Protein AF-0000000065928114 (afdb_homodimer)

Secondary structure (DSSP, 8-state):
-PEEEEE-TTSHHHHHHHHHHHHHT--EEEEE--GGGTGGGSHHHHTT-TTS-S-EEEETTEEEE-HHHHHHHHHHHTTTSSS--S-SSHHHHHHHHHHHHHIIIIIIHHHHHHHIIIIIHHHTTPPP-HHHHHHHHHHHHHHHHHHHHHHHS-SBTTBSS--HHHHTTHHHHHHHTTSHHHHHHHHTSHHHHHHHHHHHTSHHHHHHHHHTT-/-PEEEEE-TTSHHHHHHHHHHHHHT--EEEEE--GGGTGGGSHHHHTT-TTS-S-EEEETTEEEE-HHHHHHHHHHHTTTSSS--S-SSHHHHHHHHHHHHHIIIIIIHHHHHHHIIIIIHHHTTPPP-HHHHHHHHHHHHHHHHHHHHHHHS-SBTTBSS--HHHHTTHHHHHHHTTSHHHHHHHHTSHHHHHHHHHHHTSHHHHHHHHHTT-

Sequence (428 aa):
MVVKLYGQVTAACPQRVLLCFLEKGIEFEIIHIDLDTFEQKKPEHLLRQPFGQVPAIEDGDFKLFESRAIARYYATKFADQGTNLLGKSLEHRAIVDQWADVETYYFNVLAQPLVINLIIKPRLGEKCDVVLVEDLKVKLGVVLDIYNNRLSSNRFLAGEEFTMADLTHMPAMGYLMSITDINQMVKARGSFNRWWEEISDRPSWKKLMVLAGHMVVKLYGQVTAACPQRVLLCFLEKGIEFEIIHIDLDTFEQKKPEHLLRQPFGQVPAIEDGDFKLFESRAIARYYATKFADQGTNLLGKSLEHRAIVDQWADVETYYFNVLAQPLVINLIIKPRLGEKCDVVLVEDLKVKLGVVLDIYNNRLSSNRFLAGEEFTMADLTHMPAMGYLMSITDINQMVKARGSFNRWWEEISDRPSWKKLMVLAGH

Structure (mmCIF, N/CA/C/O backbone):
data_AF-0000000065928114-model_v1
#
loop_
_entity.id
_entity.type
_entity.pdbx_description
1 polymer 'Glutathione S-transferase F12'
#
loop_
_atom_site.group_PDB
_atom_site.id
_atom_site.type_symbol
_atom_site.label_atom_id
_atom_site.label_alt_id
_atom_site.label_comp_id
_atom_site.label_asym_id
_atom_site.label_entity_id
_atom_site.label_seq_id
_atom_site.pdbx_PDB_ins_code
_atom_site.Cartn_x
_atom_site.Cartn_y
_atom_site.Cartn_z
_atom_site.occupancy
_atom_site.B_iso_or_equiv
_atom_site.auth_seq_id
_atom_site.auth_comp_id
_atom_site.auth_asym_id
_atom_site.auth_atom_id
_atom_site.pdbx_PDB_model_num
ATOM 1 N N . MET A 1 1 ? -20.375 -3.791 -21.266 1 76 1 MET A N 1
ATOM 2 C CA . MET A 1 1 ? -19.109 -3.715 -21.984 1 76 1 MET A CA 1
ATOM 3 C C . MET A 1 1 ? -18 -4.426 -21.219 1 76 1 MET A C 1
ATOM 5 O O . MET A 1 1 ? -18.047 -4.508 -19.984 1 76 1 MET A O 1
ATOM 9 N N . VAL A 1 2 ? -17.078 -5.062 -21.938 1 94.06 2 VAL A N 1
ATOM 10 C CA . VAL A 1 2 ? -16.016 -5.863 -21.359 1 94.06 2 VAL A CA 1
ATOM 11 C C . VAL A 1 2 ? -14.891 -4.949 -20.875 1 94.06 2 VAL A C 1
ATOM 13 O O . VAL A 1 2 ? -14.547 -3.969 -21.531 1 94.06 2 VAL A O 1
ATOM 16 N N . VAL A 1 3 ? -14.438 -5.094 -19.641 1 98.31 3 VAL A N 1
ATOM 17 C CA . VAL A 1 3 ? -13.391 -4.242 -19.094 1 98.31 3 VAL A CA 1
ATOM 18 C C . VAL A 1 3 ? -12.094 -4.457 -19.859 1 98.31 3 VAL A C 1
ATOM 20 O O . VAL A 1 3 ? -11.727 -5.594 -20.172 1 98.31 3 VAL A O 1
ATOM 23 N N . LYS A 1 4 ? -11.414 -3.354 -20.266 1 98.75 4 LYS A N 1
ATOM 24 C CA . LYS A 1 4 ? -10.102 -3.379 -20.891 1 98.75 4 LYS A CA 1
ATOM 25 C C . LYS A 1 4 ? -8.992 -3.18 -19.859 1 98.75 4 LYS A C 1
ATOM 27 O O . LYS A 1 4 ? -9.055 -2.256 -19.047 1 98.75 4 LYS A O 1
ATOM 32 N N . LEU A 1 5 ? -8.086 -4.09 -19.859 1 98.88 5 LEU A N 1
ATOM 33 C CA . LEU A 1 5 ? -6.902 -3.998 -19.016 1 98.88 5 LEU A CA 1
ATOM 34 C C . LEU A 1 5 ? -5.66 -3.682 -19.844 1 98.88 5 LEU A C 1
ATOM 36 O O . LEU A 1 5 ? -5.238 -4.492 -20.672 1 98.88 5 LEU A O 1
ATOM 40 N N . TYR A 1 6 ? -5.094 -2.48 -19.641 1 98.88 6 TYR A N 1
ATOM 41 C CA . TYR A 1 6 ? -3.871 -2.061 -20.328 1 98.88 6 TYR A CA 1
ATOM 42 C C . TYR A 1 6 ? -2.637 -2.479 -19.531 1 98.88 6 TYR A C 1
ATOM 44 O O . TYR A 1 6 ? -2.48 -2.104 -18.375 1 98.88 6 TYR A O 1
ATOM 52 N N . GLY A 1 7 ? -1.84 -3.285 -20.078 1 98.5 7 GLY A N 1
ATOM 53 C CA . GLY A 1 7 ? -0.629 -3.752 -19.422 1 98.5 7 GLY A CA 1
ATOM 54 C C . GLY A 1 7 ? 0.009 -4.938 -20.109 1 98.5 7 GLY A C 1
ATOM 55 O O . GLY A 1 7 ? -0.432 -5.348 -21.188 1 98.5 7 GLY A O 1
ATOM 56 N N . GLN A 1 8 ? 1.096 -5.391 -19.578 1 97.81 8 GLN A N 1
ATOM 57 C CA . GLN A 1 8 ? 1.786 -6.598 -20.031 1 97.81 8 GLN A CA 1
ATOM 58 C C . GLN A 1 8 ? 1.447 -7.785 -19.125 1 97.81 8 GLN A C 1
ATOM 60 O O . GLN A 1 8 ? 1.65 -7.734 -17.922 1 97.81 8 GLN A O 1
ATOM 65 N N . VAL A 1 9 ? 0.954 -8.852 -19.703 1 97.62 9 VAL A N 1
ATOM 66 C CA . VAL A 1 9 ? 0.415 -9.984 -18.953 1 97.62 9 VAL A CA 1
ATOM 67 C C . VAL A 1 9 ? 1.506 -10.586 -18.078 1 97.62 9 VAL A C 1
ATOM 69 O O . VAL A 1 9 ? 1.219 -11.141 -17.016 1 97.62 9 VAL A O 1
ATOM 72 N N . THR A 1 10 ? 2.742 -10.422 -18.5 1 96.25 10 THR A N 1
ATOM 73 C CA . THR A 1 10 ? 3.84 -11.031 -17.75 1 96.25 10 THR A CA 1
ATOM 74 C C . THR A 1 10 ? 4.27 -10.141 -16.594 1 96.25 10 THR A C 1
ATOM 76 O O . THR A 1 10 ? 5.082 -10.547 -15.758 1 96.25 10 THR A O 1
ATOM 79 N N . ALA A 1 11 ? 3.809 -8.914 -16.578 1 96.75 11 ALA A N 1
ATOM 80 C CA . ALA A 1 11 ? 4.18 -8.008 -15.5 1 96.75 11 ALA A CA 1
ATOM 81 C C . ALA A 1 11 ? 3.359 -8.297 -14.242 1 96.75 11 ALA A C 1
ATOM 83 O O . ALA A 1 11 ? 2.176 -8.633 -14.328 1 96.75 11 ALA A O 1
ATOM 84 N N . ALA A 1 12 ? 3.928 -8.117 -13.133 1 97.44 12 ALA A N 1
ATOM 85 C CA . ALA A 1 12 ? 3.348 -8.508 -11.852 1 97.44 12 ALA A CA 1
ATOM 86 C C . ALA A 1 12 ? 2.061 -7.734 -11.57 1 97.44 12 ALA A C 1
ATOM 88 O O . ALA A 1 12 ? 1.065 -8.312 -11.125 1 97.44 12 ALA A O 1
ATOM 89 N N . CYS A 1 13 ? 2.062 -6.422 -11.852 1 98.44 13 CYS A N 1
ATOM 90 C CA . CYS A 1 13 ? 0.936 -5.586 -11.453 1 98.44 13 CYS A CA 1
ATOM 91 C C . CYS A 1 13 ? -0.301 -5.902 -12.281 1 98.44 13 CYS A C 1
ATOM 93 O O . CYS A 1 13 ? -1.389 -6.098 -11.734 1 98.44 13 CYS A O 1
ATOM 95 N N . PRO A 1 14 ? -0.184 -6.031 -13.578 1 98.81 14 PRO A N 1
ATOM 96 C CA . PRO A 1 14 ? -1.333 -6.5 -14.352 1 98.81 14 PRO A CA 1
ATOM 97 C C . PRO A 1 14 ? -1.795 -7.898 -13.938 1 98.81 14 PRO A C 1
ATOM 99 O O . PRO A 1 14 ? -2.996 -8.18 -13.93 1 98.81 14 PRO A O 1
ATOM 102 N N . GLN A 1 15 ? -0.871 -8.742 -13.602 1 98.81 15 GLN A N 1
ATOM 103 C CA . GLN A 1 15 ? -1.228 -10.102 -13.188 1 98.81 15 GLN A CA 1
ATOM 104 C C . GLN A 1 15 ? -2.102 -10.078 -11.938 1 98.81 15 GLN A C 1
ATOM 106 O O . GLN A 1 15 ? -3.004 -10.906 -11.789 1 98.81 15 GLN A O 1
ATOM 111 N N . ARG A 1 16 ? -1.835 -9.18 -11.062 1 98.81 16 ARG A N 1
ATOM 112 C CA . ARG A 1 16 ? -2.641 -9.055 -9.852 1 98.81 16 ARG A CA 1
ATOM 113 C C . ARG A 1 16 ? -4.105 -8.805 -10.195 1 98.81 16 ARG A C 1
ATOM 115 O O . ARG A 1 16 ? -5 -9.414 -9.609 1 98.81 16 ARG A O 1
ATOM 122 N N . VAL A 1 17 ? -4.344 -7.93 -11.109 1 98.94 17 VAL A N 1
ATOM 123 C CA . VAL A 1 17 ? -5.695 -7.582 -11.539 1 98.94 17 VAL A CA 1
ATOM 124 C C . VAL A 1 17 ? -6.328 -8.766 -12.266 1 98.94 17 VAL A C 1
ATOM 126 O O . VAL A 1 17 ? -7.488 -9.109 -12.023 1 98.94 17 VAL A O 1
ATOM 129 N N . LEU A 1 18 ? -5.539 -9.398 -13.102 1 98.94 18 LEU A N 1
ATOM 130 C CA . LEU A 1 18 ? -6.031 -10.539 -13.875 1 98.94 18 LEU A CA 1
ATOM 131 C C . LEU A 1 18 ? -6.445 -11.68 -12.945 1 98.94 18 LEU A C 1
ATOM 133 O O . LEU A 1 18 ? -7.457 -12.344 -13.188 1 98.94 18 LEU A O 1
ATOM 137 N N . LEU A 1 19 ? -5.656 -11.883 -11.922 1 98.94 19 LEU A N 1
ATOM 138 C CA . LEU A 1 19 ? -6.016 -12.914 -10.953 1 98.94 19 LEU A CA 1
ATOM 139 C C . LEU A 1 19 ? -7.367 -12.617 -10.32 1 98.94 19 LEU A C 1
ATOM 141 O O . LEU A 1 19 ? -8.188 -13.523 -10.133 1 98.94 19 LEU A O 1
ATOM 145 N N . CYS A 1 20 ? -7.59 -11.352 -9.945 1 98.94 20 CYS A N 1
ATOM 146 C CA . CYS A 1 20 ? -8.883 -10.945 -9.398 1 98.94 20 CYS A CA 1
ATOM 147 C C . CYS A 1 20 ? -10.008 -11.211 -10.398 1 98.94 20 CYS A C 1
ATOM 149 O O . CYS A 1 20 ? -11.039 -11.773 -10.031 1 98.94 20 CYS A O 1
ATOM 151 N N . PHE A 1 21 ? -9.773 -10.852 -11.695 1 98.88 21 PHE A N 1
ATOM 152 C CA . PHE A 1 21 ? -10.773 -11.062 -12.734 1 98.88 21 PHE A CA 1
ATOM 153 C C . PHE A 1 21 ? -11.109 -12.539 -12.867 1 98.88 21 PHE A C 1
ATOM 155 O O . PHE A 1 21 ? -12.281 -12.914 -12.953 1 98.88 21 PHE A O 1
ATOM 162 N N . LEU A 1 22 ? -10.102 -13.328 -12.859 1 98.88 22 LEU A N 1
ATOM 163 C CA . LEU A 1 22 ? -10.273 -14.766 -13.039 1 98.88 22 LEU A CA 1
ATOM 164 C C . LEU A 1 22 ? -10.984 -15.375 -11.836 1 98.88 22 LEU A C 1
ATOM 166 O O . LEU A 1 22 ? -11.883 -16.203 -12.008 1 98.88 22 LEU A O 1
ATOM 170 N N . GLU A 1 23 ? -10.594 -14.984 -10.641 1 98.94 23 GLU A N 1
ATOM 171 C CA . GLU A 1 23 ? -11.234 -15.484 -9.43 1 98.94 23 GLU A CA 1
ATOM 172 C C . GLU A 1 23 ? -12.719 -15.102 -9.391 1 98.94 23 GLU A C 1
ATOM 174 O O . GLU A 1 23 ? -13.539 -15.844 -8.844 1 98.94 23 GLU A O 1
ATOM 179 N N . LYS A 1 24 ? -13.047 -13.969 -9.992 1 98.75 24 LYS A N 1
ATOM 180 C CA . LYS A 1 24 ? -14.406 -13.438 -9.906 1 98.75 24 LYS A CA 1
ATOM 181 C C . LYS A 1 24 ? -15.227 -13.812 -11.133 1 98.75 24 LYS A C 1
ATOM 183 O O . LYS A 1 24 ? -16.438 -13.594 -11.164 1 98.75 24 LYS A O 1
ATOM 188 N N . GLY A 1 25 ? -14.547 -14.352 -12.117 1 98.44 25 GLY A N 1
ATOM 189 C CA . GLY A 1 25 ? -15.242 -14.703 -13.352 1 98.44 25 GLY A CA 1
ATOM 190 C C . GLY A 1 25 ? -15.625 -13.5 -14.18 1 98.44 25 GLY A C 1
ATOM 191 O O . GLY A 1 25 ? -16.719 -13.453 -14.758 1 98.44 25 GLY A O 1
ATOM 192 N N . ILE A 1 26 ? -14.812 -12.531 -14.211 1 98.44 26 ILE A N 1
ATOM 193 C CA . ILE A 1 26 ? -15.07 -11.289 -14.93 1 98.44 26 ILE A CA 1
ATOM 194 C C . ILE A 1 26 ? -14.477 -11.383 -16.344 1 98.44 26 ILE A C 1
ATOM 196 O O . ILE A 1 26 ? -13.336 -11.812 -16.516 1 98.44 26 ILE A O 1
ATOM 200 N N . GLU A 1 27 ? -15.25 -11.047 -17.297 1 98.12 27 GLU A N 1
ATOM 201 C CA . GLU A 1 27 ? -14.742 -10.961 -18.672 1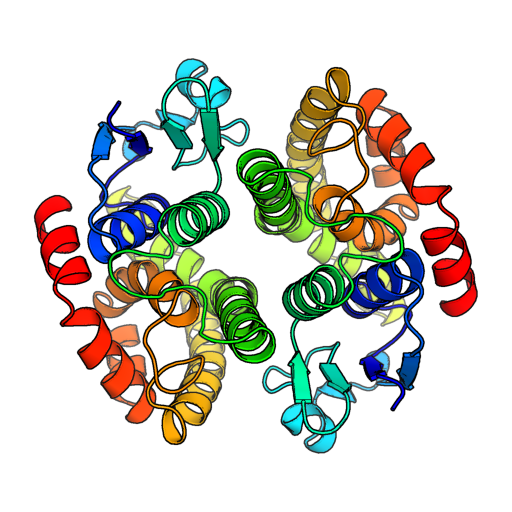 98.12 27 GLU A CA 1
ATOM 202 C C . GLU A 1 27 ? -13.852 -9.742 -18.844 1 98.12 27 GLU A C 1
ATOM 204 O O . GLU A 1 27 ? -14.141 -8.664 -18.328 1 98.12 27 GLU A O 1
ATOM 209 N N . PHE A 1 28 ? -12.773 -9.984 -19.625 1 98.56 28 PHE A N 1
ATOM 210 C CA . PHE A 1 28 ? -11.828 -8.891 -19.828 1 98.56 28 PHE A CA 1
ATOM 211 C C . PHE A 1 28 ? -11.164 -8.984 -21.188 1 98.56 28 PHE A C 1
ATOM 213 O O . PHE A 1 28 ? -11.188 -10.039 -21.828 1 98.56 28 PHE A O 1
ATOM 220 N N . GLU A 1 29 ? -10.711 -7.867 -21.594 1 98.5 29 GLU A N 1
ATOM 221 C CA . GLU A 1 29 ? -9.82 -7.73 -22.734 1 98.5 29 GLU A CA 1
ATOM 222 C C . GLU A 1 29 ? -8.477 -7.148 -22.328 1 98.5 29 GLU A C 1
ATOM 224 O O . GLU A 1 29 ? -8.414 -6.16 -21.594 1 98.5 29 GLU A O 1
ATOM 229 N N . ILE A 1 30 ? -7.422 -7.785 -22.781 1 98.25 30 ILE A N 1
ATOM 230 C CA . ILE A 1 30 ? -6.086 -7.289 -22.484 1 98.25 30 ILE A CA 1
ATOM 231 C C . ILE A 1 30 ? -5.566 -6.445 -23.641 1 98.25 30 ILE A C 1
ATOM 233 O O . ILE A 1 30 ? -5.543 -6.902 -24.781 1 98.25 30 ILE A O 1
ATOM 237 N N . ILE A 1 31 ? -5.254 -5.203 -23.391 1 98.62 31 ILE A N 1
ATOM 238 C CA . ILE A 1 31 ? -4.562 -4.332 -24.328 1 98.62 31 ILE A CA 1
ATOM 239 C C . ILE A 1 31 ? -3.082 -4.254 -23.969 1 98.62 31 ILE A C 1
ATOM 241 O O . ILE A 1 31 ? -2.717 -3.654 -22.953 1 98.62 31 ILE A O 1
ATOM 245 N N . HIS A 1 32 ? -2.312 -4.801 -24.844 1 98.44 32 HIS A N 1
ATOM 246 C CA . HIS A 1 32 ? -0.898 -4.996 -24.547 1 98.44 32 HIS A CA 1
ATOM 247 C C . HIS A 1 32 ? -0.149 -3.668 -24.531 1 98.44 32 HIS A C 1
ATOM 249 O O . HIS A 1 32 ? -0.28 -2.869 -25.469 1 98.44 32 HIS A O 1
ATOM 255 N N . ILE A 1 33 ? 0.527 -3.352 -23.453 1 98.44 33 ILE A N 1
ATOM 256 C CA . ILE A 1 33 ? 1.523 -2.293 -23.328 1 98.44 33 ILE A CA 1
ATOM 257 C C . ILE A 1 33 ? 2.914 -2.908 -23.188 1 98.44 33 ILE A C 1
ATOM 259 O O . ILE A 1 33 ? 3.188 -3.623 -22.219 1 98.44 33 ILE A O 1
ATOM 263 N N . ASP A 1 34 ? 3.818 -2.635 -24.078 1 96.88 34 ASP A N 1
ATOM 264 C CA . ASP A 1 34 ? 5.141 -3.248 -24.109 1 96.88 34 ASP A CA 1
ATOM 265 C C . ASP A 1 34 ? 6.117 -2.506 -23.203 1 96.88 34 ASP A C 1
ATOM 267 O O . ASP A 1 34 ? 6.672 -1.474 -23.594 1 96.88 34 ASP A O 1
ATOM 271 N N . LEU A 1 35 ? 6.453 -3.117 -22.141 1 95.12 35 LEU A N 1
ATOM 272 C CA . LEU A 1 35 ? 7.336 -2.475 -21.172 1 95.12 35 LEU A CA 1
ATOM 273 C C . LEU A 1 35 ? 8.781 -2.49 -21.656 1 95.12 35 LEU A C 1
ATOM 275 O O . LEU A 1 35 ? 9.578 -1.621 -21.297 1 95.12 35 LEU A O 1
ATOM 279 N N . ASP A 1 36 ? 9.109 -3.432 -22.453 1 91.25 36 ASP A N 1
ATOM 280 C CA . ASP A 1 36 ? 10.477 -3.547 -22.953 1 91.25 36 ASP A CA 1
ATOM 281 C C . ASP A 1 36 ? 10.82 -2.381 -23.875 1 91.25 36 ASP A C 1
ATOM 283 O O . ASP A 1 36 ? 11.984 -1.981 -23.969 1 91.25 36 ASP A O 1
ATOM 287 N N . THR A 1 37 ? 9.805 -1.836 -24.531 1 93.81 37 THR A N 1
ATOM 288 C CA . THR A 1 37 ? 10.039 -0.704 -25.422 1 93.81 37 THR A CA 1
ATOM 289 C C . THR A 1 37 ? 9.578 0.598 -24.766 1 93.81 37 THR A C 1
ATOM 291 O O . THR A 1 37 ? 9.484 1.631 -25.438 1 93.81 37 THR A O 1
ATOM 294 N N . PHE A 1 38 ? 9.18 0.581 -23.516 1 95.5 38 PHE A N 1
ATOM 295 C CA . PHE A 1 38 ? 8.797 1.729 -22.703 1 95.5 38 PHE A CA 1
ATOM 296 C C . PHE A 1 38 ? 7.523 2.371 -23.25 1 95.5 38 PHE A C 1
ATOM 298 O O . PHE A 1 38 ? 7.371 3.594 -23.203 1 95.5 38 PHE A O 1
ATOM 305 N N . GLU A 1 39 ? 6.707 1.562 -23.75 1 98.06 39 GLU A N 1
ATOM 306 C CA . GLU A 1 39 ? 5.434 2.051 -24.25 1 98.06 39 GLU A CA 1
ATOM 307 C C . GLU A 1 39 ? 4.621 2.727 -23.156 1 98.06 39 GLU A C 1
ATOM 309 O O . GLU A 1 39 ? 3.82 3.625 -23.422 1 98.06 39 GLU A O 1
ATOM 314 N N . GLN A 1 40 ? 4.844 2.357 -21.859 1 98.12 40 GLN A N 1
ATOM 315 C CA . GLN A 1 40 ? 4.109 2.91 -20.734 1 98.12 40 GLN A CA 1
ATOM 316 C C . GLN A 1 40 ? 4.5 4.363 -20.484 1 98.12 40 GLN A C 1
ATOM 318 O O . GLN A 1 40 ? 3.828 5.066 -19.719 1 98.12 40 GLN A O 1
ATOM 323 N N . LYS A 1 41 ? 5.559 4.793 -21.172 1 98 41 LYS A N 1
ATOM 324 C CA . LYS A 1 41 ? 6.039 6.16 -20.984 1 98 41 LYS A CA 1
ATOM 325 C C . LYS A 1 41 ? 5.523 7.082 -22.078 1 98 41 LYS A C 1
ATOM 327 O O . LYS A 1 41 ? 5.727 8.297 -22.016 1 98 41 LYS A O 1
ATOM 332 N N . LYS A 1 42 ? 4.867 6.551 -23.047 1 98 42 LYS A N 1
ATOM 333 C CA . LYS A 1 42 ? 4.363 7.34 -24.172 1 98 42 LYS A CA 1
ATOM 334 C C . LYS A 1 42 ? 3.113 8.125 -23.781 1 98 42 LYS A C 1
ATOM 336 O O . LYS A 1 42 ? 2.369 7.703 -22.891 1 98 42 LYS A O 1
ATOM 341 N N . PRO A 1 43 ? 2.85 9.227 -24.438 1 97.5 43 PRO A N 1
ATOM 342 C CA . PRO A 1 43 ? 1.749 10.125 -24.062 1 97.5 43 PRO A CA 1
ATOM 343 C C . PRO A 1 43 ? 0.399 9.414 -24.031 1 97.5 43 PRO A C 1
ATOM 345 O O . PRO A 1 43 ? -0.422 9.688 -23.141 1 97.5 43 PRO A O 1
ATOM 348 N N . GLU A 1 44 ? 0.205 8.539 -24.938 1 97.12 44 GLU A N 1
ATOM 349 C CA . GLU A 1 44 ? -1.078 7.848 -25.016 1 97.12 44 GLU A CA 1
ATOM 350 C C . GLU A 1 44 ? -1.375 7.082 -23.734 1 97.12 44 GLU A C 1
ATOM 352 O O . GLU A 1 44 ? -2.502 7.105 -23.234 1 97.12 44 GLU A O 1
ATOM 357 N N . HIS A 1 45 ? -0.327 6.398 -23.219 1 98.38 45 HIS A N 1
ATOM 358 C CA . HIS A 1 45 ? -0.546 5.629 -22 1 98.38 45 HIS A CA 1
ATOM 359 C C . HIS A 1 45 ? -0.506 6.527 -20.766 1 98.38 45 HIS A C 1
ATOM 361 O O . HIS A 1 45 ? -1.184 6.254 -19.766 1 98.38 45 HIS A O 1
ATOM 367 N N . LEU A 1 46 ? 0.283 7.617 -20.828 1 98 46 LEU A N 1
ATOM 368 C CA . LEU A 1 46 ? 0.392 8.539 -19.703 1 98 46 LEU A CA 1
ATOM 369 C C . LEU A 1 46 ? -0.952 9.195 -19.406 1 98 46 LEU A C 1
ATOM 371 O O . LEU A 1 46 ? -1.216 9.594 -18.266 1 98 46 LEU A O 1
ATOM 375 N N . LEU A 1 47 ? -1.854 9.227 -20.359 1 96.69 47 LEU A N 1
ATOM 376 C CA . LEU A 1 47 ? -3.201 9.75 -20.172 1 96.69 47 LEU A CA 1
ATOM 377 C C . LEU A 1 47 ? -4.035 8.805 -19.312 1 96.69 47 LEU A C 1
ATOM 379 O O . LEU A 1 47 ? -4.953 9.234 -18.609 1 96.69 47 LEU A O 1
ATOM 383 N N . ARG A 1 48 ? -3.701 7.484 -19.344 1 97.38 48 ARG A N 1
ATOM 384 C CA . ARG A 1 48 ? -4.418 6.461 -18.578 1 97.38 48 ARG A CA 1
ATOM 385 C C . ARG A 1 48 ? -3.783 6.246 -17.219 1 97.38 48 ARG A C 1
ATOM 387 O O . ARG A 1 48 ? -4.484 6 -16.234 1 97.38 48 ARG A O 1
ATOM 394 N N . GLN A 1 49 ? -2.502 6.391 -17.203 1 98.44 49 GLN A N 1
ATOM 395 C CA . GLN A 1 49 ? -1.681 6.148 -16.016 1 98.44 49 GLN A CA 1
ATOM 396 C C . GLN A 1 49 ? -0.557 7.176 -15.906 1 98.44 49 GLN A C 1
ATOM 398 O O . GLN A 1 49 ? 0.541 6.961 -16.422 1 98.44 49 GLN A O 1
ATOM 403 N N . PRO A 1 50 ? -0.731 8.227 -15.18 1 98.38 50 PRO A N 1
ATOM 404 C CA . PRO A 1 50 ? 0.097 9.438 -15.266 1 98.38 50 PRO A CA 1
ATOM 405 C C . PRO A 1 50 ? 1.506 9.227 -14.719 1 98.38 50 PRO A C 1
ATOM 407 O O . PRO A 1 50 ? 2.391 10.055 -14.938 1 98.38 50 PRO A O 1
ATOM 410 N N . PHE A 1 51 ? 1.764 8.164 -14.016 1 98.56 51 PHE A N 1
ATOM 411 C CA . PHE A 1 51 ? 3.094 7.906 -13.484 1 98.56 51 PHE A CA 1
ATOM 412 C C . PHE A 1 51 ? 3.893 7.012 -14.422 1 98.56 51 PHE A C 1
ATOM 414 O O . PHE A 1 51 ? 5.027 6.637 -14.117 1 98.56 51 PHE A O 1
ATOM 421 N N . GLY A 1 52 ? 3.252 6.598 -15.562 1 98.38 52 GLY A N 1
ATOM 422 C CA . GLY A 1 52 ? 3.943 5.832 -16.594 1 98.38 52 GLY A CA 1
ATOM 423 C C . GLY A 1 52 ? 4.164 4.383 -16.203 1 98.38 52 GLY A C 1
ATOM 424 O O . GLY A 1 52 ? 5.207 3.805 -16.531 1 98.38 52 GLY A O 1
ATOM 425 N N . GLN A 1 53 ? 3.215 3.844 -15.5 1 98.12 53 GLN A N 1
ATOM 426 C CA . GLN A 1 53 ? 3.264 2.443 -15.094 1 98.12 53 GLN A CA 1
ATOM 427 C C . GLN A 1 53 ? 2.066 1.671 -15.648 1 98.12 53 GLN A C 1
ATOM 429 O O . GLN A 1 53 ? 1.273 2.211 -16.422 1 98.12 53 GLN A O 1
ATOM 434 N N . VAL A 1 54 ? 2.014 0.435 -15.461 1 98.56 54 VAL A N 1
ATOM 435 C CA . VAL A 1 54 ? 0.875 -0.434 -15.734 1 98.56 54 VAL A CA 1
ATOM 436 C C . VAL A 1 54 ? 0.434 -1.135 -14.453 1 98.56 54 VAL A C 1
ATOM 438 O O . VAL A 1 54 ? 1.218 -1.271 -13.516 1 98.56 54 VAL A O 1
ATOM 441 N N . PRO A 1 55 ? -0.84 -1.55 -14.352 1 98.75 55 PRO A N 1
ATOM 442 C CA . PRO A 1 55 ? -1.908 -1.518 -15.352 1 98.75 55 PRO A CA 1
ATOM 443 C C . PRO A 1 55 ? -2.771 -0.261 -15.258 1 98.75 55 PRO A C 1
ATOM 445 O O . PRO A 1 55 ? -2.607 0.533 -14.328 1 98.75 55 PRO A O 1
ATOM 448 N N . ALA A 1 56 ? -3.598 -0.026 -16.172 1 98.88 56 ALA A N 1
ATOM 449 C CA . ALA A 1 56 ? -4.785 0.824 -16.141 1 98.88 56 ALA A CA 1
ATOM 450 C C . ALA A 1 56 ? -5.988 0.107 -16.75 1 98.88 56 ALA A C 1
ATOM 452 O O . ALA A 1 56 ? -5.832 -0.797 -17.578 1 98.88 56 ALA A O 1
ATOM 453 N N . ILE A 1 57 ? -7.191 0.481 -16.312 1 98.88 57 ILE A N 1
ATOM 454 C CA . ILE A 1 57 ? -8.367 -0.133 -16.906 1 98.88 57 ILE A CA 1
ATOM 455 C C . ILE A 1 57 ? -9.281 0.95 -17.484 1 98.88 57 ILE A C 1
ATOM 457 O O . ILE A 1 57 ? -9.234 2.104 -17.047 1 98.88 57 ILE A O 1
ATOM 461 N N . GLU A 1 58 ? -9.992 0.594 -18.438 1 98.62 58 GLU A N 1
ATOM 462 C CA . GLU A 1 58 ? -11.164 1.302 -18.953 1 98.62 58 GLU A CA 1
ATOM 463 C C . GLU A 1 58 ? -12.398 0.407 -18.938 1 98.62 58 GLU A C 1
ATOM 465 O O . GLU A 1 58 ? -12.414 -0.648 -19.578 1 98.62 58 GLU A O 1
ATOM 470 N N . ASP A 1 59 ? -13.375 0.708 -18.188 1 98.19 59 ASP A N 1
ATOM 471 C CA . ASP A 1 59 ? -14.664 0.043 -18.078 1 98.19 59 ASP A CA 1
ATOM 472 C C . ASP A 1 59 ? -15.805 0.999 -18.406 1 98.19 59 ASP A C 1
ATOM 474 O O . ASP A 1 59 ? -16.375 1.63 -17.516 1 98.19 59 ASP A O 1
ATOM 478 N N . GLY A 1 60 ? -16.219 1.032 -19.719 1 96.5 60 GLY A N 1
ATOM 479 C CA . GLY A 1 60 ? -17.031 2.146 -20.188 1 96.5 60 GLY A CA 1
ATOM 480 C C . GLY A 1 60 ? -16.344 3.49 -20.031 1 96.5 60 GLY A C 1
ATOM 481 O O . GLY A 1 60 ? -15.219 3.68 -20.484 1 96.5 60 GLY A O 1
ATOM 482 N N . ASP A 1 61 ? -16.938 4.324 -19.297 1 96.31 61 ASP A N 1
ATOM 483 C CA . ASP A 1 61 ? -16.391 5.656 -19.094 1 96.31 61 ASP A CA 1
ATOM 484 C C . ASP A 1 61 ? -15.5 5.699 -17.844 1 96.31 61 ASP A C 1
ATOM 486 O O . ASP A 1 61 ? -14.789 6.68 -17.609 1 96.31 61 ASP A O 1
ATOM 490 N N . PHE A 1 62 ? -15.5 4.633 -17.141 1 97.94 62 PHE A N 1
ATOM 491 C CA . PHE A 1 62 ? -14.758 4.617 -15.898 1 97.94 62 PHE A CA 1
ATOM 492 C C . PHE A 1 62 ? -13.312 4.18 -16.125 1 97.94 62 PHE A C 1
ATOM 494 O O . PHE A 1 62 ? -13.07 3.16 -16.781 1 97.94 62 PHE A O 1
ATOM 501 N N . LYS A 1 63 ? -12.391 4.965 -15.672 1 98.44 63 LYS A N 1
ATOM 502 C CA . LYS A 1 63 ? -10.953 4.695 -15.789 1 98.44 63 LYS A CA 1
ATOM 503 C C . LYS A 1 63 ? -10.297 4.609 -14.414 1 98.44 63 LYS A C 1
ATOM 505 O O . LYS A 1 63 ? -10.648 5.367 -13.5 1 98.44 63 LYS A O 1
ATOM 510 N N . LEU A 1 64 ? -9.43 3.697 -14.289 1 98.81 64 LEU A N 1
ATOM 511 C CA . LEU A 1 64 ? -8.727 3.475 -13.031 1 98.81 64 LEU A CA 1
ATOM 512 C C . LEU A 1 64 ? -7.32 2.949 -13.281 1 98.81 64 LEU A C 1
ATOM 514 O O . LEU A 1 64 ? -7.094 2.197 -14.227 1 98.81 64 LEU A O 1
ATOM 518 N N . PHE A 1 65 ? -6.375 3.373 -12.422 1 98.75 65 PHE A N 1
ATOM 519 C CA . PHE A 1 65 ? -5.047 2.768 -12.414 1 98.75 65 PHE A CA 1
ATOM 520 C C . PHE A 1 65 ? -4.652 2.357 -11 1 98.75 65 PHE A C 1
ATOM 522 O O . PHE A 1 65 ? -5.43 2.525 -10.055 1 98.75 65 PHE A O 1
ATOM 529 N N . GLU A 1 66 ? -3.498 1.755 -10.867 1 98.62 66 GLU A N 1
ATOM 530 C CA . GLU A 1 66 ? -3.023 1.084 -9.656 1 98.62 66 GLU A CA 1
ATOM 531 C C . GLU A 1 66 ? -3.648 -0.3 -9.516 1 98.62 66 GLU A C 1
ATOM 533 O O . GLU A 1 66 ? -4.859 -0.422 -9.312 1 98.62 66 GLU A O 1
ATOM 538 N N . SER A 1 67 ? -2.838 -1.305 -9.523 1 98.81 67 SER A N 1
ATOM 539 C CA . SER A 1 67 ? -3.307 -2.684 -9.617 1 98.81 67 SER A CA 1
ATOM 540 C C . SER A 1 67 ? -4.117 -3.082 -8.391 1 98.81 67 SER A C 1
ATOM 542 O O . SER A 1 67 ? -5.137 -3.762 -8.508 1 98.81 67 SER A O 1
ATOM 544 N N . ARG A 1 68 ? -3.691 -2.639 -7.184 1 98.62 68 ARG A N 1
ATOM 545 C CA . ARG A 1 68 ? -4.383 -3.039 -5.965 1 98.62 68 ARG A CA 1
ATOM 546 C C . ARG A 1 68 ? -5.742 -2.354 -5.855 1 98.62 68 ARG A C 1
ATOM 548 O O . ARG A 1 68 ? -6.723 -2.971 -5.434 1 98.62 68 ARG A O 1
ATOM 555 N N . ALA A 1 69 ? -5.801 -1.052 -6.242 1 98.69 69 ALA A N 1
ATOM 556 C CA . ALA A 1 69 ? -7.07 -0.331 -6.258 1 98.69 69 ALA A CA 1
ATOM 557 C C . ALA A 1 69 ? -8.039 -0.939 -7.27 1 98.69 69 ALA A C 1
ATOM 559 O O . ALA A 1 69 ? -9.227 -1.104 -6.984 1 98.69 69 ALA A O 1
ATOM 560 N N . ILE A 1 70 ? -7.535 -1.301 -8.453 1 98.94 70 ILE A N 1
ATOM 561 C CA . ILE A 1 70 ? -8.352 -1.928 -9.484 1 98.94 70 ILE A CA 1
ATOM 562 C C . ILE A 1 70 ? -8.922 -3.246 -8.961 1 98.94 70 ILE A C 1
ATOM 564 O O . ILE A 1 70 ? -10.125 -3.5 -9.078 1 98.94 70 ILE A O 1
ATOM 568 N N . ALA A 1 71 ? -8.055 -4.051 -8.383 1 98.88 71 ALA A N 1
ATOM 569 C CA . ALA A 1 71 ? -8.484 -5.348 -7.879 1 98.88 71 ALA A CA 1
ATOM 570 C C . ALA A 1 71 ? -9.531 -5.188 -6.777 1 98.88 71 ALA A C 1
ATOM 572 O O . ALA A 1 71 ? -10.539 -5.902 -6.758 1 98.88 71 ALA A O 1
ATOM 573 N N . ARG A 1 72 ? -9.281 -4.254 -5.859 1 98.44 72 ARG A N 1
ATOM 574 C CA . ARG A 1 72 ? -10.234 -4.016 -4.781 1 98.44 72 ARG A CA 1
ATOM 575 C C . ARG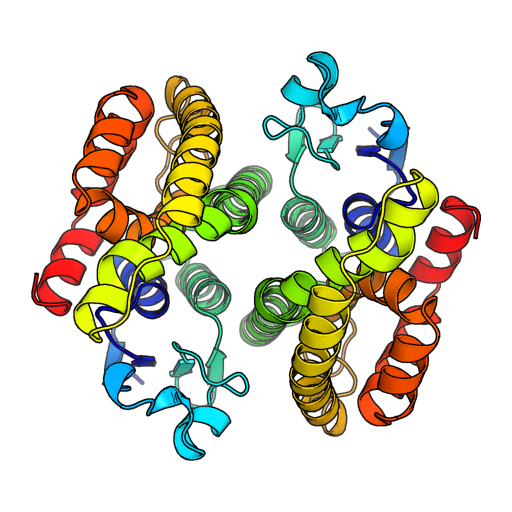 A 1 72 ? -11.578 -3.557 -5.328 1 98.44 72 ARG A C 1
ATOM 577 O O . ARG A 1 72 ? -12.633 -3.957 -4.82 1 98.44 72 ARG A O 1
ATOM 584 N N . TYR 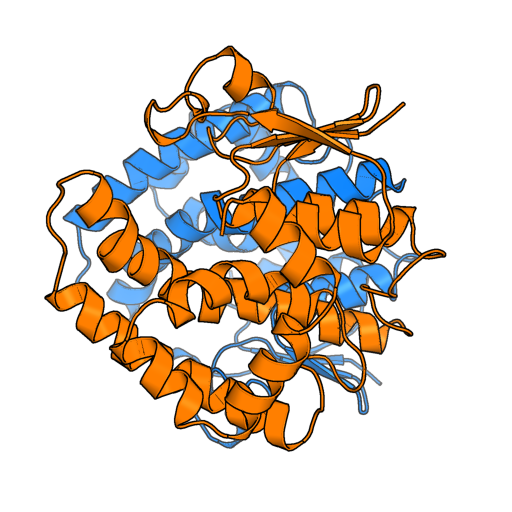A 1 73 ? -11.578 -2.723 -6.344 1 98.88 73 TYR A N 1
ATOM 585 C CA . TYR A 1 73 ? -12.797 -2.229 -6.977 1 98.88 73 TYR A CA 1
ATOM 586 C C . TYR A 1 73 ? -13.633 -3.377 -7.535 1 98.88 73 TYR A C 1
ATOM 588 O O . TYR A 1 73 ? -14.82 -3.5 -7.223 1 98.88 73 TYR A O 1
ATOM 596 N N . TYR A 1 74 ? -13.031 -4.254 -8.227 1 98.88 74 TYR A N 1
ATOM 597 C CA . TYR A 1 74 ? -13.789 -5.316 -8.883 1 98.88 74 TYR A CA 1
ATOM 598 C C . TYR A 1 74 ? -14.172 -6.406 -7.891 1 98.88 74 TYR A C 1
ATOM 600 O O . TYR A 1 74 ? -15.234 -7.023 -8.023 1 98.88 74 TYR A O 1
ATOM 608 N N . ALA A 1 75 ? -13.266 -6.637 -6.914 1 98.75 75 ALA A N 1
ATOM 609 C CA . ALA A 1 75 ? -13.656 -7.559 -5.848 1 98.75 75 ALA A CA 1
ATOM 610 C C . ALA A 1 75 ? -14.922 -7.078 -5.145 1 98.75 75 ALA A C 1
ATOM 612 O O . ALA A 1 75 ? -15.773 -7.887 -4.758 1 98.75 75 ALA A O 1
ATOM 613 N N . THR A 1 76 ? -15.023 -5.754 -4.953 1 98.31 76 THR A N 1
ATOM 614 C CA . THR A 1 76 ? -16.188 -5.168 -4.297 1 98.31 76 THR A CA 1
ATOM 615 C C . THR A 1 76 ? -17.391 -5.16 -5.23 1 98.31 76 THR A C 1
ATOM 617 O O . THR A 1 76 ? -18.484 -5.547 -4.836 1 98.31 76 THR A O 1
ATOM 620 N N . LYS A 1 77 ? -17.188 -4.754 -6.449 1 98 77 LYS A N 1
ATOM 621 C CA . LYS A 1 77 ? -18.25 -4.648 -7.449 1 98 77 LYS A CA 1
ATOM 622 C C . LYS A 1 77 ? -18.906 -6 -7.695 1 98 77 LYS A C 1
ATOM 624 O O . LYS A 1 77 ? -20.125 -6.078 -7.879 1 98 77 LYS A O 1
ATOM 629 N N . PHE A 1 78 ? -18.125 -7.051 -7.66 1 98.12 78 PHE A N 1
ATOM 630 C CA . PHE A 1 78 ? -18.609 -8.398 -7.949 1 98.12 78 PHE A CA 1
ATOM 631 C C . PHE A 1 78 ? -18.562 -9.266 -6.699 1 98.12 78 PHE A C 1
ATOM 633 O O . PHE A 1 78 ? -18.234 -10.453 -6.773 1 98.12 78 PHE A O 1
ATOM 640 N N . ALA A 1 79 ? -18.859 -8.664 -5.621 1 97.06 79 ALA A N 1
ATOM 641 C CA . ALA A 1 79 ? -18.781 -9.344 -4.328 1 97.06 79 ALA A CA 1
ATOM 642 C C . ALA A 1 79 ? -19.656 -10.594 -4.301 1 97.06 79 ALA A C 1
ATOM 644 O O . ALA A 1 79 ? -19.359 -11.547 -3.58 1 97.06 79 ALA A O 1
ATOM 645 N N . ASP A 1 80 ? -20.641 -10.664 -5.141 1 97 80 ASP A N 1
ATOM 646 C CA . ASP A 1 80 ? -21.641 -11.727 -5.066 1 97 80 ASP A CA 1
ATOM 647 C C . ASP A 1 80 ? -21.328 -12.844 -6.055 1 97 80 ASP A C 1
ATOM 649 O O . ASP A 1 80 ? -22.125 -13.781 -6.211 1 97 80 ASP A O 1
ATOM 653 N N . GLN A 1 81 ? -20.219 -12.789 -6.688 1 97.25 81 GLN A N 1
ATOM 654 C CA . GLN A 1 81 ? -19.859 -13.875 -7.59 1 97.25 81 GLN A CA 1
ATOM 655 C C . GLN A 1 81 ? -18.375 -14.242 -7.453 1 97.25 81 GLN A C 1
ATOM 657 O O . GLN A 1 81 ? -17.562 -13.398 -7.086 1 97.25 81 GLN A O 1
ATOM 662 N N . GLY A 1 82 ? -18.156 -15.5 -7.676 1 98.19 82 GLY A N 1
ATOM 663 C CA . GLY A 1 82 ? -16.781 -16 -7.574 1 98.19 82 GLY A CA 1
ATOM 664 C C . GLY A 1 82 ? -16.266 -16.047 -6.148 1 98.19 82 GLY A C 1
ATOM 665 O O . GLY A 1 82 ? -17.062 -16.125 -5.203 1 98.19 82 GLY A O 1
ATOM 666 N N . THR A 1 83 ? -15 -16.016 -6.02 1 98.5 83 THR A N 1
ATOM 667 C CA . THR A 1 83 ? -14.336 -16.141 -4.727 1 98.5 83 THR A CA 1
ATOM 668 C C . THR A 1 83 ? -14.547 -14.875 -3.893 1 98.5 83 THR A C 1
ATOM 670 O O . THR A 1 83 ? -14.445 -13.766 -4.406 1 98.5 83 THR A O 1
ATOM 673 N N . ASN A 1 84 ? -14.945 -15 -2.641 1 98.25 84 ASN A N 1
ATOM 674 C CA . ASN A 1 84 ? -14.992 -13.852 -1.747 1 98.25 84 ASN A CA 1
ATOM 675 C C . ASN A 1 84 ? -13.594 -13.367 -1.388 1 98.25 84 ASN A C 1
ATOM 677 O O . ASN A 1 84 ? -12.961 -13.906 -0.479 1 98.25 84 ASN A O 1
ATOM 681 N N . LEU A 1 85 ? -13.172 -12.32 -1.983 1 98.75 85 LEU A N 1
ATOM 682 C CA . LEU A 1 85 ? -11.797 -11.852 -1.869 1 98.75 85 LEU A CA 1
ATOM 683 C C . LEU A 1 85 ? -11.664 -10.82 -0.757 1 98.75 85 LEU A C 1
ATOM 685 O O . LEU A 1 85 ? -10.555 -10.398 -0.419 1 98.75 85 LEU A O 1
ATOM 689 N N . LEU A 1 86 ? -12.711 -10.336 -0.173 1 97.44 86 LEU A N 1
ATOM 690 C CA . LEU A 1 86 ? -12.68 -9.156 0.69 1 97.44 86 LEU A CA 1
ATOM 691 C C . LEU A 1 86 ? -12.805 -9.555 2.156 1 97.44 86 LEU A C 1
ATOM 693 O O . LEU A 1 86 ? -12.5 -8.766 3.049 1 97.44 86 LEU A O 1
ATOM 697 N N . GLY A 1 87 ? -13.281 -10.742 2.473 1 95.81 87 GLY A N 1
ATOM 698 C CA . GLY A 1 87 ? -13.539 -11.164 3.842 1 95.81 87 GLY A CA 1
ATOM 699 C C . GLY A 1 87 ? -15.023 -11.289 4.156 1 95.81 87 GLY A C 1
ATOM 700 O O . GLY A 1 87 ? -15.867 -10.797 3.406 1 95.81 87 GLY A O 1
ATOM 701 N N . LYS A 1 88 ? -15.367 -11.812 5.34 1 96.62 88 LYS A N 1
ATOM 702 C CA . LYS A 1 88 ? -16.734 -12.211 5.648 1 96.62 88 LYS A CA 1
ATOM 703 C C . LYS A 1 88 ? -17.359 -11.273 6.672 1 96.62 88 LYS A C 1
ATOM 705 O O . LYS A 1 88 ? -18.562 -11.359 6.953 1 96.62 88 LYS A O 1
ATOM 710 N N . SER A 1 89 ? -16.656 -10.492 7.312 1 97.75 89 SER A N 1
ATOM 711 C CA . SER A 1 89 ? -17.078 -9.508 8.305 1 97.75 89 SER A CA 1
ATOM 712 C C . SER A 1 89 ? -16.188 -8.266 8.266 1 97.75 89 SER A C 1
ATOM 714 O O . SER A 1 89 ? -15.164 -8.25 7.586 1 97.75 89 SER A O 1
ATOM 716 N N . LEU A 1 90 ? -16.672 -7.281 8.922 1 97.81 90 LEU A N 1
ATOM 717 C CA . LEU A 1 90 ? -15.891 -6.051 9.016 1 97.81 90 LEU A CA 1
ATOM 718 C C . LEU A 1 90 ? -14.492 -6.328 9.562 1 97.81 90 LEU A C 1
ATOM 720 O O . LEU A 1 90 ? -13.5 -5.836 9.023 1 97.81 90 LEU A O 1
ATOM 724 N N . GLU A 1 91 ? -14.398 -7.117 10.602 1 98.25 91 GLU A N 1
ATOM 725 C CA . GLU A 1 91 ? -13.125 -7.445 11.227 1 98.25 91 GLU A CA 1
ATOM 726 C C . GLU A 1 91 ? -12.266 -8.32 10.32 1 98.25 91 GLU A C 1
ATOM 728 O O . GLU A 1 91 ? -11.055 -8.125 10.227 1 98.25 91 GLU A O 1
ATOM 733 N N . HIS A 1 92 ? -12.93 -9.289 9.703 1 98.56 92 HIS A N 1
ATOM 734 C CA . HIS A 1 92 ? -12.188 -10.141 8.773 1 98.56 92 HIS A CA 1
ATOM 735 C C . HIS A 1 92 ? -11.617 -9.328 7.621 1 98.56 92 HIS A C 1
ATOM 737 O O . HIS A 1 92 ? -10.469 -9.531 7.223 1 98.56 92 HIS A O 1
ATOM 743 N N . ARG A 1 93 ? -12.375 -8.391 7.113 1 98.44 93 ARG A N 1
ATOM 744 C CA . ARG A 1 93 ? -11.914 -7.52 6.035 1 98.44 93 ARG A CA 1
ATOM 745 C C . ARG A 1 93 ? -10.719 -6.684 6.48 1 98.44 93 ARG A C 1
ATOM 747 O O . ARG A 1 93 ? -9.797 -6.441 5.699 1 98.44 93 ARG A O 1
ATOM 754 N N . ALA A 1 94 ? -10.75 -6.301 7.699 1 98.81 94 ALA A N 1
ATOM 755 C CA . ALA A 1 94 ? -9.633 -5.531 8.242 1 98.81 94 ALA A CA 1
ATOM 756 C C . ALA A 1 94 ? -8.352 -6.363 8.273 1 98.81 94 ALA A C 1
ATOM 758 O O . ALA A 1 94 ? -7.27 -5.863 7.965 1 98.81 94 ALA A O 1
ATOM 759 N N . ILE A 1 95 ? -8.484 -7.594 8.617 1 98.81 95 ILE A N 1
ATOM 760 C CA . ILE A 1 95 ? -7.332 -8.492 8.641 1 98.81 95 ILE A CA 1
ATOM 761 C C . ILE A 1 95 ? -6.828 -8.734 7.223 1 98.81 95 ILE A C 1
ATOM 763 O O . ILE A 1 95 ? -5.621 -8.789 6.984 1 98.81 95 ILE A O 1
ATOM 767 N N . VAL A 1 96 ? -7.746 -8.852 6.262 1 98.88 96 VAL A N 1
ATOM 768 C CA . VAL A 1 96 ? -7.379 -8.984 4.855 1 98.88 96 VAL A CA 1
ATOM 769 C C . VAL A 1 96 ? -6.566 -7.77 4.418 1 98.88 96 VAL A C 1
ATOM 771 O O . VAL A 1 96 ? -5.488 -7.91 3.834 1 98.88 96 VAL A O 1
ATOM 774 N N . ASP A 1 97 ? -7.078 -6.582 4.77 1 98.69 97 ASP A N 1
ATOM 775 C CA . ASP A 1 97 ? -6.398 -5.344 4.406 1 98.69 97 ASP A CA 1
ATOM 776 C C . ASP A 1 97 ? -5.027 -5.254 5.07 1 98.69 97 ASP A C 1
ATOM 778 O O . ASP A 1 97 ? -4.066 -4.773 4.465 1 98.69 97 ASP A O 1
ATOM 782 N N . GLN A 1 98 ? -4.953 -5.723 6.277 1 98.88 98 GLN A N 1
ATOM 783 C CA . GLN A 1 98 ? -3.691 -5.723 7.016 1 98.88 98 GLN A CA 1
ATOM 784 C C . GLN A 1 98 ? -2.631 -6.547 6.289 1 98.88 98 GLN A C 1
ATOM 786 O O . GLN A 1 98 ? -1.513 -6.074 6.074 1 98.88 98 GLN A O 1
ATOM 791 N N . TRP A 1 99 ? -2.949 -7.68 5.871 1 98.88 99 TRP A N 1
ATOM 792 C CA . TRP A 1 99 ? -1.959 -8.562 5.27 1 98.88 99 TRP A CA 1
ATOM 793 C C . TRP A 1 99 ? -1.691 -8.18 3.818 1 98.88 99 TRP A C 1
ATOM 795 O O . TRP A 1 99 ? -0.605 -8.43 3.291 1 98.88 99 TRP A O 1
ATOM 805 N N . ALA A 1 100 ? -2.703 -7.535 3.156 1 98.69 100 ALA A N 1
ATOM 806 C CA . ALA A 1 100 ? -2.416 -6.906 1.871 1 98.69 100 ALA A CA 1
ATOM 807 C C . ALA A 1 100 ? -1.406 -5.773 2.029 1 98.69 100 ALA A C 1
ATOM 809 O O . ALA A 1 100 ? -0.511 -5.609 1.196 1 98.69 100 ALA A O 1
ATOM 810 N N . ASP A 1 101 ? -1.569 -4.988 3.115 1 98.5 101 ASP A N 1
ATOM 811 C CA . ASP A 1 101 ? -0.604 -3.934 3.412 1 98.5 101 ASP A CA 1
ATOM 812 C C . ASP A 1 101 ? 0.766 -4.523 3.744 1 98.5 101 ASP A C 1
ATOM 814 O O . ASP A 1 101 ? 1.795 -3.979 3.34 1 98.5 101 ASP A O 1
ATOM 818 N N . VAL A 1 102 ? 0.769 -5.605 4.477 1 98.81 102 VAL A N 1
ATOM 819 C CA . VAL A 1 102 ? 2.014 -6.301 4.793 1 98.81 102 VAL A CA 1
ATOM 820 C C . VAL A 1 102 ? 2.736 -6.676 3.504 1 98.81 102 VAL A C 1
ATOM 822 O O . VAL A 1 102 ? 3.957 -6.52 3.4 1 98.81 102 VAL A O 1
ATOM 825 N N . GLU A 1 103 ? 1.967 -7.195 2.553 1 98.81 103 GLU A N 1
ATOM 826 C CA . GLU A 1 103 ? 2.545 -7.527 1.253 1 98.81 103 GLU A CA 1
ATOM 827 C C . GLU A 1 103 ? 3.268 -6.328 0.649 1 98.81 103 GLU A C 1
ATOM 829 O O . GLU A 1 103 ? 4.371 -6.465 0.115 1 98.81 103 GLU A O 1
ATOM 834 N N . THR A 1 104 ? 2.691 -5.16 0.738 1 97.94 104 THR A N 1
ATOM 835 C CA . THR A 1 104 ? 3.201 -3.936 0.137 1 97.94 104 THR A CA 1
ATOM 836 C C . THR A 1 104 ? 4.465 -3.467 0.852 1 97.94 104 THR A C 1
ATOM 838 O O . THR A 1 104 ? 5.492 -3.221 0.213 1 97.94 104 THR A O 1
ATOM 841 N N . TYR A 1 105 ? 4.441 -3.5 2.17 1 97.5 105 TYR A N 1
ATOM 842 C CA . TYR A 1 105 ? 5.414 -2.713 2.918 1 97.5 105 TYR A CA 1
ATOM 843 C C . TYR A 1 105 ? 6.57 -3.586 3.398 1 97.5 105 TYR A C 1
ATOM 845 O O . TYR A 1 105 ? 7.633 -3.076 3.762 1 97.5 105 TYR A O 1
ATOM 853 N N . TYR A 1 106 ? 6.387 -4.895 3.408 1 98.44 106 TYR A N 1
ATOM 854 C CA . TYR A 1 106 ? 7.441 -5.742 3.961 1 98.44 106 TYR A CA 1
ATOM 855 C C . TYR A 1 106 ? 7.887 -6.789 2.949 1 98.44 106 TYR A C 1
ATOM 857 O O . TYR A 1 106 ? 9.055 -7.172 2.918 1 98.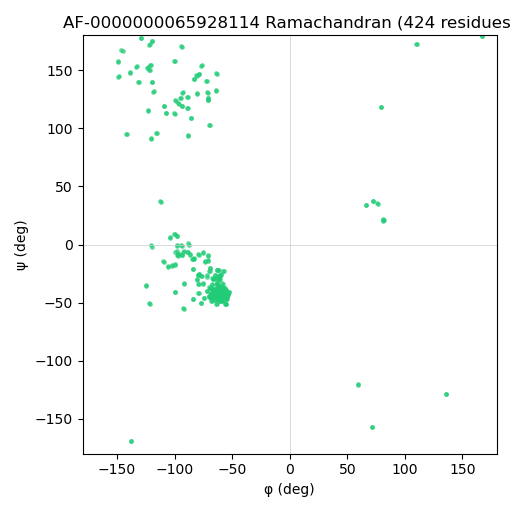44 106 TYR A O 1
ATOM 865 N N . PHE A 1 107 ? 6.961 -7.254 2.17 1 98.81 107 PHE A N 1
ATOM 866 C CA . PHE A 1 107 ? 7.281 -8.328 1.238 1 98.81 107 PHE A CA 1
ATOM 867 C C . PHE A 1 107 ? 7.688 -7.766 -0.117 1 98.81 107 PHE A C 1
ATOM 869 O O . PHE A 1 107 ? 8.812 -7.992 -0.578 1 98.81 107 PHE A O 1
ATOM 876 N N . ASN A 1 108 ? 6.855 -6.93 -0.741 1 98.25 108 ASN A N 1
ATOM 877 C CA . ASN A 1 108 ? 7.078 -6.441 -2.098 1 98.25 108 ASN A CA 1
ATOM 878 C C . ASN A 1 108 ? 8.297 -5.523 -2.17 1 98.25 108 ASN A C 1
ATOM 880 O O . ASN A 1 108 ? 9 -5.5 -3.18 1 98.25 108 ASN A O 1
ATOM 884 N N . VAL A 1 109 ? 8.531 -4.758 -1.119 1 97.38 109 VAL A N 1
ATOM 885 C CA . VAL A 1 109 ? 9.656 -3.828 -1.084 1 97.38 109 VAL A CA 1
ATOM 886 C C . VAL A 1 109 ? 10.969 -4.598 -1.213 1 97.38 109 VAL A C 1
ATOM 888 O O . VAL A 1 109 ? 11.992 -4.039 -1.622 1 97.38 109 VAL A O 1
ATOM 891 N N . LEU A 1 110 ? 10.992 -5.895 -0.9 1 98.5 110 LEU A N 1
ATOM 892 C CA . LEU A 1 110 ? 12.164 -6.762 -1.021 1 98.5 110 LEU A CA 1
ATOM 893 C C . LEU A 1 110 ? 12.094 -7.594 -2.299 1 98.5 110 LEU A C 1
ATOM 895 O O . LEU A 1 110 ? 13.086 -7.727 -3.014 1 98.5 110 LEU A O 1
ATOM 899 N N . ALA A 1 111 ? 10.922 -8.078 -2.604 1 98.44 111 ALA A N 1
ATOM 900 C CA . ALA A 1 111 ? 10.719 -8.977 -3.738 1 98.44 111 ALA A CA 1
ATOM 901 C C . ALA A 1 111 ? 10.953 -8.25 -5.059 1 98.44 111 ALA A C 1
ATOM 903 O O . ALA A 1 111 ? 11.594 -8.789 -5.965 1 98.44 111 ALA A O 1
ATOM 904 N N . GLN A 1 112 ? 10.477 -7.039 -5.188 1 97.62 112 GLN A N 1
ATOM 905 C CA . GLN A 1 112 ? 10.523 -6.312 -6.453 1 97.62 112 GLN A CA 1
ATOM 906 C C . GLN A 1 112 ? 11.969 -6.047 -6.875 1 97.62 112 GLN A C 1
ATOM 908 O O . GLN A 1 112 ? 12.367 -6.391 -7.988 1 97.62 112 GLN A O 1
ATOM 913 N N . PRO A 1 113 ? 12.812 -5.477 -5.945 1 97.62 113 PRO A N 1
ATOM 914 C CA . PRO A 1 113 ? 14.195 -5.273 -6.383 1 97.62 113 PRO A CA 1
ATOM 915 C C . PRO A 1 113 ? 14.938 -6.586 -6.621 1 97.62 113 PRO A C 1
ATOM 917 O O . PRO A 1 113 ? 15.836 -6.648 -7.461 1 97.62 113 PRO A O 1
ATOM 920 N N . LEU A 1 114 ? 14.594 -7.637 -5.918 1 98.44 114 LEU A N 1
ATOM 921 C CA . LEU A 1 114 ? 15.188 -8.938 -6.191 1 98.44 114 LEU A CA 1
ATOM 922 C C . LEU A 1 114 ? 14.844 -9.406 -7.605 1 98.44 114 LEU A C 1
ATOM 924 O O . LEU A 1 114 ? 15.727 -9.828 -8.352 1 98.44 114 LEU A O 1
ATOM 928 N N . VAL A 1 115 ? 13.602 -9.266 -7.965 1 97.44 115 VAL A N 1
ATOM 929 C CA . VAL A 1 115 ? 13.133 -9.688 -9.281 1 97.44 115 VAL A CA 1
ATOM 930 C C . VAL A 1 115 ? 13.773 -8.812 -10.359 1 97.44 115 VAL A C 1
ATOM 932 O O . VAL A 1 115 ? 14.227 -9.32 -11.391 1 97.44 115 VAL A O 1
ATOM 935 N N . ILE A 1 116 ? 13.867 -7.547 -10.125 1 96.19 116 ILE A N 1
ATOM 936 C CA . ILE A 1 116 ? 14.477 -6.625 -11.078 1 96.19 116 ILE A CA 1
ATOM 937 C C . ILE A 1 116 ? 15.945 -7 -11.297 1 96.19 116 ILE A C 1
ATOM 939 O O . ILE A 1 116 ? 16.391 -7.121 -12.438 1 96.19 116 ILE A O 1
ATOM 943 N N . ASN A 1 117 ? 16.641 -7.285 -10.242 1 97.56 117 ASN A N 1
ATOM 944 C CA . ASN A 1 117 ? 18.078 -7.543 -10.328 1 97.56 117 ASN A CA 1
ATOM 945 C C . ASN A 1 117 ? 18.359 -8.93 -10.906 1 97.56 117 ASN A C 1
ATOM 947 O O . ASN A 1 117 ? 19.312 -9.109 -11.656 1 97.56 117 ASN A O 1
ATOM 951 N N . LEU A 1 118 ? 17.516 -9.875 -10.609 1 97.19 118 LEU A N 1
ATOM 952 C CA . LEU A 1 118 ? 17.875 -11.258 -10.906 1 97.19 118 LEU A CA 1
ATOM 953 C C . LEU A 1 118 ? 17.172 -11.75 -12.172 1 97.19 118 LEU A C 1
ATOM 955 O O . LEU A 1 118 ? 17.578 -12.75 -12.766 1 97.19 118 LEU A O 1
ATOM 959 N N . ILE A 1 119 ? 16.125 -11.016 -12.547 1 94.44 119 ILE A N 1
ATOM 960 C CA . ILE A 1 119 ? 15.367 -11.5 -13.695 1 94.44 119 ILE A CA 1
ATOM 961 C C . ILE A 1 119 ? 15.336 -10.43 -14.789 1 94.44 119 ILE A C 1
ATOM 963 O O . ILE A 1 119 ? 15.727 -10.695 -15.93 1 94.44 119 ILE A O 1
ATOM 967 N N . ILE A 1 120 ? 14.992 -9.234 -14.484 1 92.62 120 ILE A N 1
ATOM 968 C CA . ILE A 1 120 ? 14.719 -8.203 -15.484 1 92.62 120 ILE A CA 1
ATOM 969 C C . ILE A 1 120 ? 16.031 -7.668 -16.047 1 92.62 120 ILE A C 1
ATOM 971 O O . ILE A 1 120 ? 16.219 -7.617 -17.266 1 92.62 120 ILE A O 1
ATOM 975 N N . LYS A 1 121 ? 16.938 -7.297 -15.133 1 94.19 121 LYS A N 1
ATOM 976 C CA . LYS A 1 121 ? 18.203 -6.707 -15.562 1 94.19 121 LYS A CA 1
ATOM 977 C C . LYS A 1 121 ? 18.969 -7.664 -16.484 1 94.19 121 LYS A C 1
ATOM 979 O O . LYS A 1 121 ? 19.406 -7.273 -17.562 1 94.19 121 LYS A O 1
ATOM 984 N N . PRO A 1 122 ? 19.094 -8.906 -16.078 1 92.62 122 PRO A N 1
ATOM 985 C CA . PRO A 1 122 ? 19.781 -9.828 -16.984 1 92.62 122 PRO A CA 1
ATOM 986 C C . PRO A 1 122 ? 19.109 -9.938 -18.344 1 92.62 122 PRO A C 1
ATOM 988 O O . PRO A 1 122 ? 19.781 -10 -19.375 1 92.62 122 PRO A O 1
ATOM 991 N N . ARG A 1 123 ? 17.797 -9.945 -18.375 1 89.38 123 ARG A N 1
ATOM 992 C CA . ARG A 1 123 ? 17.031 -10.008 -19.625 1 89.38 123 ARG A CA 1
ATOM 993 C C . ARG A 1 123 ? 17.312 -8.789 -20.5 1 89.38 123 ARG A C 1
ATOM 995 O O . ARG A 1 123 ? 17.297 -8.891 -21.734 1 89.38 123 ARG A O 1
ATOM 1002 N N . LEU A 1 124 ? 17.641 -7.699 -19.953 1 91 124 LEU A N 1
ATOM 1003 C CA . LEU A 1 124 ? 17.875 -6.453 -20.672 1 91 124 LEU A CA 1
ATOM 1004 C C . LEU A 1 124 ? 19.359 -6.238 -20.906 1 91 124 LEU A C 1
ATOM 1006 O O . LEU A 1 124 ? 19.766 -5.203 -21.438 1 91 124 LEU A O 1
ATOM 1010 N N . GLY A 1 125 ? 20.156 -7.133 -20.438 1 92.94 125 GLY A N 1
ATOM 1011 C CA . GLY A 1 125 ? 21.594 -7.055 -20.641 1 92.94 125 GLY A CA 1
ATOM 1012 C C . GLY A 1 125 ? 22.281 -6.129 -19.656 1 92.94 125 GLY A C 1
ATOM 1013 O O . GLY A 1 125 ? 23.375 -5.629 -19.922 1 92.94 125 GLY A O 1
ATOM 1014 N N . GLU A 1 126 ? 21.609 -5.887 -18.516 1 94.25 126 GLU A N 1
ATOM 1015 C CA . GLU A 1 126 ? 22.172 -5.031 -17.484 1 94.25 126 GLU A CA 1
ATOM 1016 C C . GLU A 1 126 ? 22.781 -5.859 -16.359 1 94.25 126 GLU A C 1
ATOM 1018 O O . GLU A 1 126 ? 22.484 -7.043 -16.203 1 94.25 126 GLU A O 1
ATOM 1023 N N . LYS A 1 127 ? 23.75 -5.176 -15.602 1 95.38 127 LYS A N 1
ATOM 1024 C CA . LYS A 1 127 ? 24.438 -5.875 -14.523 1 95.38 127 LYS A CA 1
ATOM 1025 C C . LYS A 1 127 ? 23.609 -5.867 -13.242 1 95.38 127 LYS A C 1
ATOM 1027 O O . LYS A 1 127 ? 22.953 -4.875 -12.922 1 95.38 127 LYS A O 1
ATOM 1032 N N . CYS A 1 128 ? 23.703 -6.992 -12.57 1 95.5 128 CYS A N 1
ATOM 1033 C CA . CYS A 1 128 ? 23.062 -7.137 -11.273 1 95.5 128 CYS A CA 1
ATOM 1034 C C . CYS A 1 128 ? 23.922 -6.516 -10.172 1 95.5 128 CYS A C 1
ATOM 1036 O O . CYS A 1 128 ? 25.141 -6.477 -10.289 1 95.5 128 CYS A O 1
ATOM 1038 N N . ASP A 1 129 ? 23.266 -5.957 -9.188 1 96.69 129 ASP A N 1
ATOM 1039 C CA . ASP A 1 129 ? 23.938 -5.523 -7.965 1 96.69 129 ASP A CA 1
ATOM 1040 C C . ASP A 1 129 ? 24 -6.652 -6.938 1 96.69 129 ASP A C 1
ATOM 1042 O O . ASP A 1 129 ? 23.125 -6.75 -6.07 1 96.69 129 ASP A O 1
ATOM 1046 N N . VAL A 1 130 ? 25.031 -7.328 -6.938 1 95.81 130 VAL A N 1
ATOM 1047 C CA . VAL A 1 130 ? 25.156 -8.57 -6.176 1 95.81 130 VAL A CA 1
ATOM 1048 C C . VAL A 1 130 ? 25.109 -8.266 -4.68 1 95.81 130 VAL A C 1
ATOM 1050 O O . VAL A 1 130 ? 24.531 -9.023 -3.904 1 95.81 130 VAL A O 1
ATOM 1053 N N . VAL A 1 131 ? 25.719 -7.195 -4.359 1 97.56 131 VAL A N 1
ATOM 1054 C CA . VAL A 1 131 ? 25.75 -6.82 -2.951 1 97.56 131 VAL A CA 1
ATOM 1055 C C . VAL A 1 131 ? 24.344 -6.496 -2.465 1 97.56 131 VAL A C 1
ATOM 1057 O O . VAL A 1 131 ? 23.938 -6.945 -1.392 1 97.56 131 VAL A O 1
ATOM 1060 N N . LEU A 1 132 ? 23.625 -5.812 -3.238 1 97.44 132 LEU A N 1
ATOM 1061 C CA . LEU A 1 132 ? 22.25 -5.484 -2.906 1 97.44 132 LEU A CA 1
ATOM 1062 C C . LEU A 1 132 ? 21.391 -6.742 -2.824 1 97.44 132 LEU A C 1
ATOM 1064 O O . LEU A 1 132 ? 20.594 -6.895 -1.9 1 97.44 132 LEU A O 1
ATOM 1068 N N . VAL A 1 133 ? 21.578 -7.609 -3.754 1 98.12 133 VAL A N 1
ATOM 1069 C CA . VAL A 1 133 ? 20.781 -8.836 -3.836 1 98.12 133 VAL A CA 1
ATOM 1070 C C . VAL A 1 133 ? 20.984 -9.664 -2.566 1 98.12 133 VAL A C 1
ATOM 1072 O O . VAL A 1 133 ? 20.016 -10.156 -1.983 1 98.12 133 VAL A O 1
ATOM 1075 N N . GLU A 1 134 ? 22.172 -9.82 -2.119 1 98.06 134 GLU A N 1
ATOM 1076 C CA . GLU A 1 134 ? 22.453 -10.625 -0.931 1 98.06 134 GLU A CA 1
ATOM 1077 C C . GLU A 1 134 ? 21.844 -9.984 0.316 1 98.06 134 GLU A C 1
ATOM 1079 O O . GLU A 1 134 ? 21.312 -10.688 1.182 1 98.06 134 GLU A O 1
ATOM 1084 N N . ASP A 1 135 ? 21.938 -8.68 0.361 1 98.31 135 ASP A N 1
ATOM 1085 C CA . ASP A 1 135 ? 21.312 -7.957 1.463 1 98.31 135 ASP A CA 1
ATOM 1086 C C . ASP A 1 135 ? 19.797 -8.164 1.467 1 98.31 135 ASP A C 1
ATOM 1088 O O . ASP A 1 135 ? 19.203 -8.391 2.52 1 98.31 135 ASP A O 1
ATOM 1092 N N . LEU A 1 136 ? 19.219 -8.102 0.307 1 98.56 136 LEU A N 1
ATOM 1093 C CA . LEU A 1 136 ? 17.766 -8.266 0.156 1 98.56 136 LEU A CA 1
ATOM 1094 C C . LEU A 1 136 ? 17.344 -9.68 0.542 1 98.56 136 LEU A C 1
ATOM 1096 O O . LEU A 1 136 ? 16.297 -9.875 1.154 1 98.56 136 LEU A O 1
ATOM 1100 N N . LYS A 1 137 ? 18.109 -10.664 0.184 1 98.31 137 LYS A N 1
ATOM 1101 C CA . LYS A 1 137 ? 17.797 -12.047 0.527 1 98.31 137 LYS A CA 1
ATOM 1102 C C . LYS A 1 137 ? 17.766 -12.242 2.041 1 98.31 137 LYS A C 1
ATOM 1104 O O . LYS A 1 137 ? 16.891 -12.93 2.566 1 98.31 137 LYS A O 1
ATOM 1109 N N . VAL A 1 138 ? 18.719 -11.641 2.705 1 98.56 138 VAL A N 1
ATOM 1110 C CA . VAL A 1 138 ? 18.781 -11.75 4.16 1 98.56 138 VAL A CA 1
ATOM 1111 C C . VAL A 1 138 ? 17.547 -11.125 4.781 1 98.56 138 VAL A C 1
ATOM 1113 O O . VAL A 1 138 ? 16.906 -11.734 5.645 1 98.56 138 VAL A O 1
ATOM 1116 N N . LYS A 1 139 ? 17.203 -9.992 4.316 1 98.69 139 LYS A N 1
ATOM 1117 C CA . LYS A 1 139 ? 16.031 -9.289 4.832 1 98.69 139 LYS A CA 1
ATOM 1118 C C . LYS A 1 139 ? 14.75 -10.055 4.508 1 98.69 139 LYS A C 1
ATOM 1120 O O . LYS A 1 139 ? 13.836 -10.109 5.332 1 98.69 139 LYS A O 1
ATOM 1125 N N . LEU A 1 140 ? 14.695 -10.594 3.332 1 98.81 140 LEU A N 1
ATOM 1126 C CA . LEU A 1 140 ? 13.547 -11.391 2.934 1 98.81 140 LEU A CA 1
ATOM 1127 C C . LEU A 1 140 ? 13.383 -12.609 3.84 1 98.81 140 LEU A C 1
ATOM 1129 O O . LEU A 1 140 ? 12.266 -12.977 4.195 1 98.81 140 LEU A O 1
ATOM 1133 N N . GLY A 1 141 ? 14.516 -13.219 4.188 1 98.75 141 GLY A N 1
ATOM 1134 C CA . GLY A 1 141 ? 14.453 -14.352 5.102 1 98.75 141 GLY A CA 1
ATOM 1135 C C . GLY A 1 141 ? 13.734 -14.031 6.398 1 98.75 141 GLY A C 1
ATOM 1136 O O . GLY A 1 141 ? 12.906 -14.812 6.863 1 98.75 141 GLY A O 1
ATOM 1137 N N . VAL A 1 142 ? 13.977 -12.867 6.977 1 98.62 142 VAL A N 1
ATOM 1138 C CA . VAL A 1 142 ? 13.352 -12.43 8.219 1 98.62 142 VAL A CA 1
ATOM 1139 C C . VAL A 1 142 ? 11.844 -12.281 8.016 1 98.62 142 VAL A C 1
ATOM 1141 O O . VAL A 1 142 ? 11.047 -12.719 8.852 1 98.62 142 VAL A O 1
ATOM 1144 N N . VAL A 1 143 ? 11.461 -11.711 6.922 1 98.75 143 VAL A N 1
ATOM 1145 C CA . VAL A 1 143 ? 10.055 -11.492 6.609 1 98.75 143 VAL A CA 1
ATOM 1146 C C . VAL A 1 143 ? 9.352 -12.828 6.398 1 98.75 143 VAL A C 1
ATOM 1148 O O . VAL A 1 143 ? 8.25 -13.047 6.902 1 98.75 143 VAL A O 1
ATOM 1151 N N . LEU A 1 144 ? 9.984 -13.742 5.664 1 98.81 144 LEU A N 1
ATOM 1152 C CA . LEU A 1 144 ? 9.391 -15.047 5.391 1 98.81 144 LEU A CA 1
ATOM 1153 C C . LEU A 1 144 ? 9.219 -15.844 6.676 1 98.81 144 LEU A C 1
ATOM 1155 O O . LEU A 1 144 ? 8.273 -16.625 6.805 1 98.81 144 LEU A O 1
ATOM 1159 N N . ASP A 1 145 ? 10.094 -15.609 7.656 1 98.88 145 ASP A N 1
ATOM 1160 C CA . ASP A 1 145 ? 9.93 -16.266 8.945 1 98.88 145 ASP A CA 1
ATOM 1161 C C . ASP A 1 145 ? 8.656 -15.812 9.648 1 98.88 145 ASP A C 1
ATOM 1163 O O . ASP A 1 145 ? 7.949 -16.609 10.258 1 98.88 145 ASP A O 1
ATOM 1167 N N . ILE A 1 146 ? 8.383 -14.578 9.578 1 98.81 146 ILE A N 1
ATOM 1168 C CA . ILE A 1 146 ? 7.164 -14.031 10.172 1 98.81 146 ILE A CA 1
ATOM 1169 C C . ILE A 1 146 ? 5.941 -14.586 9.453 1 98.81 146 ILE A C 1
ATOM 1171 O O . ILE A 1 146 ? 4.961 -14.984 10.094 1 98.81 146 ILE A O 1
ATOM 1175 N N . TYR A 1 147 ? 6.012 -14.656 8.086 1 98.88 147 TYR A N 1
ATOM 1176 C CA . TYR A 1 147 ? 4.938 -15.258 7.312 1 98.88 147 TYR A CA 1
ATOM 1177 C C . TYR A 1 147 ? 4.734 -16.719 7.703 1 98.88 147 TYR A C 1
ATOM 1179 O O . TYR A 1 147 ? 3.598 -17.172 7.867 1 98.88 147 TYR A O 1
ATOM 1187 N N . ASN A 1 148 ? 5.863 -17.406 7.793 1 98.94 148 ASN A N 1
ATOM 1188 C CA . ASN A 1 148 ? 5.805 -18.828 8.156 1 98.94 148 ASN A CA 1
ATOM 1189 C C . ASN A 1 148 ? 5.125 -19.031 9.508 1 98.94 148 ASN A C 1
ATOM 1191 O O . ASN A 1 148 ? 4.312 -19.938 9.664 1 98.94 148 ASN A O 1
ATOM 1195 N N . ASN A 1 149 ? 5.461 -18.203 10.438 1 98.69 149 ASN A N 1
ATOM 1196 C CA . ASN A 1 149 ? 4.816 -18.25 11.75 1 98.69 149 ASN A CA 1
ATOM 1197 C C . ASN A 1 149 ? 3.322 -17.969 11.648 1 98.69 149 ASN A C 1
ATOM 1199 O O . ASN A 1 149 ? 2.508 -18.688 12.242 1 98.69 149 ASN A O 1
ATOM 1203 N N . ARG A 1 150 ? 2.92 -16.953 10.906 1 98.62 150 ARG A N 1
ATOM 1204 C CA . ARG A 1 150 ? 1.52 -16.609 10.688 1 98.62 150 ARG A CA 1
ATOM 1205 C C . ARG A 1 150 ? 0.746 -17.781 10.102 1 98.62 150 ARG A C 1
ATOM 1207 O O . ARG A 1 150 ? -0.374 -18.062 10.531 1 98.62 150 ARG A O 1
ATOM 1214 N N . LEU A 1 151 ? 1.347 -18.469 9.188 1 98.81 151 LEU A N 1
ATOM 1215 C CA . LEU A 1 151 ? 0.676 -19.516 8.43 1 98.81 151 LEU A CA 1
ATOM 1216 C C . LEU A 1 151 ? 0.747 -20.859 9.156 1 98.81 151 LEU A C 1
ATOM 1218 O O . LEU A 1 151 ? 0.161 -21.844 8.711 1 98.81 151 LEU A O 1
ATOM 1222 N N . SER A 1 152 ? 1.53 -20.891 10.227 1 98.44 152 SER A N 1
ATOM 1223 C CA . SER A 1 152 ? 1.552 -22.094 11.047 1 98.44 152 SER A CA 1
ATOM 1224 C C . SER A 1 152 ? 0.241 -22.266 11.805 1 98.44 152 SER A C 1
ATOM 1226 O O . SER A 1 152 ? -0.13 -23.391 12.156 1 98.44 152 SER A O 1
ATOM 1228 N N . SER A 1 153 ? -0.49 -21.188 12 1 97.88 153 SER A N 1
ATOM 1229 C CA . SER A 1 153 ? -1.732 -21.25 12.766 1 97.88 153 SER A CA 1
ATOM 1230 C C . SER A 1 153 ? -2.922 -20.797 11.922 1 97.88 153 SER A C 1
ATOM 1232 O O . SER A 1 153 ? -4.051 -20.75 12.414 1 97.88 153 SER A O 1
ATOM 1234 N N . ASN A 1 154 ? -2.725 -20.422 10.727 1 98.5 154 ASN A N 1
ATOM 1235 C CA . ASN A 1 154 ? -3.758 -20.016 9.781 1 98.5 154 ASN A CA 1
ATOM 1236 C C . ASN A 1 154 ? -3.578 -20.703 8.43 1 98.5 154 ASN A C 1
ATOM 1238 O O . ASN A 1 154 ? -2.453 -20.859 7.949 1 98.5 154 ASN A O 1
ATOM 1242 N N . ARG A 1 155 ? -4.625 -21.109 7.82 1 98.62 155 ARG A N 1
ATOM 1243 C CA . ARG A 1 155 ? -4.539 -21.734 6.508 1 98.62 155 ARG A CA 1
ATOM 1244 C C . ARG A 1 155 ? -4.098 -20.75 5.445 1 98.62 155 ARG A C 1
ATOM 1246 O O . ARG A 1 155 ? -3.258 -21.062 4.602 1 98.62 155 ARG A O 1
ATOM 1253 N N . PHE A 1 156 ? -4.688 -19.516 5.52 1 98.88 156 PHE A N 1
ATOM 1254 C CA . PHE A 1 156 ? -4.32 -18.406 4.652 1 98.88 156 PHE A CA 1
ATOM 1255 C C . PHE A 1 156 ? -3.877 -17.203 5.473 1 98.88 156 PHE A C 1
ATOM 1257 O O . PHE A 1 156 ? -3.967 -17.219 6.703 1 98.88 156 PHE A O 1
ATOM 1264 N N . LEU A 1 157 ? -3.357 -16.172 4.855 1 98.88 157 LEU A N 1
ATOM 1265 C CA . LEU A 1 157 ? -2.75 -15.047 5.555 1 98.88 157 LEU A CA 1
ATOM 1266 C C . LEU A 1 157 ? -3.777 -14.328 6.422 1 98.88 157 LEU A C 1
ATOM 1268 O O . LEU A 1 157 ? -3.467 -13.898 7.535 1 98.88 157 LEU A O 1
ATOM 1272 N N . ALA A 1 158 ? -4.992 -14.242 5.914 1 98.69 158 ALA A N 1
ATOM 1273 C CA . ALA A 1 158 ? -6.008 -13.516 6.672 1 98.69 158 ALA A CA 1
ATOM 1274 C C . ALA A 1 158 ? -6.922 -14.484 7.426 1 98.69 158 ALA A C 1
ATOM 1276 O O . ALA A 1 158 ? -7.977 -14.086 7.926 1 98.69 158 ALA A O 1
ATOM 1277 N N . GLY A 1 159 ? -6.613 -15.766 7.473 1 98.19 159 GLY A N 1
ATOM 1278 C CA . GLY A 1 159 ? -7.43 -16.719 8.203 1 98.19 159 GLY A CA 1
ATOM 1279 C C . GLY A 1 159 ? -7.68 -18 7.441 1 98.19 159 GLY A C 1
ATOM 1280 O O . GLY A 1 159 ? -6.738 -18.625 6.93 1 98.19 159 GLY A O 1
ATOM 1281 N N . GLU A 1 160 ? -8.906 -18.375 7.352 1 98.06 160 GLU A N 1
ATOM 1282 C CA . GLU A 1 160 ? -9.242 -19.703 6.848 1 98.06 160 GLU A CA 1
ATOM 1283 C C . GLU A 1 160 ? -9.594 -19.656 5.363 1 98.06 160 GLU A C 1
ATOM 1285 O O . GLU A 1 160 ? -9.695 -20.703 4.715 1 98.06 160 GLU A O 1
ATOM 1290 N N . GLU A 1 161 ? -9.695 -18.5 4.891 1 98.12 161 GLU A N 1
ATOM 1291 C CA . GLU A 1 161 ? -10.141 -18.375 3.508 1 98.12 161 GLU A CA 1
ATOM 1292 C C . GLU A 1 161 ? -9.109 -17.641 2.656 1 98.12 161 GLU A C 1
ATOM 1294 O O . GLU A 1 161 ? -8.406 -16.766 3.154 1 98.12 161 GLU A O 1
ATOM 1299 N N . PHE A 1 162 ? -9.133 -18.047 1.352 1 98.81 162 PHE A N 1
ATOM 1300 C CA . PHE A 1 162 ? -8.352 -17.328 0.355 1 98.81 162 PHE A CA 1
ATOM 1301 C C . PHE A 1 162 ? -8.969 -15.953 0.078 1 98.81 162 PHE A C 1
ATOM 1303 O O . PHE A 1 162 ? -10.172 -15.844 -0.172 1 98.81 162 PHE A O 1
ATOM 1310 N N . THR A 1 163 ? -8.172 -14.914 0.209 1 98.88 163 THR A N 1
ATOM 1311 C CA . THR A 1 163 ? -8.656 -13.555 0.003 1 98.88 163 THR A CA 1
ATOM 1312 C C . THR A 1 163 ? -7.645 -12.734 -0.789 1 98.88 163 THR A C 1
ATOM 1314 O O . THR A 1 163 ? -6.672 -13.273 -1.316 1 98.88 163 THR A O 1
ATOM 1317 N N . MET A 1 164 ? -7.863 -11.438 -0.848 1 98.69 164 MET A N 1
ATOM 1318 C CA . MET A 1 164 ? -6.957 -10.484 -1.478 1 98.69 164 MET A CA 1
ATOM 1319 C C . MET A 1 164 ? -5.598 -10.477 -0.784 1 98.69 164 MET A C 1
ATOM 1321 O O . MET A 1 164 ? -4.574 -10.211 -1.415 1 98.69 164 MET A O 1
ATOM 1325 N N . ALA A 1 165 ? -5.641 -10.812 0.534 1 98.88 165 ALA A N 1
ATOM 1326 C CA . ALA A 1 165 ? -4.387 -10.883 1.281 1 98.88 165 ALA A CA 1
ATOM 1327 C C . ALA A 1 165 ? -3.42 -11.875 0.642 1 98.88 165 ALA A C 1
ATOM 1329 O O . ALA A 1 165 ? -2.211 -11.625 0.594 1 98.88 165 ALA A O 1
ATOM 1330 N N . ASP A 1 166 ? -3.932 -12.945 0.137 1 98.94 166 ASP A N 1
ATOM 1331 C CA . ASP A 1 166 ? -3.125 -13.969 -0.517 1 98.94 166 ASP A CA 1
ATOM 1332 C C . ASP A 1 166 ? -2.854 -13.609 -1.976 1 98.94 166 ASP A C 1
ATOM 1334 O O . ASP A 1 166 ? -1.709 -13.664 -2.432 1 98.94 166 ASP A O 1
ATOM 1338 N N . LEU A 1 167 ? -3.879 -13.219 -2.67 1 98.94 167 LEU A N 1
ATOM 1339 C CA . LEU A 1 167 ? -3.867 -12.961 -4.105 1 98.94 167 LEU A CA 1
ATOM 1340 C C . LEU A 1 167 ? -2.791 -11.938 -4.465 1 98.94 167 LEU A C 1
ATOM 1342 O O . LEU A 1 167 ? -2.086 -12.102 -5.461 1 98.94 167 LEU A O 1
ATOM 1346 N N . THR A 1 168 ? -2.605 -10.93 -3.645 1 98.75 168 THR A N 1
ATOM 1347 C CA . THR A 1 168 ? -1.701 -9.828 -3.947 1 98.75 168 THR A CA 1
ATOM 1348 C C . THR A 1 168 ? -0.248 -10.289 -3.914 1 98.75 168 THR A C 1
ATOM 1350 O O . THR A 1 168 ? 0.622 -9.672 -4.527 1 98.75 168 THR A O 1
ATOM 1353 N N . HIS A 1 169 ? 0.039 -11.406 -3.252 1 98.88 169 HIS A N 1
ATOM 1354 C CA . HIS A 1 169 ? 1.395 -11.93 -3.133 1 98.88 169 HIS A CA 1
ATOM 1355 C C . HIS A 1 169 ? 1.773 -12.758 -4.352 1 98.88 169 HIS A C 1
ATOM 1357 O O . HIS A 1 169 ? 2.957 -12.977 -4.617 1 98.88 169 HIS A O 1
ATOM 1363 N N . MET A 1 170 ? 0.809 -13.242 -5.082 1 98.81 170 MET A N 1
ATOM 1364 C CA . MET A 1 170 ? 0.998 -14.367 -5.992 1 98.81 170 MET A CA 1
ATOM 1365 C C . MET A 1 170 ? 1.905 -13.977 -7.152 1 98.81 170 MET A C 1
ATOM 1367 O O . MET A 1 170 ? 2.822 -14.727 -7.508 1 98.81 170 MET A O 1
ATOM 1371 N N . PRO A 1 171 ? 1.72 -12.781 -7.742 1 98.44 171 PRO A N 1
ATOM 1372 C CA . PRO A 1 171 ? 2.582 -12.469 -8.891 1 98.44 171 PRO A CA 1
ATOM 1373 C C . PRO A 1 171 ? 4.059 -12.406 -8.508 1 98.44 171 PRO A C 1
ATOM 1375 O O . PRO A 1 171 ? 4.898 -13.008 -9.188 1 98.44 171 PRO A O 1
ATOM 1378 N N . ALA A 1 172 ? 4.379 -11.719 -7.445 1 98.12 172 ALA A N 1
ATOM 1379 C CA . ALA A 1 172 ? 5.77 -11.641 -7 1 98.12 172 ALA A CA 1
ATOM 1380 C C . ALA A 1 172 ? 6.305 -13.016 -6.617 1 98.12 172 ALA A C 1
ATOM 1382 O O . ALA A 1 172 ? 7.457 -13.344 -6.91 1 98.12 172 ALA A O 1
ATOM 1383 N N . MET A 1 173 ? 5.48 -13.781 -5.961 1 98.56 173 MET A N 1
ATOM 1384 C CA . MET A 1 173 ? 5.867 -15.141 -5.586 1 98.56 173 MET A CA 1
ATOM 1385 C C . MET A 1 173 ? 6.211 -15.969 -6.816 1 98.56 173 MET A C 1
ATOM 1387 O O . MET A 1 173 ? 7.172 -16.75 -6.805 1 98.56 173 MET A O 1
ATOM 1391 N N . GLY A 1 174 ? 5.387 -15.836 -7.844 1 98.06 174 GLY A N 1
ATOM 1392 C CA . GLY A 1 174 ? 5.676 -16.562 -9.07 1 98.06 174 GLY A CA 1
ATOM 1393 C C . GLY A 1 174 ? 7.074 -16.312 -9.602 1 98.06 174 GLY A C 1
ATOM 1394 O O . GLY A 1 174 ? 7.781 -17.25 -9.969 1 98.06 174 GLY A O 1
ATOM 1395 N N . TYR A 1 175 ? 7.52 -15.07 -9.586 1 97.38 175 TYR A N 1
ATOM 1396 C CA . TYR A 1 175 ? 8.867 -14.711 -10.023 1 97.38 175 TYR A CA 1
ATOM 1397 C C . TYR A 1 175 ? 9.914 -15.25 -9.055 1 97.38 175 TYR A C 1
ATOM 1399 O O . TYR A 1 175 ? 10.914 -15.844 -9.484 1 97.38 175 TYR A O 1
ATOM 1407 N N . LEU A 1 176 ? 9.633 -15.086 -7.758 1 97.88 176 LEU A N 1
ATOM 1408 C CA . LEU A 1 176 ? 10.609 -15.477 -6.746 1 97.88 176 LEU A CA 1
ATOM 1409 C C . LEU A 1 176 ? 10.859 -16.984 -6.789 1 97.88 176 LEU A C 1
ATOM 1411 O O . LEU A 1 176 ? 11.992 -17.438 -6.609 1 97.88 176 LEU A O 1
ATOM 1415 N N . MET A 1 177 ? 9.844 -17.719 -7.094 1 97.75 177 MET A N 1
ATOM 1416 C CA . MET A 1 177 ? 9.945 -19.172 -7.086 1 97.75 177 MET A CA 1
ATOM 1417 C C . MET A 1 177 ? 10.75 -19.672 -8.281 1 97.75 177 MET A C 1
ATOM 1419 O O . MET A 1 177 ? 11.203 -20.812 -8.297 1 97.75 177 MET A O 1
ATOM 1423 N N . SER A 1 178 ? 10.945 -18.828 -9.227 1 96.06 178 SER A N 1
ATOM 1424 C CA . SER A 1 178 ? 11.758 -19.203 -10.383 1 96.06 178 SER A CA 1
ATOM 1425 C C . SER A 1 178 ? 13.242 -19.016 -10.086 1 96.06 178 SER A C 1
ATOM 1427 O O . SER A 1 178 ? 14.094 -19.484 -10.852 1 96.06 178 SER A O 1
ATOM 1429 N N . ILE A 1 179 ? 13.594 -18.344 -8.992 1 95.75 179 ILE A N 1
ATOM 1430 C CA . ILE A 1 179 ? 14.977 -18.109 -8.578 1 95.75 179 ILE A CA 1
ATOM 1431 C C . ILE A 1 179 ? 15.414 -19.203 -7.613 1 95.75 179 ILE A C 1
ATOM 1433 O O . ILE A 1 179 ? 14.883 -19.312 -6.504 1 95.75 179 ILE A O 1
ATOM 1437 N N . THR A 1 180 ? 16.391 -19.922 -7.965 1 94.75 180 THR A N 1
ATOM 1438 C CA . THR A 1 180 ? 16.766 -21.141 -7.258 1 94.75 180 THR A CA 1
ATOM 1439 C C . THR A 1 180 ? 17 -20.844 -5.777 1 94.75 180 THR A C 1
ATOM 1441 O O . THR A 1 180 ? 16.438 -21.516 -4.914 1 94.75 180 THR A O 1
ATOM 1444 N N . ASP A 1 181 ? 17.781 -19.891 -5.441 1 95.44 181 ASP A N 1
ATOM 1445 C CA . ASP A 1 181 ? 18.109 -19.594 -4.051 1 95.44 181 ASP A CA 1
ATOM 1446 C C . ASP A 1 181 ? 16.859 -19.219 -3.256 1 95.44 181 ASP A C 1
ATOM 1448 O O . ASP A 1 181 ? 16.719 -19.578 -2.09 1 95.44 181 ASP A O 1
ATOM 1452 N N . ILE A 1 182 ? 15.992 -18.531 -3.898 1 97.81 182 ILE A N 1
ATOM 1453 C CA . ILE A 1 182 ? 14.797 -18.047 -3.215 1 97.81 182 ILE A CA 1
ATOM 1454 C C . ILE A 1 182 ? 13.789 -19.188 -3.084 1 97.81 182 ILE A C 1
ATOM 1456 O O . ILE A 1 182 ? 13.125 -19.328 -2.053 1 97.81 182 ILE A O 1
ATOM 1460 N N . ASN A 1 183 ? 13.711 -19.891 -4.152 1 97.94 183 ASN A N 1
ATOM 1461 C CA . ASN A 1 183 ? 12.883 -21.094 -4.098 1 97.94 183 ASN A CA 1
ATOM 1462 C C . ASN A 1 183 ? 13.266 -21.984 -2.92 1 97.94 183 ASN A C 1
ATOM 1464 O O . ASN A 1 183 ? 12.391 -22.5 -2.215 1 97.94 183 ASN A O 1
ATOM 1468 N N . GLN A 1 184 ? 14.484 -22.141 -2.65 1 98.38 184 GLN A N 1
ATOM 1469 C CA . GLN A 1 184 ? 14.969 -22.953 -1.545 1 98.38 184 GLN A CA 1
ATOM 1470 C C . GLN A 1 184 ? 14.641 -22.312 -0.2 1 98.38 184 GLN A C 1
ATOM 1472 O O . GLN A 1 184 ? 14.32 -23.016 0.766 1 98.38 184 GLN A O 1
ATOM 1477 N N . MET A 1 185 ? 14.727 -21.031 -0.138 1 98.31 185 MET A N 1
ATOM 1478 C CA . MET A 1 185 ? 14.344 -20.312 1.075 1 98.31 185 MET A CA 1
ATOM 1479 C C . MET A 1 185 ? 12.875 -20.562 1.419 1 98.31 185 MET A C 1
ATOM 1481 O O . MET A 1 185 ? 12.531 -20.734 2.59 1 98.31 185 MET A O 1
ATOM 1485 N N . VAL A 1 186 ? 12.039 -20.562 0.371 1 98.56 186 VAL A N 1
ATOM 1486 C CA . VAL A 1 186 ? 10.609 -20.797 0.564 1 98.56 186 VAL A CA 1
ATOM 1487 C C . VAL A 1 186 ? 10.367 -22.234 1.013 1 98.56 186 VAL A C 1
ATOM 1489 O O . VAL A 1 186 ? 9.68 -22.469 2.008 1 98.56 186 VAL A O 1
ATOM 1492 N N . LYS A 1 187 ? 10.969 -23.172 0.374 1 98.44 187 LYS A N 1
ATOM 1493 C CA . LYS A 1 187 ? 10.773 -24.594 0.641 1 98.44 187 LYS A CA 1
ATOM 1494 C C . LYS A 1 187 ? 11.258 -24.969 2.041 1 98.44 18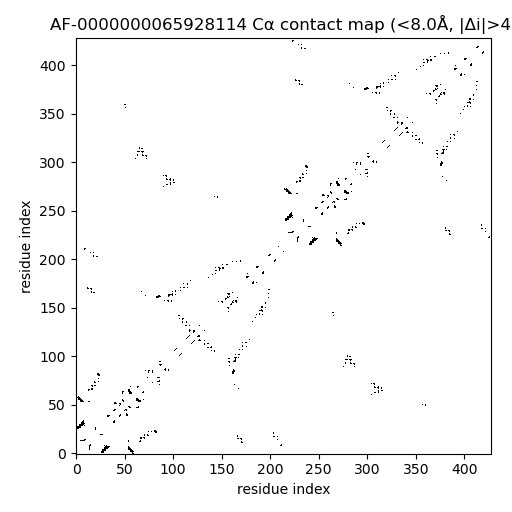7 LYS A C 1
ATOM 1496 O O . LYS A 1 187 ? 10.734 -25.891 2.658 1 98.44 187 LYS A O 1
ATOM 1501 N N . ALA A 1 188 ? 12.203 -24.219 2.555 1 98.56 188 ALA A N 1
ATOM 1502 C CA . ALA A 1 188 ? 12.75 -24.469 3.885 1 98.56 188 ALA A CA 1
ATOM 1503 C C . ALA A 1 188 ? 11.781 -24.016 4.973 1 98.56 188 ALA A C 1
ATOM 1505 O O . ALA A 1 188 ? 11.969 -24.344 6.148 1 98.56 188 ALA A O 1
ATOM 1506 N N . ARG A 1 189 ? 10.719 -23.375 4.613 1 98.75 189 ARG A N 1
ATOM 1507 C CA . ARG A 1 189 ? 9.703 -22.875 5.535 1 98.75 189 ARG A CA 1
ATOM 1508 C C . ARG A 1 189 ? 8.367 -23.562 5.297 1 98.75 189 ARG A C 1
ATOM 1510 O O . ARG A 1 189 ? 7.574 -23.125 4.461 1 98.75 189 ARG A O 1
ATOM 1517 N N . GLY A 1 190 ? 8.133 -24.562 6.059 1 98.69 190 GLY A N 1
ATOM 1518 C CA . GLY A 1 190 ? 7.102 -25.547 5.797 1 98.69 190 GLY A CA 1
ATOM 1519 C C . GLY A 1 190 ? 5.723 -24.938 5.633 1 98.69 190 GLY A C 1
ATOM 1520 O O . GLY A 1 190 ? 5.035 -25.203 4.645 1 98.69 190 GLY A O 1
ATOM 1521 N N . SER A 1 191 ? 5.32 -24.078 6.598 1 98.81 191 SER A N 1
ATOM 1522 C CA . SER A 1 191 ? 3.982 -23.516 6.551 1 98.81 191 SER A CA 1
ATOM 1523 C C . SER A 1 191 ? 3.842 -22.531 5.387 1 98.81 191 SER A C 1
ATOM 1525 O O . SER A 1 191 ? 2.795 -22.469 4.738 1 98.81 191 SER A O 1
ATOM 1527 N N . PHE A 1 192 ? 4.867 -21.797 5.141 1 98.88 192 PHE A N 1
ATOM 1528 C CA . PHE A 1 192 ? 4.852 -20.859 4.035 1 98.88 192 PHE A CA 1
ATOM 1529 C C . PHE A 1 192 ? 4.836 -21.578 2.695 1 98.88 192 PHE A C 1
ATOM 1531 O O . PHE A 1 192 ? 4.117 -21.188 1.776 1 98.88 192 PHE A O 1
ATOM 1538 N N . ASN A 1 193 ? 5.633 -22.625 2.576 1 98.81 193 ASN A N 1
ATOM 1539 C CA . ASN A 1 193 ? 5.648 -23.422 1.355 1 98.81 193 ASN A CA 1
ATOM 1540 C C . ASN A 1 193 ? 4.297 -24.078 1.103 1 98.81 193 ASN A C 1
ATOM 1542 O O . ASN A 1 193 ? 3.836 -24.141 -0.038 1 98.81 193 ASN A O 1
ATOM 1546 N N . ARG A 1 194 ? 3.758 -24.625 2.113 1 98.88 194 ARG A N 1
ATOM 1547 C CA . ARG A 1 194 ? 2.43 -25.219 1.989 1 98.88 194 ARG A CA 1
ATOM 1548 C C . ARG A 1 194 ? 1.427 -24.203 1.447 1 98.88 194 ARG A C 1
ATOM 1550 O O . ARG A 1 194 ? 0.619 -24.531 0.575 1 98.88 194 ARG A O 1
ATOM 1557 N N . TRP A 1 195 ? 1.443 -23.016 2.006 1 98.94 195 TRP A N 1
ATOM 1558 C CA . TRP A 1 195 ? 0.585 -21.906 1.572 1 98.94 195 TRP A CA 1
ATOM 1559 C C . TRP A 1 195 ? 0.779 -21.625 0.088 1 98.94 195 TRP A C 1
ATOM 1561 O O . TRP A 1 195 ? -0.193 -21.547 -0.667 1 98.94 195 TRP A O 1
ATOM 1571 N N . TRP A 1 196 ? 1.99 -21.547 -0.399 1 98.88 196 TRP A N 1
ATOM 1572 C CA . TRP A 1 196 ? 2.268 -21.266 -1.805 1 98.88 196 TRP A CA 1
ATOM 1573 C C . TRP A 1 196 ? 1.761 -22.406 -2.693 1 98.88 196 TRP A C 1
ATOM 1575 O O . TRP A 1 196 ? 1.127 -22.156 -3.721 1 98.88 196 TRP A O 1
ATOM 1585 N N . GLU A 1 197 ? 2.078 -23.578 -2.305 1 98.75 197 GLU A N 1
ATOM 1586 C CA . GLU A 1 197 ? 1.639 -24.734 -3.09 1 98.75 197 GLU A CA 1
ATOM 1587 C C . GLU A 1 197 ? 0.119 -24.75 -3.236 1 98.75 197 GLU A C 1
ATOM 1589 O O . GLU A 1 197 ? -0.402 -25.062 -4.312 1 98.75 197 GLU A O 1
ATOM 1594 N N . GLU A 1 198 ? -0.488 -24.422 -2.205 1 98.81 198 GLU A N 1
ATOM 1595 C CA . GLU A 1 198 ? -1.947 -24.422 -2.238 1 98.81 198 GLU A CA 1
ATOM 1596 C C . GLU A 1 198 ? -2.48 -23.328 -3.158 1 98.81 198 GLU A C 1
ATOM 1598 O O . GLU A 1 198 ? -3.34 -23.578 -4.004 1 98.81 198 GLU A O 1
ATOM 1603 N N . ILE A 1 199 ? -1.976 -22.109 -3.012 1 98.88 199 ILE A N 1
ATOM 1604 C CA . ILE A 1 199 ? -2.6 -21 -3.736 1 98.88 199 ILE A CA 1
ATOM 1605 C C . ILE A 1 199 ? -2.145 -21.016 -5.195 1 98.88 199 ILE A C 1
ATOM 1607 O O . ILE A 1 199 ? -2.877 -20.578 -6.086 1 98.88 199 ILE A O 1
ATOM 1611 N N . SER A 1 200 ? -0.964 -21.594 -5.461 1 98.69 200 SER A N 1
ATOM 1612 C CA . SER A 1 200 ? -0.5 -21.672 -6.84 1 98.69 200 SER A CA 1
ATOM 1613 C C . SER A 1 200 ? -1.18 -22.828 -7.582 1 98.69 200 SER A C 1
ATOM 1615 O O . SER A 1 200 ? -1.039 -22.953 -8.797 1 98.69 200 SER A O 1
ATOM 1617 N N . ASP A 1 201 ? -1.886 -23.625 -6.914 1 98.69 201 ASP A N 1
ATOM 1618 C CA . ASP A 1 201 ? -2.645 -24.703 -7.535 1 98.69 201 ASP A CA 1
ATOM 1619 C C . ASP A 1 201 ? -4.043 -24.234 -7.93 1 98.69 201 ASP A C 1
ATOM 1621 O O . ASP A 1 201 ? -4.797 -24.984 -8.562 1 98.69 201 ASP A O 1
ATOM 1625 N N . ARG A 1 202 ? -4.422 -23.078 -7.582 1 98.81 202 ARG A N 1
ATOM 1626 C CA . ARG A 1 202 ? -5.742 -22.547 -7.918 1 98.81 202 ARG A CA 1
ATOM 1627 C C . ARG A 1 202 ? -5.91 -22.406 -9.43 1 98.81 202 ARG A C 1
ATOM 1629 O O . ARG A 1 202 ? -4.973 -22.031 -10.133 1 98.81 202 ARG A O 1
ATOM 1636 N N . PRO A 1 203 ? -7.105 -22.594 -9.922 1 98.69 203 PRO A N 1
ATOM 1637 C CA . PRO A 1 203 ? -7.367 -22.469 -11.359 1 98.69 203 PRO A CA 1
ATOM 1638 C C . PRO A 1 203 ? -7.016 -21.078 -11.906 1 98.69 203 PRO A C 1
ATOM 1640 O O . PRO A 1 203 ? -6.539 -20.969 -13.039 1 98.69 203 PRO A O 1
ATOM 1643 N N . SER A 1 204 ? -7.242 -20.094 -11.148 1 98.81 204 SER A N 1
ATOM 1644 C CA . SER A 1 204 ? -6.961 -18.734 -11.594 1 98.81 204 SER A CA 1
ATOM 1645 C C . SER A 1 204 ? -5.477 -18.547 -11.898 1 98.81 204 SER A C 1
ATOM 1647 O O . SER A 1 204 ? -5.117 -17.953 -12.922 1 98.81 204 SER A O 1
ATOM 1649 N N . TRP A 1 205 ? -4.621 -19.078 -11.047 1 98.81 205 TRP A N 1
ATOM 1650 C CA . TRP A 1 205 ? -3.182 -18.969 -11.258 1 98.81 205 TRP A CA 1
ATOM 1651 C C . TRP A 1 205 ? -2.744 -19.766 -12.477 1 98.81 205 TRP A C 1
ATOM 1653 O O . TRP A 1 205 ? -1.986 -19.266 -13.312 1 98.81 205 TRP A O 1
ATOM 1663 N N . LYS A 1 206 ? -3.203 -20.938 -12.602 1 98.62 206 LYS A N 1
ATOM 1664 C CA . LYS A 1 206 ? -2.846 -21.781 -13.734 1 98.62 206 LYS A CA 1
ATOM 1665 C C . LYS A 1 206 ? -3.27 -21.156 -15.055 1 98.62 206 LYS A C 1
ATOM 1667 O O . LYS A 1 206 ? -2.506 -21.156 -16.016 1 98.62 206 LYS A O 1
ATOM 1672 N N . LYS A 1 207 ? -4.473 -20.672 -15.047 1 98.5 207 LYS A N 1
ATOM 1673 C CA . LYS A 1 207 ? -4.957 -19.984 -16.25 1 98.5 207 LYS A CA 1
ATOM 1674 C C . LYS A 1 207 ? -4.109 -18.766 -16.578 1 98.5 207 LYS A C 1
ATOM 1676 O O . LYS A 1 207 ? -3.809 -18.5 -17.734 1 98.5 207 LYS A O 1
ATOM 1681 N N . LEU A 1 208 ? -3.76 -18 -15.531 1 98.62 208 LEU A N 1
ATOM 1682 C CA . LEU A 1 208 ? -2.924 -16.828 -15.734 1 98.62 208 LEU A CA 1
ATOM 1683 C C . LEU A 1 208 ? -1.57 -17.219 -16.312 1 98.62 208 LEU A C 1
ATOM 1685 O O . LEU A 1 208 ? -1.04 -16.516 -17.188 1 98.62 208 LEU A O 1
ATOM 1689 N N . MET A 1 209 ? -0.97 -18.281 -15.828 1 97.62 209 MET A N 1
ATOM 1690 C CA . MET A 1 209 ? 0.323 -18.734 -16.328 1 97.62 209 MET A CA 1
ATOM 1691 C C . MET A 1 209 ? 0.233 -19.125 -17.797 1 97.62 209 MET A C 1
ATOM 1693 O O . MET A 1 209 ? 1.161 -18.875 -18.562 1 97.62 209 MET A O 1
ATOM 1697 N N . VAL A 1 210 ? -0.892 -19.656 -18.172 1 97.38 210 VAL A N 1
ATOM 1698 C CA . VAL A 1 210 ? -1.11 -19.969 -19.578 1 97.38 210 VAL A CA 1
ATOM 1699 C C . VAL A 1 210 ? -1.203 -18.688 -20.406 1 97.38 210 VAL A C 1
ATOM 1701 O O . VAL A 1 210 ? -0.578 -18.562 -21.453 1 97.38 210 VAL A O 1
ATOM 1704 N N . LEU A 1 211 ? -1.964 -17.734 -19.906 1 96.06 211 LEU A N 1
ATOM 1705 C CA . LEU A 1 211 ? -2.105 -16.438 -20.578 1 96.06 211 LEU A CA 1
ATOM 1706 C C . LEU A 1 211 ? -0.751 -15.758 -20.734 1 96.06 211 LEU A C 1
ATOM 1708 O O . LEU A 1 211 ? -0.512 -15.055 -21.719 1 96.06 211 LEU A O 1
ATOM 1712 N N . ALA A 1 212 ? 0.111 -16 -19.734 1 94.75 212 ALA A N 1
ATOM 1713 C CA . ALA A 1 212 ? 1.405 -15.32 -19.688 1 94.75 212 ALA A CA 1
ATOM 1714 C C . ALA A 1 212 ? 2.455 -16.094 -20.484 1 94.75 212 ALA A C 1
ATOM 1716 O O . ALA A 1 212 ? 3.6 -15.648 -20.609 1 94.75 212 ALA A O 1
ATOM 1717 N N . GLY A 1 213 ? 2.076 -17.172 -21.047 1 89.38 213 GLY A N 1
ATOM 1718 C CA . GLY A 1 213 ? 2.967 -17.953 -21.891 1 89.38 213 GLY A CA 1
ATOM 1719 C C . GLY A 1 213 ? 3.904 -18.844 -21.094 1 89.38 213 GLY A C 1
ATOM 1720 O O . GLY A 1 213 ? 5.039 -19.094 -21.516 1 89.38 213 GLY A O 1
ATOM 1721 N N . HIS A 1 214 ? 3.541 -19.125 -19.875 1 79.31 214 HIS A N 1
ATOM 1722 C CA . HIS A 1 214 ? 4.316 -20.062 -19.062 1 79.31 214 HIS A CA 1
ATOM 1723 C C . HIS A 1 214 ? 3.742 -21.469 -19.125 1 79.31 214 HIS A C 1
ATOM 1725 O O . HIS A 1 214 ? 2.541 -21.641 -19.328 1 79.31 214 HIS A O 1
ATOM 1731 N N . MET B 1 1 ? -15.727 -0.078 24.953 1 76.5 1 MET B N 1
ATOM 1732 C CA . MET B 1 1 ? -14.344 0.153 25.391 1 76.5 1 MET B CA 1
ATOM 1733 C C . MET B 1 1 ? -13.617 1.066 24.406 1 76.5 1 MET B C 1
ATOM 1735 O O . MET B 1 1 ? -13.953 1.101 23.219 1 76.5 1 MET B O 1
ATOM 1739 N N . VAL B 1 2 ? -12.719 1.89 24.938 1 94.19 2 VAL B N 1
ATOM 1740 C CA . VAL B 1 2 ? -12 2.885 24.141 1 94.19 2 VAL B CA 1
ATOM 1741 C C . VAL B 1 2 ? -10.844 2.219 23.406 1 94.19 2 VAL B C 1
ATOM 1743 O O . VAL B 1 2 ? -10.156 1.354 23.953 1 94.19 2 VAL B O 1
ATOM 1746 N N . VAL B 1 3 ? -10.711 2.438 22.125 1 98.31 3 VAL B N 1
ATOM 1747 C CA . VAL B 1 3 ? -9.648 1.816 21.328 1 98.31 3 VAL B CA 1
ATOM 1748 C C . VAL B 1 3 ? -8.289 2.318 21.812 1 98.31 3 VAL B C 1
ATOM 1750 O O . VAL B 1 3 ? -8.117 3.51 22.078 1 98.31 3 VAL B O 1
ATOM 1753 N N . LYS B 1 4 ? -7.332 1.393 22.031 1 98.75 4 LYS B N 1
ATOM 1754 C CA . LYS B 1 4 ? -5.949 1.708 22.375 1 98.75 4 LYS B CA 1
ATOM 1755 C C . LYS B 1 4 ? -5.07 1.722 21.125 1 98.75 4 LYS B C 1
ATOM 1757 O O . LYS B 1 4 ? -5.109 0.788 20.328 1 98.75 4 LYS B O 1
ATOM 1762 N N . LEU B 1 5 ? -4.387 2.797 20.953 1 98.88 5 LEU B N 1
ATOM 1763 C CA . LEU B 1 5 ? -3.418 2.934 19.875 1 98.88 5 LEU B CA 1
ATOM 1764 C C . LEU B 1 5 ? -1.992 2.904 20.406 1 98.88 5 LEU B C 1
ATOM 1766 O O . LEU B 1 5 ? -1.586 3.801 21.156 1 98.88 5 LEU B O 1
ATOM 1770 N N . TYR B 1 6 ? -1.242 1.855 20.062 1 98.88 6 TYR B N 1
ATOM 1771 C CA . TYR B 1 6 ? 0.155 1.717 20.453 1 98.88 6 TYR B CA 1
ATOM 1772 C C . TYR B 1 6 ? 1.078 2.367 19.438 1 98.88 6 TYR B C 1
ATOM 1774 O O . TYR B 1 6 ? 1.063 2.002 18.25 1 98.88 6 TYR B O 1
ATOM 1782 N N . GLY B 1 7 ? 1.786 3.336 19.812 1 98.5 7 GLY B N 1
ATOM 1783 C CA . GLY B 1 7 ? 2.701 4.031 18.922 1 98.5 7 GLY B CA 1
ATOM 1784 C C . GLY B 1 7 ? 3.205 5.344 19.5 1 98.5 7 GLY B C 1
ATOM 1785 O O . GLY B 1 7 ? 2.922 5.68 20.641 1 98.5 7 GLY B O 1
ATOM 1786 N N . GLN B 1 8 ? 4.039 5.996 18.75 1 97.81 8 GLN B N 1
ATOM 1787 C CA . GLN B 1 8 ? 4.539 7.332 19.062 1 97.81 8 GLN B CA 1
ATOM 1788 C C . GLN B 1 8 ? 3.775 8.406 18.297 1 97.81 8 GLN B C 1
ATOM 1790 O O . GLN B 1 8 ? 3.723 8.367 17.062 1 97.81 8 GLN B O 1
ATOM 1795 N N . VAL B 1 9 ? 3.199 9.352 18.984 1 97.62 9 VAL B N 1
ATOM 1796 C CA . VAL B 1 9 ? 2.289 10.328 18.391 1 97.62 9 VAL B CA 1
ATOM 1797 C C . VAL B 1 9 ? 3.018 11.133 17.328 1 97.62 9 VAL B C 1
ATOM 1799 O O . VAL B 1 9 ? 2.4 11.602 16.359 1 97.62 9 VAL B O 1
ATOM 1802 N N . THR B 1 10 ? 4.328 11.25 17.453 1 96.19 10 THR B N 1
ATOM 1803 C CA . THR B 1 10 ? 5.09 12.062 16.516 1 96.19 10 THR B CA 1
ATOM 1804 C C . THR B 1 10 ? 5.445 11.258 15.273 1 96.19 10 THR B C 1
ATOM 1806 O O . THR B 1 10 ? 5.957 11.805 14.297 1 96.19 10 THR B O 1
ATOM 1809 N N . ALA B 1 11 ? 5.25 9.961 15.336 1 96.69 11 ALA B N 1
ATOM 1810 C CA . ALA B 1 11 ? 5.566 9.125 14.172 1 96.69 11 ALA B CA 1
ATOM 1811 C C . ALA B 1 11 ? 4.457 9.203 13.125 1 96.69 11 ALA B C 1
ATOM 1813 O O . ALA B 1 11 ? 3.275 9.297 13.469 1 96.69 11 ALA B O 1
ATOM 1814 N N . ALA B 1 12 ? 4.793 9.117 11.914 1 97.38 12 ALA B N 1
ATOM 1815 C CA . ALA B 1 12 ? 3.887 9.344 10.797 1 97.38 12 ALA B CA 1
ATOM 1816 C C . ALA B 1 12 ? 2.76 8.312 10.781 1 97.38 12 ALA B C 1
ATOM 1818 O O . ALA B 1 12 ? 1.594 8.664 10.586 1 97.38 12 ALA B O 1
ATOM 1819 N N . CYS B 1 13 ? 3.094 7.031 11.008 1 98.44 13 CYS B N 1
ATOM 1820 C CA . CYS B 1 13 ? 2.109 5.969 10.844 1 98.44 13 CYS B CA 1
ATOM 1821 C C . CYS B 1 13 ? 1.041 6.035 11.93 1 98.44 13 CYS B C 1
ATOM 1823 O O . CYS B 1 13 ? -0.155 5.98 11.633 1 98.44 13 CYS B O 1
ATOM 1825 N N . PRO B 1 14 ? 1.408 6.215 13.164 1 98.81 14 PRO B N 1
ATOM 1826 C CA . PRO B 1 14 ? 0.38 6.445 14.188 1 98.81 14 PRO B CA 1
ATOM 1827 C C . PRO B 1 14 ? -0.446 7.703 13.914 1 98.81 14 PRO B C 1
ATOM 1829 O O . PRO B 1 14 ? -1.652 7.719 14.172 1 98.81 14 PRO B O 1
ATOM 1832 N N . GLN B 1 15 ? 0.183 8.719 13.398 1 98.81 15 GLN B N 1
ATOM 1833 C CA . GLN B 1 15 ? -0.533 9.953 13.102 1 98.81 15 GLN B CA 1
ATOM 1834 C C . GLN B 1 15 ? -1.626 9.719 12.062 1 98.81 15 GLN B C 1
ATOM 1836 O O . GLN B 1 15 ? -2.693 10.336 12.133 1 98.81 15 GLN B O 1
ATOM 1841 N N . ARG B 1 16 ? -1.369 8.883 11.141 1 98.81 16 ARG B N 1
ATOM 1842 C CA . ARG B 1 16 ? -2.367 8.555 10.125 1 98.81 16 ARG B CA 1
ATOM 1843 C C . ARG B 1 16 ? -3.639 8.008 10.766 1 98.81 16 ARG B C 1
ATOM 1845 O O . ARG B 1 16 ? -4.746 8.406 10.398 1 98.81 16 ARG B O 1
ATOM 1852 N N . VAL B 1 17 ? -3.492 7.125 11.695 1 98.94 17 VAL B N 1
ATOM 1853 C CA . VAL B 1 17 ? -4.617 6.516 12.391 1 98.94 17 VAL B CA 1
ATOM 1854 C C . VAL B 1 17 ? -5.312 7.555 13.266 1 98.94 17 VAL B C 1
ATOM 1856 O O . VAL B 1 17 ? -6.543 7.637 13.281 1 98.94 17 VAL B O 1
ATOM 1859 N N . LEU B 1 18 ? -4.516 8.359 13.922 1 98.94 18 LEU B N 1
ATOM 1860 C CA . LEU B 1 18 ? -5.066 9.383 14.805 1 98.94 18 LEU B CA 1
ATOM 1861 C C . LEU B 1 18 ? -5.898 10.391 14.016 1 98.94 18 LEU B C 1
ATOM 1863 O O . LEU B 1 18 ? -6.949 10.828 14.477 1 98.94 18 LEU B O 1
ATOM 1867 N N . LEU B 1 19 ? -5.402 10.734 12.852 1 98.94 19 LEU B N 1
ATOM 1868 C CA . LEU B 1 19 ? -6.164 11.648 12.008 1 98.94 19 LEU B CA 1
ATOM 1869 C C . LEU B 1 19 ? -7.527 11.055 11.664 1 98.94 19 LEU B C 1
ATOM 1871 O O . LEU B 1 19 ? -8.539 11.766 11.68 1 98.94 19 LEU B O 1
ATOM 1875 N N . CYS B 1 20 ? -7.555 9.758 11.32 1 98.94 20 CYS B N 1
ATOM 1876 C CA . CYS B 1 20 ? -8.82 9.086 11.055 1 98.94 20 CYS B CA 1
ATOM 1877 C C . CYS B 1 20 ? -9.734 9.133 12.273 1 98.94 20 CYS B C 1
ATOM 1879 O O . CYS B 1 20 ? -10.922 9.453 12.148 1 98.94 20 CYS B O 1
ATOM 1881 N N . PHE B 1 21 ? -9.164 8.859 13.477 1 98.88 21 PHE B N 1
ATOM 1882 C CA . PHE B 1 21 ? -9.945 8.875 14.711 1 98.88 21 PHE B CA 1
ATOM 1883 C C . PHE B 1 21 ? -10.539 10.258 14.945 1 98.88 21 PHE B C 1
ATOM 1885 O O . PHE B 1 21 ? -11.719 10.383 15.289 1 98.88 21 PHE B O 1
ATOM 1892 N N . LEU B 1 22 ? -9.75 11.234 14.742 1 98.88 22 LEU B N 1
ATOM 1893 C CA . LEU B 1 22 ? -10.18 12.609 14.992 1 98.88 22 LEU B CA 1
ATOM 1894 C C . LEU B 1 22 ? -11.242 13.031 13.984 1 98.88 22 LEU B C 1
ATOM 1896 O O . LEU B 1 22 ? -12.234 13.656 14.359 1 98.88 22 LEU B O 1
ATOM 1900 N N . GLU B 1 23 ? -11.039 12.695 12.719 1 98.94 23 GLU B N 1
ATOM 1901 C CA . GLU B 1 23 ? -12.016 13.023 11.688 1 98.94 23 GLU B CA 1
ATOM 1902 C C . GLU B 1 23 ? -13.352 12.344 11.953 1 98.94 23 GLU B C 1
ATOM 1904 O O . GLU B 1 23 ? -14.406 12.875 11.602 1 98.94 23 GLU B O 1
ATOM 1909 N N . LYS B 1 24 ? -13.305 11.18 12.594 1 98.75 24 LYS B N 1
ATOM 1910 C CA . LYS B 1 24 ? -14.508 10.375 12.781 1 98.75 24 LYS B CA 1
ATOM 1911 C C . LYS B 1 24 ? -15.109 10.594 14.164 1 98.75 24 LYS B C 1
ATOM 1913 O O . LYS B 1 24 ? -16.219 10.133 14.453 1 98.75 24 LYS B O 1
ATOM 1918 N N . GLY B 1 25 ? -14.367 11.289 14.984 1 98.44 25 GLY B N 1
ATOM 1919 C CA . GLY B 1 25 ? -14.844 11.516 16.344 1 98.44 25 GLY B CA 1
ATOM 1920 C C . GLY B 1 25 ? -14.781 10.273 17.203 1 98.44 25 GLY B C 1
ATOM 1921 O O . GLY B 1 25 ? -15.688 10.016 18 1 98.44 25 GLY B O 1
ATOM 1922 N N . ILE B 1 26 ? -13.789 9.492 17.047 1 98.44 26 ILE B N 1
ATOM 1923 C CA . ILE B 1 26 ? -13.625 8.242 17.781 1 98.44 26 ILE B CA 1
ATOM 1924 C C . ILE B 1 26 ? -12.773 8.484 19.031 1 98.44 26 ILE B C 1
ATOM 1926 O O . ILE B 1 26 ? -11.742 9.156 18.969 1 98.44 26 ILE B O 1
ATOM 1930 N N . GLU B 1 27 ? -13.242 8.023 20.125 1 98.19 27 GLU B N 1
ATOM 1931 C CA . GLU B 1 27 ? -12.453 8.078 21.344 1 98.19 27 GLU B CA 1
ATOM 1932 C C . GLU B 1 27 ? -11.297 7.078 21.312 1 98.19 27 GLU B C 1
ATOM 1934 O O . GLU B 1 27 ? -11.469 5.953 20.828 1 98.19 27 GLU B O 1
ATOM 1939 N N . PHE B 1 28 ? -10.156 7.566 21.844 1 98.56 28 PHE B N 1
ATOM 1940 C CA . PHE B 1 28 ? -8.984 6.703 21.812 1 98.56 28 PHE B CA 1
ATOM 1941 C C . PHE B 1 28 ? -8.078 6.961 23 1 98.56 28 PHE B C 1
ATOM 1943 O O . PHE B 1 28 ? -8.188 8 23.656 1 98.56 28 PHE B O 1
ATOM 1950 N N . GLU B 1 29 ? -7.32 5.977 23.266 1 98.56 29 GLU B N 1
ATOM 1951 C CA . GLU B 1 29 ? -6.203 6.059 24.203 1 98.56 29 GLU B CA 1
ATOM 1952 C C . GLU B 1 29 ? -4.879 5.762 23.516 1 98.56 29 GLU B C 1
ATOM 1954 O O . GLU B 1 29 ? -4.773 4.801 22.75 1 98.56 29 GLU B O 1
ATOM 1959 N N . ILE B 1 30 ? -3.912 6.613 23.75 1 98.25 30 ILE B N 1
ATOM 1960 C CA . ILE B 1 30 ? -2.598 6.402 23.156 1 98.25 30 ILE B CA 1
ATOM 1961 C C . ILE B 1 30 ? -1.677 5.715 24.172 1 98.25 30 ILE B C 1
ATOM 1963 O O . ILE B 1 30 ? -1.512 6.195 25.297 1 98.25 30 ILE B O 1
ATOM 1967 N N . ILE B 1 31 ? -1.166 4.57 23.828 1 98.62 31 ILE B N 1
ATOM 1968 C CA . ILE B 1 31 ? -0.118 3.895 24.578 1 98.62 31 ILE B CA 1
ATOM 1969 C C . ILE B 1 31 ? 1.232 4.117 23.906 1 98.62 31 ILE B C 1
ATOM 1971 O O . ILE B 1 31 ? 1.487 3.586 22.812 1 98.62 31 ILE B O 1
ATOM 1975 N N . HIS B 1 32 ? 2.037 4.828 24.594 1 98.44 32 HIS B N 1
ATOM 1976 C CA . HIS B 1 32 ? 3.281 5.309 24.016 1 98.44 32 HIS B CA 1
ATOM 1977 C C . HIS B 1 32 ? 4.273 4.168 23.812 1 98.44 32 HIS B C 1
ATOM 1979 O O . HIS B 1 32 ? 4.512 3.377 24.719 1 98.44 32 HIS B O 1
ATOM 1985 N N . ILE B 1 33 ? 4.754 3.984 22.594 1 98.44 33 ILE B N 1
ATOM 1986 C CA . ILE B 1 33 ? 5.898 3.158 22.234 1 98.44 33 ILE B CA 1
ATOM 1987 C C . ILE B 1 33 ? 7.066 4.047 21.812 1 98.44 33 ILE B C 1
ATOM 1989 O O . ILE B 1 33 ? 6.965 4.781 20.828 1 98.44 33 ILE B O 1
ATOM 1993 N N . ASP B 1 34 ? 8.18 3.988 22.484 1 96.81 34 ASP B N 1
ATOM 1994 C CA . ASP B 1 34 ? 9.32 4.867 22.25 1 96.81 34 ASP B CA 1
ATOM 1995 C C . ASP B 1 34 ? 10.211 4.32 21.141 1 96.81 34 ASP B C 1
ATOM 1997 O O . ASP B 1 34 ? 11.031 3.432 21.375 1 96.81 34 ASP B O 1
ATOM 2001 N N . LEU B 1 35 ? 10.188 4.969 20.047 1 95.06 35 LEU B N 1
ATOM 2002 C CA . LEU B 1 35 ? 10.961 4.5 18.906 1 95.06 35 LEU B CA 1
ATOM 2003 C C . LEU B 1 35 ? 12.438 4.824 19.062 1 95.06 35 LEU B C 1
ATOM 2005 O O . LEU B 1 35 ? 13.297 4.125 18.516 1 95.06 35 LEU B O 1
ATOM 2009 N N . ASP B 1 36 ? 12.711 5.84 19.781 1 91.19 36 ASP B N 1
ATOM 2010 C CA . ASP B 1 36 ? 14.102 6.25 19.984 1 91.19 36 ASP B CA 1
ATOM 2011 C C . ASP B 1 36 ? 14.875 5.207 20.781 1 91.19 36 ASP B C 1
ATOM 2013 O O . ASP B 1 36 ? 16.078 5.055 20.609 1 91.19 36 ASP B O 1
ATOM 2017 N N . THR B 1 37 ? 14.156 4.477 21.625 1 93.69 37 THR B N 1
ATOM 2018 C CA . THR B 1 37 ? 14.805 3.441 22.438 1 93.69 37 THR B CA 1
ATOM 2019 C C . THR B 1 37 ? 14.5 2.055 21.875 1 93.69 37 THR B C 1
ATOM 2021 O O . THR B 1 37 ? 14.773 1.043 22.516 1 93.69 37 THR B O 1
ATOM 2024 N N . PHE B 1 38 ? 13.836 1.95 20.734 1 95.44 38 PHE B N 1
ATOM 2025 C CA . PHE B 1 38 ? 13.539 0.725 20 1 95.44 38 PHE B CA 1
ATOM 2026 C C . PHE B 1 38 ? 12.578 -0.154 20.797 1 95.44 38 PHE B C 1
ATOM 2028 O O . PHE B 1 38 ? 12.68 -1.383 20.75 1 95.44 38 PHE B O 1
ATOM 2035 N N . GLU B 1 39 ? 11.742 0.478 21.469 1 98.06 39 GLU B N 1
ATOM 2036 C CA . GLU B 1 39 ? 10.734 -0.254 22.219 1 98.06 39 GLU B CA 1
ATOM 2037 C C . GLU B 1 39 ? 9.867 -1.112 21.312 1 98.06 39 GLU B C 1
ATOM 2039 O O . GLU B 1 39 ? 9.352 -2.15 21.734 1 98.06 39 GLU B O 1
ATOM 2044 N N . GLN B 1 40 ? 9.727 -0.737 20.016 1 98.12 40 GLN B N 1
ATOM 2045 C CA . GLN B 1 40 ? 8.898 -1.458 19.062 1 98.12 40 GLN B CA 1
ATOM 2046 C C . GLN B 1 40 ? 9.523 -2.803 18.688 1 98.12 40 GLN B C 1
ATOM 2048 O O . GLN B 1 40 ? 8.867 -3.65 18.078 1 98.12 40 GLN B O 1
ATOM 2053 N N . LYS B 1 41 ? 10.773 -2.99 19.141 1 98 41 LYS B N 1
ATOM 2054 C CA . LYS B 1 41 ? 11.477 -4.23 18.812 1 98 41 LYS B CA 1
ATOM 2055 C C . LYS B 1 41 ? 11.406 -5.215 19.984 1 98 41 LYS B C 1
ATOM 2057 O O . LYS B 1 41 ? 11.852 -6.359 19.859 1 98 41 LYS B O 1
ATOM 2062 N N . LYS B 1 42 ? 10.875 -4.801 21.094 1 98 42 LYS B N 1
ATOM 2063 C CA . LYS B 1 42 ? 10.797 -5.652 22.266 1 98 42 LYS B CA 1
ATOM 2064 C C . LYS B 1 42 ? 9.688 -6.688 22.125 1 98 42 LYS B C 1
ATOM 2066 O O . LYS B 1 42 ? 8.703 -6.457 21.422 1 98 42 LYS B O 1
ATOM 2071 N N . PRO B 1 43 ? 9.797 -7.816 22.812 1 97.5 43 PRO B N 1
ATOM 2072 C CA . PRO B 1 43 ? 8.859 -8.93 22.656 1 97.5 43 PRO B CA 1
ATOM 2073 C C . PRO B 1 43 ? 7.41 -8.523 22.906 1 97.5 43 PRO B C 1
ATOM 2075 O O . PRO B 1 43 ? 6.504 -8.984 22.219 1 97.5 43 PRO B O 1
ATOM 2078 N N . GLU B 1 44 ? 7.23 -7.684 23.859 1 97.12 44 GLU B N 1
ATOM 2079 C CA . GLU B 1 44 ? 5.875 -7.277 24.219 1 97.12 44 GLU B CA 1
ATOM 2080 C C . GLU B 1 44 ? 5.164 -6.621 23.031 1 97.12 44 GLU B C 1
ATOM 2082 O O . GLU B 1 44 ? 3.992 -6.898 22.781 1 97.12 44 GLU B O 1
ATOM 2087 N N . HIS B 1 45 ? 5.914 -5.742 22.328 1 98.38 45 HIS B N 1
ATOM 2088 C CA . HIS B 1 45 ? 5.289 -5.066 21.203 1 98.38 45 HIS B CA 1
ATOM 2089 C C . HIS B 1 45 ? 5.262 -5.961 19.969 1 98.38 45 HIS B C 1
ATOM 2091 O O . HIS B 1 45 ? 4.352 -5.863 19.141 1 98.38 45 HIS B O 1
ATOM 2097 N N . LEU B 1 46 ? 6.254 -6.863 19.844 1 98 46 LEU B N 1
ATOM 2098 C CA . LEU B 1 46 ? 6.316 -7.77 18.703 1 98 46 LEU B CA 1
ATOM 2099 C C . LEU B 1 46 ? 5.109 -8.703 18.672 1 98 46 LEU B C 1
ATOM 2101 O O . LEU B 1 46 ? 4.703 -9.18 17.609 1 98 46 LEU B O 1
ATOM 2105 N N . LEU B 1 47 ? 4.457 -8.906 19.797 1 96.69 47 LEU B N 1
ATOM 2106 C CA . LEU B 1 47 ? 3.242 -9.703 19.875 1 96.69 47 LEU B CA 1
ATOM 2107 C C . LEU B 1 47 ? 2.064 -8.969 19.25 1 96.69 47 LEU B C 1
ATOM 2109 O O . LEU B 1 47 ? 1.138 -9.602 18.734 1 96.69 47 LEU B O 1
ATOM 2113 N N . ARG B 1 48 ? 2.104 -7.609 19.234 1 97.31 48 ARG B N 1
ATOM 2114 C CA . ARG B 1 48 ? 1.043 -6.777 18.672 1 97.31 48 ARG B CA 1
ATOM 2115 C C . ARG B 1 48 ? 1.311 -6.465 17.203 1 97.31 48 ARG B C 1
ATOM 2117 O O . ARG B 1 48 ? 0.379 -6.387 16.406 1 97.31 48 ARG B O 1
ATOM 2124 N N . GLN B 1 49 ? 2.57 -6.352 16.922 1 98.44 49 GLN B N 1
ATOM 2125 C CA . GLN B 1 49 ? 3.053 -5.965 15.594 1 98.44 49 GLN B CA 1
ATOM 2126 C C . GLN B 1 49 ? 4.316 -6.73 15.227 1 98.44 49 GLN B C 1
ATOM 2128 O O . GLN B 1 49 ? 5.43 -6.273 15.492 1 98.44 49 GLN B O 1
ATOM 2133 N N . PRO B 1 50 ? 4.223 -7.801 14.531 1 98.38 50 PRO B N 1
ATOM 2134 C CA . PRO B 1 50 ? 5.285 -8.805 14.406 1 98.38 50 PRO B CA 1
ATOM 2135 C C . PRO B 1 50 ? 6.469 -8.312 13.578 1 98.38 50 PRO B C 1
ATOM 2137 O O . PRO B 1 50 ? 7.535 -8.93 13.586 1 98.38 50 PRO B O 1
ATOM 2140 N N . PHE B 1 51 ? 6.344 -7.254 12.859 1 98.56 51 PHE B N 1
ATOM 2141 C CA . PHE B 1 51 ? 7.441 -6.73 12.062 1 98.56 51 PHE B CA 1
ATOM 2142 C C . PHE B 1 51 ? 8.219 -5.664 12.828 1 98.56 51 PHE B C 1
ATOM 2144 O O . PHE B 1 51 ? 9.156 -5.066 12.297 1 98.56 51 PHE B O 1
ATOM 2151 N N . GLY B 1 52 ? 7.754 -5.355 14.086 1 98.38 52 GLY B N 1
ATOM 2152 C CA . GLY B 1 52 ? 8.469 -4.441 14.961 1 98.38 52 GLY B CA 1
ATOM 2153 C C . GLY B 1 52 ? 8.297 -2.984 14.578 1 98.38 52 GLY B C 1
ATOM 2154 O O . GLY B 1 52 ? 9.234 -2.191 14.688 1 98.38 52 GLY B O 1
ATOM 2155 N N . GLN B 1 53 ? 7.129 -2.68 14.094 1 98.12 53 GLN B N 1
ATOM 2156 C CA . GLN B 1 53 ? 6.793 -1.31 13.719 1 98.12 53 GLN B CA 1
ATOM 2157 C C . GLN B 1 53 ? 5.609 -0.792 14.531 1 98.12 53 GLN B C 1
ATOM 2159 O O . GLN B 1 53 ? 5.137 -1.465 15.445 1 98.12 53 GLN B O 1
ATOM 2164 N N . VAL B 1 54 ? 5.258 0.403 14.383 1 98.56 54 VAL B N 1
ATOM 2165 C CA . VAL B 1 54 ? 4.051 1.021 14.922 1 98.56 54 VAL B CA 1
ATOM 2166 C C . VAL B 1 54 ? 3.209 1.592 13.781 1 98.56 54 VAL B C 1
ATOM 2168 O O . VAL B 1 54 ? 3.727 1.875 12.703 1 98.56 54 VAL B O 1
ATOM 2171 N N . PRO B 1 55 ? 1.881 1.717 13.961 1 98.75 55 PRO B N 1
ATOM 2172 C CA . PRO B 1 55 ? 1.085 1.48 15.172 1 98.75 55 PRO B CA 1
ATOM 2173 C C . PRO B 1 55 ? 0.506 0.068 15.227 1 98.75 55 PRO B C 1
ATOM 2175 O O . PRO B 1 55 ? 0.63 -0.693 14.266 1 98.75 55 PRO B O 1
ATOM 2178 N N . ALA B 1 56 ? -0.039 -0.314 16.297 1 98.88 56 ALA B N 1
ATOM 2179 C CA . ALA B 1 56 ? -1.002 -1.394 16.5 1 98.88 56 ALA B CA 1
ATOM 2180 C C . ALA B 1 56 ? -2.172 -0.931 17.359 1 98.88 56 ALA B C 1
ATOM 2182 O O . ALA B 1 56 ? -2.035 0.004 18.156 1 98.88 56 ALA B O 1
ATOM 2183 N N . ILE B 1 57 ? -3.332 -1.558 17.188 1 98.88 57 ILE B N 1
ATOM 2184 C CA . ILE B 1 57 ? -4.461 -1.192 18.031 1 98.88 57 ILE B CA 1
ATOM 2185 C C . ILE B 1 57 ? -4.984 -2.432 18.75 1 98.88 57 ILE B C 1
ATOM 2187 O O . ILE B 1 57 ? -4.797 -3.557 18.281 1 98.88 57 ILE B O 1
ATOM 2191 N N . GLU B 1 58 ? -5.531 -2.213 19.844 1 98.62 58 GLU B N 1
ATOM 2192 C CA . GLU B 1 58 ? -6.391 -3.141 20.578 1 98.62 58 GLU B CA 1
ATOM 2193 C C . GLU B 1 58 ? -7.762 -2.527 20.859 1 98.62 58 GLU B C 1
ATOM 2195 O O . GLU B 1 58 ? -7.863 -1.485 21.5 1 98.62 58 GLU B O 1
ATOM 2200 N N . ASP B 1 59 ? -8.781 -3.047 20.328 1 98.19 59 ASP B N 1
ATOM 2201 C CA . ASP B 1 59 ? -10.188 -2.67 20.5 1 98.19 59 ASP B CA 1
ATOM 2202 C C . ASP B 1 59 ? -11 -3.836 21.047 1 98.19 59 ASP B C 1
ATOM 2204 O O . ASP B 1 59 ? -11.609 -4.594 20.297 1 98.19 59 ASP B O 1
ATOM 2208 N N . GLY B 1 60 ? -11.102 -3.912 22.422 1 96.5 60 GLY B N 1
ATOM 2209 C CA . GLY B 1 60 ? -11.539 -5.16 23.016 1 96.5 60 GLY B CA 1
ATOM 2210 C C . GLY B 1 60 ? -10.641 -6.332 22.688 1 96.5 60 GLY B C 1
ATOM 2211 O O . GLY B 1 60 ? -9.43 -6.27 22.891 1 96.5 60 GLY B O 1
ATOM 2212 N N . ASP B 1 61 ? -11.188 -7.297 22.094 1 96.31 61 ASP B N 1
ATOM 2213 C CA . ASP B 1 61 ? -10.414 -8.484 21.734 1 96.31 61 ASP B CA 1
ATOM 2214 C C . ASP B 1 61 ? -9.836 -8.375 20.328 1 96.31 61 ASP B C 1
ATOM 2216 O O . ASP B 1 61 ? -9.008 -9.188 19.922 1 96.31 61 ASP B O 1
ATOM 2220 N N . PHE B 1 62 ? -10.203 -7.348 19.672 1 97.94 62 PHE B N 1
ATOM 2221 C CA . PHE B 1 62 ? -9.758 -7.207 18.297 1 97.94 62 PHE B CA 1
ATOM 2222 C C . PHE B 1 62 ? -8.43 -6.465 18.219 1 97.94 62 PHE B C 1
ATOM 2224 O O . PHE B 1 62 ? -8.273 -5.398 18.812 1 97.94 62 PHE B O 1
ATOM 2231 N N . LYS B 1 63 ? -7.48 -7.043 17.562 1 98.5 63 LYS B N 1
ATOM 2232 C CA . LYS B 1 63 ? -6.148 -6.477 17.375 1 98.5 63 LYS B CA 1
ATOM 2233 C C . LYS B 1 63 ? -5.836 -6.285 15.898 1 98.5 63 LYS B C 1
ATOM 2235 O O . LYS B 1 63 ? -6.203 -7.117 15.07 1 98.5 63 LYS B O 1
ATOM 2240 N N . LEU B 1 64 ? -5.223 -5.223 15.617 1 98.81 64 LEU B N 1
ATOM 2241 C CA . LEU B 1 64 ? -4.871 -4.887 14.242 1 98.81 64 LEU B CA 1
ATOM 2242 C C . LEU B 1 64 ? -3.588 -4.066 14.188 1 98.81 64 LEU B C 1
ATOM 2244 O O . LEU B 1 64 ? -3.33 -3.254 15.078 1 98.81 64 LEU B O 1
ATOM 2248 N N . PHE B 1 65 ? -2.775 -4.301 13.141 1 98.75 65 PHE B N 1
ATOM 2249 C CA . PHE B 1 65 ? -1.643 -3.43 12.852 1 98.75 65 PHE B CA 1
ATOM 2250 C C . PHE B 1 65 ? -1.653 -2.986 11.398 1 98.75 65 PHE B C 1
ATOM 2252 O O . PHE B 1 65 ? -2.561 -3.342 10.641 1 98.75 65 PHE B O 1
ATOM 2259 N N . GLU B 1 66 ? -0.706 -2.164 11.039 1 98.62 66 GLU B N 1
ATOM 2260 C CA . GLU B 1 66 ? -0.65 -1.439 9.773 1 98.62 66 GLU B CA 1
ATOM 2261 C C . GLU B 1 66 ? -1.564 -0.219 9.797 1 98.62 66 GLU B C 1
ATOM 2263 O O . GLU B 1 66 ? -2.789 -0.354 9.852 1 98.62 66 GLU B O 1
ATOM 2268 N N . SER B 1 67 ? -0.999 0.94 9.656 1 98.75 67 SER B N 1
ATOM 2269 C CA . SER B 1 67 ? -1.712 2.193 9.883 1 98.75 67 SER B CA 1
ATOM 2270 C C . SER B 1 67 ? -2.832 2.385 8.867 1 98.75 67 SER B C 1
ATOM 2272 O O . SER B 1 67 ? -3.922 2.844 9.211 1 98.75 67 SER B O 1
ATOM 2274 N N . ARG B 1 68 ? -2.598 2.01 7.59 1 98.62 68 ARG B N 1
ATOM 2275 C CA . ARG B 1 68 ? -3.604 2.225 6.555 1 98.62 68 ARG B CA 1
ATOM 2276 C C . ARG B 1 68 ? -4.777 1.266 6.723 1 98.62 68 ARG B C 1
ATOM 2278 O O . ARG B 1 68 ? -5.934 1.65 6.535 1 98.62 68 ARG B O 1
ATOM 2285 N N . ALA B 1 69 ? -4.477 -0.01 7.086 1 98.69 69 ALA B N 1
ATOM 2286 C CA . ALA B 1 69 ? -5.531 -0.984 7.355 1 98.69 69 ALA B CA 1
ATOM 2287 C C . ALA B 1 69 ? -6.363 -0.569 8.57 1 98.69 69 ALA B C 1
ATOM 2289 O O . ALA B 1 69 ? -7.59 -0.67 8.547 1 98.69 69 ALA B O 1
ATOM 2290 N N . ILE B 1 70 ? -5.707 -0.08 9.609 1 98.94 70 ILE B N 1
ATOM 2291 C CA . ILE B 1 70 ? -6.398 0.386 10.812 1 98.94 70 ILE B CA 1
ATOM 2292 C C . ILE B 1 70 ? -7.332 1.542 10.453 1 98.94 70 ILE B C 1
ATOM 2294 O O . ILE B 1 70 ? -8.508 1.539 10.82 1 98.94 70 ILE B O 1
ATOM 2298 N N . ALA B 1 71 ? -6.793 2.496 9.727 1 98.88 71 ALA B N 1
ATOM 2299 C CA . ALA B 1 71 ? -7.586 3.662 9.352 1 98.88 71 ALA B CA 1
ATOM 2300 C C . ALA B 1 71 ? -8.789 3.258 8.492 1 98.88 71 ALA B C 1
ATOM 2302 O O . ALA B 1 71 ? -9.898 3.742 8.711 1 98.88 71 ALA B O 1
ATOM 2303 N N . ARG B 1 72 ? -8.555 2.373 7.527 1 98.44 72 ARG B N 1
ATOM 2304 C CA . ARG B 1 72 ? -9.641 1.913 6.668 1 98.44 72 ARG B CA 1
ATOM 2305 C C . ARG B 1 72 ? -10.711 1.194 7.484 1 98.44 72 ARG B C 1
ATOM 2307 O O . ARG B 1 72 ? -11.906 1.353 7.223 1 98.44 72 ARG B O 1
ATOM 2314 N N . TYR B 1 73 ? -10.32 0.406 8.461 1 98.88 73 TYR B N 1
ATOM 2315 C CA . TYR B 1 73 ? -11.234 -0.32 9.328 1 98.88 73 TYR B CA 1
ATOM 2316 C C . TYR B 1 73 ? -12.156 0.64 10.078 1 98.88 73 TYR B C 1
ATOM 2318 O O . TYR B 1 73 ? -13.383 0.5 10.031 1 98.88 73 TYR B O 1
ATOM 2326 N N . TYR B 1 74 ? -11.625 1.648 10.633 1 98.88 74 TYR B N 1
ATOM 2327 C CA . TYR B 1 74 ? -12.43 2.543 11.461 1 98.88 74 TYR B CA 1
ATOM 2328 C C . TYR B 1 74 ? -13.234 3.504 10.602 1 98.88 74 TYR B C 1
ATOM 2330 O O . TYR B 1 74 ? -14.352 3.887 10.969 1 98.88 74 TYR B O 1
ATOM 2338 N N . ALA B 1 75 ? -12.633 3.895 9.453 1 98.75 75 ALA B N 1
ATOM 2339 C CA . ALA B 1 75 ? -13.422 4.688 8.516 1 98.75 75 ALA B CA 1
ATOM 2340 C C . ALA B 1 75 ? -14.68 3.936 8.094 1 98.75 75 ALA B C 1
ATOM 2342 O O . ALA B 1 75 ? -15.742 4.539 7.91 1 98.75 75 ALA B O 1
ATOM 2343 N N . THR B 1 76 ? -14.531 2.619 7.902 1 98.38 76 THR B N 1
ATOM 2344 C CA . THR B 1 76 ? -15.664 1.787 7.496 1 98.38 76 THR B CA 1
ATOM 2345 C C . THR B 1 76 ? -16.609 1.551 8.664 1 98.38 76 THR B C 1
ATOM 2347 O O . THR B 1 76 ? -17.828 1.69 8.523 1 98.38 76 THR B O 1
ATOM 2350 N N . LYS B 1 77 ? -16.078 1.22 9.805 1 98 77 LYS B N 1
ATOM 2351 C CA . LYS B 1 77 ? -16.859 0.917 11.008 1 98 77 LYS B CA 1
ATOM 2352 C C . LYS B 1 77 ? -17.719 2.107 11.414 1 98 77 LYS B C 1
ATOM 2354 O O . LYS B 1 77 ? -18.844 1.933 11.859 1 98 77 LYS B O 1
ATOM 2359 N N . PHE B 1 78 ? -17.188 3.295 11.234 1 98.19 78 PHE B N 1
ATOM 2360 C CA . PHE B 1 78 ? -17.859 4.52 11.656 1 98.19 78 PHE B CA 1
ATOM 2361 C C . PHE B 1 78 ? -18.281 5.348 10.445 1 98.19 78 PHE B C 1
ATOM 2363 O O . PHE B 1 78 ? -18.188 6.578 10.469 1 98.19 78 PHE B O 1
ATOM 2370 N N . ALA B 1 79 ? -18.672 4.676 9.438 1 97.06 79 ALA B N 1
ATOM 2371 C CA . ALA B 1 79 ? -19 5.32 8.172 1 97.06 79 ALA B CA 1
ATOM 2372 C C . ALA B 1 79 ? -20.109 6.359 8.359 1 97.06 79 ALA B C 1
ATOM 2374 O O . ALA B 1 79 ? -20.172 7.34 7.613 1 97.06 79 ALA B O 1
ATOM 2375 N N . ASP B 1 80 ? -20.891 6.238 9.383 1 97 80 ASP B N 1
ATOM 2376 C CA . ASP B 1 80 ? -22.094 7.062 9.547 1 97 80 ASP B CA 1
ATOM 2377 C C . ASP B 1 80 ? -21.812 8.25 10.469 1 97 80 ASP B C 1
ATOM 2379 O O . ASP B 1 80 ? -22.734 9 10.805 1 97 80 ASP B O 1
ATOM 2383 N N . GLN B 1 81 ? -20.594 8.445 10.844 1 97.25 81 GLN B N 1
ATOM 2384 C CA . GLN B 1 81 ? -20.297 9.602 11.68 1 97.25 81 GLN B CA 1
ATOM 2385 C C . GLN B 1 81 ? -18.984 10.266 11.242 1 97.25 81 GLN B C 1
ATOM 2387 O O . GLN B 1 81 ? -18.109 9.602 10.688 1 97.25 81 GLN B O 1
ATOM 2392 N N . GLY B 1 82 ? -18.984 11.547 11.43 1 98.19 82 GLY B N 1
ATOM 2393 C CA . GLY B 1 82 ? -17.812 12.32 11.055 1 98.19 82 GLY B CA 1
ATOM 2394 C C . GLY B 1 82 ? -17.641 12.445 9.555 1 98.19 82 GLY B C 1
ATOM 2395 O O . GLY B 1 82 ? -18.609 12.336 8.797 1 98.19 82 GLY B O 1
ATOM 2396 N N . THR B 1 83 ? -16.453 12.688 9.156 1 98.5 83 THR B N 1
ATOM 2397 C CA . THR B 1 83 ? -16.109 12.914 7.758 1 98.5 83 THR B CA 1
ATOM 2398 C C . THR B 1 83 ? -16.219 11.617 6.961 1 98.5 83 THR B C 1
ATOM 2400 O O . THR B 1 83 ? -15.781 10.562 7.414 1 98.5 83 THR B O 1
ATOM 2403 N N . ASN B 1 84 ? -16.906 11.617 5.82 1 98.31 84 ASN B N 1
ATOM 2404 C CA . ASN B 1 84 ? -16.891 10.461 4.934 1 98.31 84 ASN B CA 1
ATOM 2405 C C . ASN B 1 84 ? -15.523 10.281 4.277 1 98.31 84 ASN B C 1
ATOM 2407 O O . ASN B 1 84 ? -15.219 10.922 3.27 1 98.31 84 ASN B O 1
ATOM 2411 N N . LEU B 1 85 ? -14.773 9.359 4.75 1 98.75 85 LEU B N 1
ATOM 2412 C CA . LEU B 1 85 ? -13.383 9.188 4.336 1 98.75 85 LEU B CA 1
ATOM 2413 C C . LEU B 1 85 ? -13.281 8.18 3.201 1 98.75 85 LEU B C 1
ATOM 2415 O O . LEU B 1 85 ? -12.203 7.988 2.633 1 98.75 85 LEU B O 1
ATOM 2419 N N . LEU B 1 86 ? -14.305 7.477 2.84 1 97.44 86 LEU B N 1
ATOM 2420 C CA . LEU B 1 86 ? -14.211 6.309 1.966 1 97.44 86 LEU B CA 1
ATOM 2421 C C . LEU B 1 86 ? -14.727 6.637 0.569 1 97.44 86 LEU B C 1
ATOM 2423 O O . LEU B 1 86 ? -14.461 5.906 -0.385 1 97.44 86 LEU B O 1
ATOM 2427 N N . GLY B 1 87 ? -15.508 7.676 0.389 1 95.88 87 GLY B N 1
ATOM 2428 C CA . GLY B 1 87 ? -16.125 7.996 -0.885 1 95.88 87 GLY B CA 1
ATOM 2429 C C . GLY B 1 87 ? -17.641 7.797 -0.876 1 95.88 87 GLY B C 1
ATOM 2430 O O . GLY B 1 87 ? -18.172 7.145 0.02 1 95.88 87 GLY B O 1
ATOM 2431 N N . LYS B 1 88 ? -18.328 8.211 -1.94 1 96.62 88 LYS B N 1
ATOM 2432 C CA . LYS B 1 88 ? -19.781 8.297 -1.938 1 96.62 88 LYS B CA 1
ATOM 2433 C C . LYS B 1 88 ? -20.391 7.223 -2.826 1 96.62 88 LYS B C 1
ATOM 2435 O O . LYS B 1 88 ? -21.609 7.039 -2.836 1 96.62 88 LYS B O 1
ATOM 2440 N N . SER B 1 89 ? -19.688 6.621 -3.635 1 97.75 89 SER B N 1
ATOM 2441 C CA . SER B 1 89 ? -20.094 5.551 -4.535 1 97.75 89 SER B CA 1
ATOM 2442 C C . SER B 1 89 ? -18.984 4.523 -4.719 1 97.75 89 SER B C 1
ATOM 2444 O O . SER B 1 89 ? -17.859 4.742 -4.27 1 97.75 89 SER B O 1
ATOM 2446 N N . LEU B 1 90 ? -19.375 3.438 -5.277 1 97.81 90 LEU B N 1
ATOM 2447 C CA . LEU B 1 90 ? -18.391 2.395 -5.562 1 97.81 90 LEU B CA 1
ATOM 2448 C C . LEU B 1 90 ? -17.234 2.949 -6.387 1 97.81 90 LEU B C 1
ATOM 2450 O O . LEU B 1 90 ? -16.078 2.689 -6.078 1 97.81 90 LEU B O 1
ATOM 2454 N N . GLU B 1 91 ? -17.531 3.721 -7.406 1 98.25 91 GLU B N 1
ATOM 2455 C CA . GLU B 1 91 ? -16.516 4.297 -8.281 1 98.25 91 GLU B CA 1
ATOM 2456 C C . GLU B 1 91 ? -15.68 5.348 -7.551 1 98.25 91 GLU B C 1
ATOM 2458 O O . GLU B 1 91 ? -14.461 5.418 -7.727 1 98.25 91 GLU B O 1
ATOM 2463 N N . HIS B 1 92 ? -16.391 6.176 -6.789 1 98.56 92 HIS B N 1
ATOM 2464 C CA . HIS B 1 92 ? -15.672 7.184 -6.02 1 98.56 92 HIS B CA 1
ATOM 2465 C C . HIS B 1 92 ? -14.703 6.531 -5.031 1 98.56 92 HIS B C 1
ATOM 2467 O O . HIS B 1 92 ? -13.57 6.984 -4.879 1 98.56 92 HIS B O 1
ATOM 2473 N N . ARG B 1 93 ? -15.125 5.469 -4.402 1 98.44 93 ARG B N 1
ATOM 2474 C CA . ARG B 1 93 ? -14.273 4.742 -3.469 1 98.44 93 ARG B CA 1
ATOM 2475 C C . ARG B 1 93 ? -13.055 4.168 -4.176 1 98.44 93 ARG B C 1
ATOM 2477 O O . ARG B 1 93 ? -11.953 4.141 -3.609 1 98.44 93 ARG B O 1
ATOM 2484 N N . ALA B 1 94 ? -13.25 3.756 -5.363 1 98.81 94 ALA B N 1
ATOM 2485 C CA . ALA B 1 94 ? -12.141 3.23 -6.148 1 98.81 94 ALA B CA 1
ATOM 2486 C C . ALA B 1 94 ? -11.102 4.316 -6.426 1 98.81 94 ALA B C 1
ATOM 2488 O O . ALA B 1 94 ? -9.898 4.062 -6.363 1 98.81 94 ALA B O 1
ATOM 2489 N N . ILE B 1 95 ? -11.555 5.48 -6.703 1 98.81 95 ILE B N 1
ATOM 2490 C CA . ILE B 1 95 ? -10.656 6.598 -6.957 1 98.81 95 ILE B CA 1
ATOM 2491 C C . ILE B 1 95 ? -9.922 6.977 -5.672 1 98.81 95 ILE B C 1
ATOM 2493 O O . ILE B 1 95 ? -8.734 7.293 -5.695 1 98.81 95 ILE B O 1
ATOM 2497 N N . VAL B 1 96 ? -10.625 6.926 -4.535 1 98.88 96 VAL B N 1
ATOM 2498 C CA . VAL B 1 96 ? -10 7.164 -3.236 1 98.88 96 VAL B CA 1
ATOM 2499 C C . VAL B 1 96 ? -8.875 6.156 -3.008 1 98.88 96 VAL B C 1
ATOM 2501 O O . VAL B 1 96 ? -7.754 6.535 -2.668 1 98.88 96 VAL B O 1
ATOM 2504 N N . ASP B 1 97 ? -9.195 4.875 -3.27 1 98.69 97 ASP B N 1
ATOM 2505 C CA . ASP B 1 97 ? -8.203 3.818 -3.086 1 98.69 97 ASP B CA 1
ATOM 2506 C C . ASP B 1 97 ? -7.02 4.004 -4.031 1 98.69 97 ASP B C 1
ATOM 2508 O O . ASP B 1 97 ? -5.875 3.752 -3.654 1 98.69 97 ASP B O 1
ATOM 2512 N N . GLN B 1 98 ? -7.301 4.449 -5.211 1 98.88 98 GLN B N 1
ATOM 2513 C CA . GLN B 1 98 ? -6.258 4.699 -6.199 1 98.88 98 GLN B CA 1
ATOM 2514 C C . GLN B 1 98 ? -5.262 5.742 -5.699 1 98.88 98 GLN B C 1
ATOM 2516 O O . GLN B 1 98 ? -4.051 5.52 -5.738 1 98.88 98 GLN B O 1
ATOM 2521 N N . TRP B 1 99 ? -5.715 6.793 -5.195 1 98.88 99 TRP B N 1
ATOM 2522 C CA . TRP B 1 99 ? -4.828 7.883 -4.801 1 98.88 99 TRP B CA 1
ATOM 2523 C C . TRP B 1 99 ? -4.184 7.594 -3.447 1 98.88 99 TRP B C 1
ATOM 2525 O O . TRP B 1 99 ? -3.09 8.078 -3.156 1 98.88 99 TRP B O 1
ATOM 2535 N N . ALA B 1 100 ? -4.875 6.77 -2.602 1 98.69 100 ALA B N 1
ATOM 2536 C CA . ALA B 1 100 ? -4.195 6.246 -1.421 1 98.69 100 ALA B CA 1
ATOM 2537 C C . ALA B 1 100 ? -3.029 5.348 -1.814 1 98.69 100 ALA B C 1
ATOM 2539 O O . ALA B 1 100 ? -1.964 5.395 -1.194 1 98.69 100 ALA B O 1
ATOM 2540 N N . ASP B 1 101 ? -3.252 4.52 -2.855 1 98.5 101 ASP B N 1
ATOM 2541 C CA . ASP B 1 101 ? -2.172 3.682 -3.373 1 98.5 101 ASP B CA 1
ATOM 2542 C C . ASP B 1 101 ? -1.061 4.535 -3.979 1 98.5 101 ASP B C 1
ATOM 2544 O O . ASP B 1 101 ? 0.123 4.227 -3.818 1 98.5 101 ASP B O 1
ATOM 2548 N N . VAL B 1 102 ? -1.438 5.578 -4.672 1 98.81 102 VAL B N 1
ATOM 2549 C CA . VAL B 1 102 ? -0.465 6.512 -5.23 1 98.81 102 VAL B CA 1
ATOM 2550 C C . VAL B 1 102 ? 0.419 7.062 -4.113 1 98.81 102 VAL B C 1
ATOM 2552 O O . VAL B 1 102 ? 1.637 7.172 -4.273 1 98.81 102 VAL B O 1
ATOM 2555 N N . GLU B 1 103 ? -0.22 7.426 -3.016 1 98.81 103 GLU B N 1
ATOM 2556 C CA . GLU B 1 103 ? 0.537 7.902 -1.861 1 98.81 103 GLU B CA 1
ATOM 2557 C C . GLU B 1 103 ? 1.604 6.891 -1.448 1 98.81 103 GLU B C 1
ATOM 2559 O O . GLU B 1 103 ? 2.742 7.266 -1.162 1 98.81 103 GLU B O 1
ATOM 2564 N N . THR B 1 104 ? 1.273 5.633 -1.438 1 97.94 104 THR B N 1
ATOM 2565 C CA . THR B 1 104 ? 2.141 4.555 -0.981 1 97.94 104 THR B CA 1
ATOM 2566 C C . THR B 1 104 ? 3.293 4.336 -1.958 1 97.94 104 THR B C 1
ATOM 2568 O O . THR B 1 104 ? 4.457 4.309 -1.556 1 97.94 104 THR B O 1
ATOM 2571 N N . TYR B 1 105 ? 2.986 4.332 -3.238 1 97.56 105 TYR B N 1
ATOM 2572 C CA . TYR B 1 105 ? 3.92 3.748 -4.191 1 97.56 105 TYR B CA 1
ATOM 2573 C C . TYR B 1 105 ? 4.738 4.828 -4.887 1 97.56 105 TYR B C 1
ATOM 2575 O O . TYR B 1 105 ? 5.781 4.539 -5.484 1 97.56 105 TYR B O 1
ATOM 2583 N N . TYR B 1 106 ? 4.297 6.074 -4.828 1 98.44 106 TYR B N 1
ATOM 2584 C CA . TYR B 1 106 ? 5.008 7.109 -5.566 1 98.44 106 TYR B CA 1
ATOM 2585 C C . TYR B 1 106 ? 5.43 8.25 -4.648 1 98.44 106 TYR B C 1
ATOM 2587 O O . TYR B 1 106 ? 6.492 8.852 -4.84 1 98.44 106 TYR B O 1
ATOM 2595 N N . PHE B 1 107 ? 4.613 8.539 -3.693 1 98.81 107 PHE B N 1
ATOM 2596 C CA . PHE B 1 107 ? 4.891 9.68 -2.826 1 98.81 107 PHE B CA 1
ATOM 2597 C C . PHE B 1 107 ? 5.688 9.242 -1.601 1 98.81 107 PHE B C 1
ATOM 2599 O O . PHE B 1 107 ? 6.805 9.711 -1.381 1 98.81 107 PHE B O 1
ATOM 2606 N N . ASN B 1 108 ? 5.199 8.266 -0.837 1 98.25 108 ASN B N 1
ATOM 2607 C CA . ASN B 1 108 ? 5.801 7.867 0.431 1 98.25 108 ASN B CA 1
ATOM 2608 C C . ASN B 1 108 ? 7.172 7.23 0.226 1 98.25 108 ASN B C 1
ATOM 2610 O O . ASN B 1 108 ? 8.062 7.383 1.063 1 98.25 108 ASN B O 1
ATOM 2614 N N . VAL B 1 109 ? 7.344 6.512 -0.866 1 97.38 109 VAL B N 1
ATOM 2615 C CA . VAL B 1 109 ? 8.609 5.84 -1.155 1 97.38 109 VAL B CA 1
ATOM 2616 C C . VAL B 1 109 ? 9.727 6.875 -1.296 1 97.38 109 VAL B C 1
ATOM 2618 O O . VAL B 1 109 ? 10.898 6.555 -1.128 1 97.38 109 VAL B O 1
ATOM 2621 N N . LEU B 1 110 ? 9.406 8.133 -1.587 1 98.5 110 LEU B N 1
ATOM 2622 C CA . LEU B 1 110 ? 10.359 9.227 -1.699 1 98.5 110 LEU B CA 1
ATOM 2623 C C . LEU B 1 110 ? 10.383 10.062 -0.42 1 98.5 110 LEU B C 1
ATOM 2625 O O . LEU B 1 110 ? 11.461 10.414 0.072 1 98.5 110 LEU B O 1
ATOM 2629 N N . ALA B 1 111 ? 9.227 10.305 0.146 1 98.44 111 ALA B N 1
ATOM 2630 C CA . ALA B 1 111 ? 9.086 11.164 1.315 1 98.44 111 ALA B CA 1
ATOM 2631 C C . ALA B 1 111 ? 9.742 10.539 2.543 1 98.44 111 ALA B C 1
ATOM 2633 O O . ALA B 1 111 ? 10.43 11.219 3.305 1 98.44 111 ALA B O 1
ATOM 2634 N N . GLN B 1 112 ? 9.555 9.25 2.736 1 97.62 112 GLN B N 1
ATOM 2635 C CA . GLN B 1 112 ? 10.023 8.586 3.947 1 97.62 112 GLN B CA 1
ATOM 2636 C C . GLN B 1 112 ? 11.547 8.641 4.051 1 97.62 112 GLN B C 1
ATOM 2638 O O . GLN B 1 112 ? 12.086 9.086 5.066 1 97.62 112 GLN B O 1
ATOM 2643 N N . PRO B 1 113 ? 12.281 8.234 2.965 1 97.62 113 PRO B N 1
ATOM 2644 C CA . PRO B 1 113 ? 13.742 8.336 3.102 1 97.62 113 PRO B CA 1
ATOM 2645 C C . PRO B 1 113 ? 14.219 9.781 3.203 1 97.62 113 PRO B C 1
ATOM 2647 O O . PRO B 1 113 ? 15.25 10.055 3.834 1 97.62 113 PRO B O 1
ATOM 2650 N N . LEU B 1 114 ? 13.523 10.711 2.607 1 98.44 114 LEU B N 1
ATOM 2651 C CA . LEU B 1 114 ? 13.875 12.117 2.779 1 98.44 114 LEU B CA 1
ATOM 2652 C C . LEU B 1 114 ? 13.75 12.539 4.238 1 98.44 114 LEU B C 1
ATOM 2654 O O . LEU B 1 114 ? 14.656 13.156 4.797 1 98.44 114 LEU B O 1
ATOM 2658 N N . VAL B 1 115 ? 12.656 12.148 4.855 1 97.38 115 VAL B N 1
ATOM 2659 C CA . VAL B 1 115 ? 12.398 12.492 6.25 1 97.38 115 VAL B CA 1
ATOM 2660 C C . VAL B 1 115 ? 13.422 11.797 7.148 1 97.38 115 VAL B C 1
ATOM 2662 O O . VAL B 1 115 ? 13.969 12.414 8.062 1 97.38 115 VAL B O 1
ATOM 2665 N N . ILE B 1 116 ? 13.742 10.586 6.871 1 96.19 116 ILE B N 1
ATOM 2666 C CA . ILE B 1 116 ? 14.719 9.836 7.652 1 96.19 116 ILE B CA 1
ATOM 2667 C C . ILE B 1 116 ? 16.078 10.516 7.562 1 96.19 116 ILE B C 1
ATOM 2669 O O . ILE B 1 116 ? 16.734 10.758 8.586 1 96.19 116 ILE B O 1
ATOM 2673 N N . ASN B 1 117 ? 16.469 10.914 6.387 1 97.56 117 ASN B N 1
ATOM 2674 C CA . ASN B 1 117 ? 17.797 11.469 6.18 1 97.56 117 ASN B CA 1
ATOM 2675 C C . ASN B 1 117 ? 17.906 12.898 6.707 1 97.56 117 ASN B C 1
ATOM 2677 O O . ASN B 1 117 ? 18.938 13.289 7.25 1 97.56 117 ASN B O 1
ATOM 2681 N N . LEU B 1 118 ? 16.844 13.641 6.625 1 97.12 118 LEU B N 1
ATOM 2682 C CA . LEU B 1 118 ? 16.953 15.078 6.863 1 97.12 118 LEU B CA 1
ATOM 2683 C C . LEU B 1 118 ? 16.453 15.438 8.258 1 97.12 118 LEU B C 1
ATOM 2685 O O . LEU B 1 118 ? 16.766 16.516 8.773 1 97.12 118 LEU B O 1
ATOM 2689 N N . ILE B 1 119 ? 15.68 14.508 8.828 1 94.31 119 ILE B N 1
ATOM 2690 C CA . ILE B 1 119 ? 15.094 14.852 10.117 1 94.31 119 ILE B CA 1
ATOM 2691 C C . ILE B 1 119 ? 15.523 13.836 11.172 1 94.31 119 ILE B C 1
ATOM 2693 O O . ILE B 1 119 ? 16.078 14.195 12.211 1 94.31 119 ILE B O 1
ATOM 2697 N N . ILE B 1 120 ? 15.375 12.578 10.922 1 92.62 120 ILE B N 1
ATOM 2698 C CA . ILE B 1 120 ? 15.539 11.539 11.938 1 92.62 120 ILE B CA 1
ATOM 2699 C C . ILE B 1 120 ? 17.031 11.305 12.203 1 92.62 120 ILE B C 1
ATOM 2701 O O . ILE B 1 120 ? 17.469 11.328 13.352 1 92.62 120 ILE B O 1
ATOM 2705 N N . LYS B 1 121 ? 17.766 11.117 11.109 1 94.12 121 LYS B N 1
ATOM 2706 C CA . LYS B 1 121 ? 19.188 10.812 11.258 1 94.12 121 LYS B CA 1
ATOM 2707 C C . LYS B 1 121 ? 19.906 11.93 12 1 94.12 121 LYS B C 1
ATOM 2709 O O . LYS B 1 121 ? 20.656 11.672 12.953 1 94.12 121 LYS B O 1
ATOM 2714 N N . PRO B 1 122 ? 19.703 13.156 11.609 1 92.5 122 PRO B N 1
ATOM 2715 C CA . PRO B 1 122 ? 20.344 14.227 12.367 1 92.5 122 PRO B CA 1
ATOM 2716 C C . PRO B 1 122 ? 19.969 14.227 13.844 1 92.5 122 PRO B C 1
ATOM 2718 O O . PRO B 1 122 ? 20.812 14.461 14.703 1 92.5 122 PRO B O 1
ATOM 2721 N N . ARG B 1 123 ? 18.734 13.969 14.156 1 89.12 123 ARG B N 1
ATOM 2722 C CA . ARG B 1 123 ? 18.25 13.898 15.539 1 89.12 123 ARG B CA 1
ATOM 2723 C C . ARG B 1 123 ? 18.969 12.797 16.312 1 89.12 123 ARG B C 1
ATOM 2725 O O . ARG B 1 123 ? 19.203 12.922 17.516 1 89.12 123 ARG B O 1
ATOM 2732 N N . LEU B 1 124 ? 19.391 11.773 15.672 1 91 124 LEU B N 1
ATOM 2733 C CA . LEU B 1 124 ? 20.031 10.633 16.297 1 91 124 LEU B CA 1
ATOM 2734 C C . LEU B 1 124 ? 21.562 10.734 16.203 1 91 124 LEU B C 1
ATOM 2736 O O . LEU B 1 124 ? 22.281 9.82 16.609 1 91 124 LEU B O 1
ATOM 2740 N N . GLY B 1 125 ? 22.016 11.766 15.602 1 92.88 125 GLY B N 1
ATOM 2741 C CA . GLY B 1 125 ? 23.453 12 15.477 1 92.88 125 GLY B CA 1
ATOM 2742 C C . GLY B 1 125 ? 24.078 11.211 14.352 1 92.88 125 GLY B C 1
ATOM 2743 O O . GLY B 1 125 ? 25.297 10.961 14.359 1 92.88 125 GLY B O 1
ATOM 2744 N N . GLU B 1 126 ? 23.266 10.805 13.391 1 94.19 126 GLU B N 1
ATOM 2745 C CA . GLU B 1 126 ? 23.75 10.055 12.234 1 94.19 126 GLU B CA 1
ATOM 2746 C C . GLU B 1 126 ? 23.922 10.969 11.023 1 94.19 126 GLU B C 1
ATOM 2748 O O . GLU B 1 126 ? 23.359 12.062 10.977 1 94.19 126 GLU B O 1
ATOM 2753 N N . LYS B 1 127 ? 24.812 10.477 10.07 1 95.5 127 LYS B N 1
ATOM 2754 C CA . LYS B 1 127 ? 25.094 11.281 8.883 1 95.5 127 LYS B CA 1
ATOM 2755 C C . LYS B 1 127 ? 24.031 11.078 7.809 1 95.5 127 LYS B C 1
ATOM 2757 O O . LYS B 1 127 ? 23.547 9.969 7.613 1 95.5 127 LYS B O 1
ATOM 2762 N N . CYS B 1 128 ? 23.75 12.172 7.176 1 95.56 128 CYS B N 1
ATOM 2763 C CA . CYS B 1 128 ? 22.844 12.156 6.039 1 95.56 128 CYS B CA 1
ATOM 2764 C C . CYS B 1 128 ? 23.562 11.703 4.77 1 95.56 128 CYS B C 1
ATOM 2766 O O . CYS B 1 128 ? 24.766 11.93 4.613 1 95.56 128 CYS B O 1
ATOM 2768 N N . ASP B 1 129 ? 22.859 10.992 3.932 1 96.75 129 ASP B N 1
ATOM 2769 C CA . ASP B 1 129 ? 23.328 10.672 2.588 1 96.75 129 ASP B CA 1
ATOM 2770 C C . ASP B 1 129 ? 22.938 11.758 1.594 1 96.75 129 ASP B C 1
ATOM 2772 O O . ASP B 1 129 ? 21.906 11.648 0.927 1 96.75 129 ASP B O 1
ATOM 2776 N N . VAL B 1 130 ? 23.766 12.648 1.393 1 95.75 130 VAL B N 1
ATOM 2777 C CA . VAL B 1 130 ? 23.469 13.859 0.65 1 95.75 130 VAL B CA 1
ATOM 2778 C C . VAL B 1 130 ? 23.172 13.516 -0.809 1 95.75 130 VAL B C 1
ATOM 2780 O O . VAL B 1 130 ? 22.297 14.125 -1.434 1 95.75 130 VAL B O 1
ATOM 2783 N N . VAL B 1 131 ? 23.906 12.594 -1.284 1 97.56 131 VAL B N 1
ATOM 2784 C CA . VAL B 1 131 ? 23.734 12.195 -2.678 1 97.56 131 VAL B CA 1
ATOM 2785 C C . VAL B 1 131 ? 22.359 11.57 -2.861 1 97.56 131 VAL B C 1
ATOM 2787 O O . VAL B 1 131 ? 21.641 11.891 -3.816 1 97.56 131 VAL B O 1
ATOM 2790 N N . LEU B 1 132 ? 21.969 10.773 -1.961 1 97.44 132 LEU B N 1
ATOM 2791 C CA . LEU B 1 132 ? 20.656 10.148 -2 1 97.44 132 LEU B CA 1
ATOM 2792 C C . LEU B 1 132 ? 19.562 11.195 -1.873 1 97.44 132 LEU B C 1
ATOM 2794 O O . LEU B 1 132 ? 18.562 11.156 -2.604 1 97.44 132 LEU B O 1
ATOM 2798 N N . VAL B 1 133 ? 19.734 12.102 -0.985 1 98.12 133 VAL B N 1
ATOM 2799 C CA . VAL B 1 133 ? 18.75 13.141 -0.714 1 98.12 133 VAL B CA 1
ATOM 2800 C C . VAL B 1 133 ? 18.5 13.961 -1.979 1 98.12 133 VAL B C 1
ATOM 2802 O O . VAL B 1 133 ? 17.344 14.227 -2.336 1 98.12 133 VAL B O 1
ATOM 2805 N N . GLU B 1 134 ? 19.5 14.352 -2.668 1 98.06 134 GLU B N 1
ATOM 2806 C CA . GLU B 1 134 ? 19.344 15.164 -3.873 1 98.06 134 GLU B CA 1
ATOM 2807 C C . GLU B 1 134 ? 18.641 14.383 -4.973 1 98.06 134 GLU B C 1
ATOM 2809 O O . GLU B 1 134 ? 17.812 14.938 -5.695 1 98.06 134 GLU B O 1
ATOM 2814 N N . ASP B 1 135 ? 19 13.117 -5.059 1 98.31 135 ASP B N 1
ATOM 2815 C CA . ASP B 1 135 ? 18.312 12.258 -6.02 1 98.31 135 ASP B CA 1
ATOM 2816 C C . ASP B 1 135 ? 16.828 12.141 -5.695 1 98.31 135 ASP B C 1
ATOM 2818 O O . ASP B 1 135 ? 15.984 12.211 -6.594 1 98.31 135 ASP B O 1
ATOM 2822 N N . LEU B 1 136 ? 16.531 11.977 -4.441 1 98.56 136 LEU B N 1
ATOM 2823 C CA . LEU B 1 136 ? 15.148 11.844 -3.986 1 98.56 136 LEU B CA 1
ATOM 2824 C C . LEU B 1 136 ? 14.367 13.125 -4.242 1 98.56 136 LEU B C 1
ATOM 2826 O O . LEU B 1 136 ? 13.188 13.07 -4.617 1 98.56 136 LEU B O 1
ATOM 2830 N N . LYS B 1 137 ? 14.969 14.258 -4.039 1 98.25 137 LYS B N 1
ATOM 2831 C CA . LYS B 1 137 ? 14.297 15.531 -4.281 1 98.25 137 LYS B CA 1
ATOM 2832 C C . LYS B 1 137 ? 13.914 15.688 -5.75 1 98.25 137 LYS B C 1
ATOM 2834 O O . LYS B 1 137 ? 12.812 16.156 -6.062 1 98.25 137 LYS B O 1
ATOM 2839 N N . VAL B 1 138 ? 14.805 15.289 -6.621 1 98.56 138 VAL B N 1
ATOM 2840 C CA . VAL B 1 138 ? 14.539 15.367 -8.055 1 98.56 138 VAL B CA 1
ATOM 2841 C C . VAL B 1 138 ? 13.344 14.477 -8.406 1 98.56 138 VAL B C 1
ATOM 2843 O O . VAL B 1 138 ? 12.422 14.914 -9.102 1 98.56 138 VAL B O 1
ATOM 2846 N N . LYS B 1 139 ? 13.359 13.305 -7.906 1 98.69 139 LYS B N 1
ATOM 2847 C CA . LYS B 1 139 ? 12.273 12.367 -8.18 1 98.69 139 LYS B CA 1
ATOM 2848 C C . LYS B 1 139 ? 10.961 12.844 -7.57 1 98.69 139 LYS B C 1
ATOM 2850 O O . LYS B 1 139 ? 9.898 12.695 -8.18 1 98.69 139 LYS B O 1
ATOM 2855 N N . LEU B 1 140 ? 11.055 13.391 -6.395 1 98.81 140 LEU B N 1
ATOM 2856 C CA . LEU B 1 140 ? 9.867 13.938 -5.742 1 98.81 140 LEU B CA 1
ATOM 2857 C C . LEU B 1 140 ? 9.273 15.07 -6.57 1 98.81 140 LEU B C 1
ATOM 2859 O O . LEU B 1 140 ? 8.047 15.195 -6.672 1 98.81 140 LEU B O 1
ATOM 2863 N N . GLY B 1 141 ? 10.148 15.898 -7.137 1 98.75 141 GLY B N 1
ATOM 2864 C CA . GLY B 1 141 ? 9.664 16.969 -7.992 1 98.75 141 GLY B CA 1
ATOM 2865 C C . GLY B 1 141 ? 8.766 16.469 -9.109 1 98.75 141 GLY B C 1
ATOM 2866 O O . GLY B 1 141 ? 7.711 17.062 -9.375 1 98.75 141 GLY B O 1
ATOM 2867 N N . VAL B 1 142 ? 9.117 15.383 -9.75 1 98.62 142 VAL B N 1
ATOM 2868 C CA . VAL B 1 142 ? 8.344 14.789 -10.844 1 98.62 142 VAL B CA 1
ATOM 2869 C C . VAL B 1 142 ? 6.98 14.336 -10.32 1 98.62 142 VAL B C 1
ATOM 2871 O O . VAL B 1 142 ? 5.953 14.578 -10.953 1 98.62 142 VAL B O 1
ATOM 2874 N N . VAL B 1 143 ? 6.969 13.719 -9.188 1 98.75 143 VAL B N 1
ATOM 2875 C CA . VAL B 1 143 ? 5.738 13.219 -8.586 1 98.75 143 VAL B CA 1
ATOM 2876 C C . VAL B 1 143 ? 4.832 14.391 -8.203 1 98.75 143 VAL B C 1
ATOM 2878 O O . VAL B 1 143 ? 3.627 14.359 -8.453 1 98.75 143 VAL B O 1
ATOM 2881 N N . LEU B 1 144 ? 5.398 15.43 -7.594 1 98.81 144 LEU B N 1
ATOM 2882 C CA . LEU B 1 144 ? 4.617 16.594 -7.168 1 98.81 144 LEU B CA 1
ATOM 2883 C C . LEU B 1 144 ? 4.012 17.312 -8.367 1 98.81 144 LEU B C 1
ATOM 2885 O O . LEU B 1 144 ? 2.918 17.875 -8.281 1 98.81 144 LEU B O 1
ATOM 2889 N N . ASP B 1 145 ? 4.695 17.234 -9.523 1 98.88 145 ASP B N 1
ATOM 2890 C CA . ASP B 1 145 ? 4.125 17.812 -10.734 1 98.88 145 ASP B CA 1
ATOM 2891 C C . ASP B 1 145 ? 2.855 17.078 -11.156 1 98.88 145 ASP B C 1
ATOM 2893 O O . ASP B 1 145 ? 1.883 17.703 -11.586 1 98.88 145 ASP B O 1
ATOM 2897 N N . ILE B 1 146 ? 2.865 15.82 -11.055 1 98.81 146 ILE B N 1
ATOM 2898 C CA . ILE B 1 146 ? 1.694 15.016 -11.391 1 98.81 146 ILE B CA 1
ATOM 2899 C C . ILE B 1 146 ? 0.561 15.32 -10.414 1 98.81 146 ILE B C 1
ATOM 2901 O O . ILE B 1 146 ? -0.592 15.484 -10.82 1 98.81 146 ILE B O 1
ATOM 2905 N N . TYR B 1 147 ? 0.906 15.438 -9.102 1 98.88 147 TYR B N 1
ATOM 2906 C CA . TYR B 1 147 ? -0.08 15.82 -8.102 1 98.88 147 TYR B CA 1
ATOM 2907 C C . TYR B 1 147 ? -0.667 17.188 -8.414 1 98.88 147 TYR B C 1
ATOM 2909 O O . TYR B 1 147 ? -1.88 17.391 -8.32 1 98.88 147 TYR B O 1
ATOM 2917 N N . ASN B 1 148 ? 0.248 18.109 -8.719 1 98.94 148 ASN B N 1
ATOM 2918 C CA . ASN B 1 148 ? -0.181 19.469 -9.031 1 98.94 148 ASN B CA 1
ATOM 2919 C C . ASN B 1 148 ? -1.158 19.5 -10.203 1 98.94 148 ASN B C 1
ATOM 2921 O O . ASN B 1 148 ? -2.158 20.219 -10.164 1 98.94 148 ASN B O 1
ATOM 2925 N N . ASN B 1 149 ? -0.865 18.734 -11.211 1 98.75 149 ASN B N 1
ATOM 2926 C CA . ASN B 1 149 ? -1.766 18.625 -12.352 1 98.75 149 ASN B CA 1
ATOM 2927 C C . ASN B 1 149 ? -3.113 18.031 -11.945 1 98.75 149 ASN B C 1
ATOM 2929 O O . ASN B 1 149 ? -4.164 18.547 -12.336 1 98.75 149 ASN B O 1
ATOM 2933 N N . ARG B 1 150 ? -3.123 16.969 -11.148 1 98.62 150 ARG B N 1
ATOM 2934 C CA . ARG B 1 150 ? -4.34 16.344 -10.648 1 98.62 150 ARG B CA 1
ATOM 2935 C C . ARG B 1 150 ? -5.203 17.344 -9.883 1 98.62 150 ARG B C 1
ATOM 2937 O O . ARG B 1 150 ? -6.422 17.391 -10.062 1 98.62 150 ARG B O 1
ATOM 2944 N N . LEU B 1 151 ? -4.59 18.156 -9.117 1 98.81 151 LEU B N 1
ATOM 2945 C CA . LEU B 1 151 ? -5.285 19.062 -8.203 1 98.81 151 LEU B CA 1
ATOM 2946 C C . LEU B 1 151 ? -5.652 20.359 -8.906 1 98.81 151 LEU B C 1
ATOM 2948 O O . LEU B 1 151 ? -6.328 21.219 -8.32 1 98.81 151 LEU B O 1
ATOM 2952 N N . SER B 1 152 ? -5.137 20.531 -10.109 1 98.5 152 SER B N 1
ATOM 2953 C CA . SER B 1 152 ? -5.543 21.703 -10.891 1 98.5 152 SER B CA 1
ATOM 2954 C C . SER B 1 152 ? -6.992 21.594 -11.344 1 98.5 152 SER B C 1
ATOM 2956 O O . SER B 1 152 ? -7.656 22.594 -11.586 1 98.5 152 SER B O 1
ATOM 2958 N N . SER B 1 153 ? -7.508 20.375 -11.406 1 97.88 153 SER B N 1
ATOM 2959 C CA . SER B 1 153 ? -8.867 20.156 -11.883 1 97.88 153 SER B CA 1
ATOM 2960 C C . SER B 1 153 ? -9.734 19.5 -10.82 1 97.88 153 SER B C 1
ATOM 2962 O O . SER B 1 153 ? -10.906 19.219 -11.047 1 97.88 153 SER B O 1
ATOM 2964 N N . ASN B 1 154 ? -9.203 19.188 -9.703 1 98.5 154 ASN B N 1
ATOM 2965 C CA . ASN B 1 154 ? -9.898 18.594 -8.57 1 98.5 154 ASN B CA 1
ATOM 2966 C C . ASN B 1 154 ? -9.586 19.328 -7.27 1 98.5 154 ASN B C 1
ATOM 2968 O O . ASN B 1 154 ? -8.445 19.719 -7.035 1 98.5 154 ASN B O 1
ATOM 2972 N N . ARG B 1 155 ? -10.539 19.516 -6.445 1 98.62 155 ARG B N 1
ATOM 2973 C CA . ARG B 1 155 ? -10.312 20.188 -5.168 1 98.62 155 ARG B CA 1
ATOM 2974 C C . ARG B 1 155 ? -9.461 19.328 -4.246 1 98.62 155 ARG B C 1
ATOM 2976 O O . ARG B 1 155 ? -8.547 19.828 -3.586 1 98.62 155 ARG B O 1
ATOM 2983 N N . PHE B 1 156 ? -9.781 18.016 -4.215 1 98.88 156 PHE B N 1
ATOM 2984 C CA . PHE B 1 156 ? -9.016 17.016 -3.473 1 98.88 156 PHE B CA 1
ATOM 2985 C C . PHE B 1 156 ? -8.508 15.914 -4.398 1 98.88 156 PHE B C 1
ATOM 2987 O O . PHE B 1 156 ? -8.859 15.883 -5.578 1 98.88 156 PHE B O 1
ATOM 2994 N N . LEU B 1 157 ? -7.676 15.023 -3.924 1 98.88 157 LEU B N 1
ATOM 2995 C CA . LEU B 1 157 ? -7.008 14.031 -4.766 1 98.88 157 LEU B CA 1
ATOM 2996 C C . LEU B 1 157 ? -8.023 13.094 -5.41 1 98.88 157 LEU B C 1
ATOM 2998 O O . LEU B 1 157 ? -7.879 12.719 -6.574 1 98.88 157 LEU B O 1
ATOM 3002 N N . ALA B 1 158 ? -9.055 12.766 -4.652 1 98.69 158 ALA B N 1
ATOM 3003 C CA . ALA B 1 158 ? -10.039 11.836 -5.191 1 98.69 158 ALA B CA 1
ATOM 3004 C C . ALA B 1 158 ? -11.266 12.57 -5.711 1 98.69 158 ALA B C 1
ATOM 3006 O O . ALA B 1 158 ? -12.305 11.953 -5.977 1 98.69 158 ALA B O 1
ATOM 3007 N N . GLY B 1 159 ? -11.258 13.891 -5.801 1 98.19 159 GLY B N 1
ATOM 3008 C CA . GLY B 1 159 ? -12.391 14.641 -6.32 1 98.19 159 GLY B CA 1
ATOM 3009 C C . GLY B 1 159 ? -12.734 15.859 -5.492 1 98.19 159 GLY B C 1
ATOM 3010 O O . GLY B 1 159 ? -11.859 16.672 -5.18 1 98.19 159 GLY B O 1
ATOM 3011 N N . GLU B 1 160 ? -13.969 15.969 -5.137 1 98.06 160 GLU B N 1
ATOM 3012 C CA . GLU B 1 160 ? -14.461 17.203 -4.543 1 98.06 160 GLU B CA 1
ATOM 3013 C C . GLU B 1 160 ? -14.469 17.125 -3.02 1 98.06 160 GLU B C 1
ATOM 3015 O O . GLU B 1 160 ? -14.664 18.125 -2.34 1 98.06 160 GLU B O 1
ATOM 3020 N N . GLU B 1 161 ? -14.219 15.977 -2.564 1 98.12 161 GLU B N 1
ATOM 3021 C CA . GLU B 1 161 ? -14.328 15.797 -1.121 1 98.12 161 GLU B CA 1
ATOM 3022 C C . GLU B 1 161 ? -13.008 15.305 -0.526 1 98.12 161 GLU B C 1
ATOM 3024 O O . GLU B 1 161 ? -12.258 14.586 -1.184 1 98.12 161 GLU B O 1
ATOM 3029 N N . PHE B 1 162 ? -12.828 15.727 0.763 1 98.81 162 PHE B N 1
ATOM 3030 C CA . PHE B 1 162 ? -11.719 15.203 1.555 1 98.81 162 PHE B CA 1
ATOM 3031 C C . PHE B 1 162 ? -11.961 13.75 1.924 1 98.81 162 PHE B C 1
ATOM 3033 O O . PHE B 1 162 ? -13.031 13.391 2.42 1 98.81 162 PHE B O 1
ATOM 3040 N N . THR B 1 163 ? -11.008 12.898 1.606 1 98.88 163 THR B N 1
ATOM 3041 C CA . THR B 1 163 ? -11.141 11.469 1.881 1 98.88 163 THR B CA 1
ATOM 3042 C C . THR B 1 163 ? -9.836 10.898 2.422 1 98.88 163 THR B C 1
ATOM 3044 O O . THR B 1 163 ? -8.906 11.641 2.738 1 98.88 163 THR B O 1
ATOM 3047 N N . MET B 1 164 ? -9.758 9.586 2.498 1 98.69 164 MET B N 1
ATOM 3048 C CA . MET B 1 164 ? -8.555 8.859 2.902 1 98.69 164 MET B CA 1
ATOM 3049 C C . MET B 1 164 ? -7.41 9.125 1.933 1 98.69 164 MET B C 1
ATOM 3051 O O . MET B 1 164 ? -6.242 9.094 2.324 1 98.69 164 MET B O 1
ATOM 3055 N N . ALA B 1 165 ? -7.801 9.422 0.661 1 98.88 165 ALA B N 1
ATOM 3056 C CA . ALA B 1 165 ? -6.777 9.727 -0.335 1 98.88 165 ALA B CA 1
ATOM 3057 C C . ALA B 1 165 ? -5.93 10.914 0.105 1 98.88 165 ALA B C 1
ATOM 3059 O O . ALA B 1 165 ? -4.715 10.938 -0.117 1 98.88 165 ALA B O 1
ATOM 3060 N N . ASP B 1 166 ? -6.535 11.867 0.731 1 98.94 166 ASP B N 1
ATOM 3061 C CA . ASP B 1 166 ? -5.844 13.055 1.22 1 98.94 166 ASP B CA 1
ATOM 3062 C C . ASP B 1 166 ? -5.199 12.797 2.58 1 98.94 166 ASP B C 1
ATOM 3064 O O . ASP B 1 166 ? -4.023 13.094 2.785 1 98.94 166 ASP B O 1
ATOM 3068 N N . LEU B 1 167 ? -5.949 12.211 3.469 1 98.94 167 LEU B N 1
ATOM 3069 C CA . LEU B 1 167 ? -5.578 11.992 4.863 1 98.94 167 LEU B CA 1
ATOM 3070 C C . LEU B 1 167 ? -4.258 11.234 4.961 1 98.94 167 LEU B C 1
ATOM 3072 O O . LEU B 1 167 ? -3.41 11.555 5.797 1 98.94 167 LEU B O 1
ATOM 3076 N N . THR B 1 168 ? -4.043 10.266 4.105 1 98.75 168 THR B N 1
ATOM 3077 C CA . THR B 1 168 ? -2.883 9.391 4.184 1 98.75 168 THR B CA 1
ATOM 3078 C C . THR B 1 168 ? -1.602 10.148 3.857 1 98.75 168 THR B C 1
ATOM 3080 O O . THR B 1 168 ? -0.51 9.742 4.258 1 98.75 168 THR B O 1
ATOM 3083 N N . HIS B 1 169 ? -1.692 11.281 3.18 1 98.88 169 HIS B N 1
ATOM 3084 C CA . HIS B 1 169 ? -0.536 12.078 2.789 1 98.88 169 HIS B CA 1
ATOM 3085 C C . HIS B 1 169 ? -0.093 13 3.92 1 98.88 169 HIS B C 1
ATOM 3087 O O . HIS B 1 169 ? 1.048 13.469 3.934 1 98.88 169 HIS B O 1
ATOM 3093 N N . MET B 1 170 ? -0.971 13.281 4.844 1 98.81 170 MET B N 1
ATOM 3094 C CA . MET B 1 170 ? -0.835 14.445 5.719 1 98.81 170 MET B CA 1
ATOM 3095 C C . MET B 1 170 ? 0.358 14.281 6.656 1 98.81 170 MET B C 1
ATOM 3097 O O . MET B 1 170 ? 1.151 15.211 6.82 1 98.81 170 MET B O 1
ATOM 3101 N N . PRO B 1 171 ? 0.563 13.086 7.242 1 98.44 171 PRO B N 1
ATOM 3102 C CA . PRO B 1 171 ? 1.693 12.992 8.172 1 98.44 171 PRO B CA 1
ATOM 3103 C C . PRO B 1 171 ? 3.037 13.227 7.488 1 98.44 171 PRO B C 1
ATOM 3105 O O . PRO B 1 171 ? 3.859 14 7.984 1 98.44 171 PRO B O 1
ATOM 3108 N N . ALA B 1 172 ? 3.254 12.602 6.359 1 98.12 172 ALA B N 1
ATOM 3109 C CA . ALA B 1 172 ? 4.504 12.805 5.625 1 98.12 172 ALA B CA 1
ATOM 3110 C C . ALA B 1 172 ? 4.648 14.25 5.172 1 98.12 172 ALA B C 1
ATOM 3112 O O . ALA B 1 172 ? 5.742 14.82 5.223 1 98.12 172 ALA B O 1
ATOM 3113 N N . MET B 1 173 ? 3.561 14.82 4.727 1 98.56 173 MET B N 1
ATOM 3114 C CA . MET B 1 173 ? 3.566 16.219 4.309 1 98.56 173 MET B CA 1
ATOM 3115 C C . MET B 1 173 ? 3.977 17.125 5.461 1 98.56 173 MET B C 1
ATOM 3117 O O . MET B 1 173 ? 4.73 18.078 5.266 1 98.56 173 MET B O 1
ATOM 3121 N N . GLY B 1 174 ? 3.441 16.844 6.633 1 98 174 GLY B N 1
ATOM 3122 C CA . GLY B 1 174 ? 3.822 17.625 7.789 1 98 174 GLY B CA 1
ATOM 3123 C C . GLY B 1 174 ? 5.324 17.688 8.008 1 98 174 GLY B C 1
ATOM 3124 O O . GLY B 1 174 ? 5.879 18.766 8.242 1 98 174 GLY B O 1
ATOM 3125 N N . TYR B 1 175 ? 6 16.578 7.871 1 97.31 175 TYR B N 1
ATOM 3126 C CA . TYR B 1 175 ? 7.453 16.516 8 1 97.31 175 TYR B CA 1
ATOM 3127 C C . TYR B 1 175 ? 8.133 17.25 6.852 1 97.31 175 TYR B C 1
ATOM 3129 O O . TYR B 1 175 ? 9.055 18.047 7.07 1 97.31 175 TYR B O 1
ATOM 3137 N N . LEU B 1 176 ? 7.633 17 5.641 1 97.75 176 LEU B N 1
ATOM 3138 C CA . LEU B 1 176 ? 8.266 17.562 4.453 1 97.75 176 LEU B CA 1
ATOM 3139 C C . LEU B 1 176 ? 8.195 19.094 4.477 1 97.75 176 LEU B C 1
ATOM 3141 O O . LEU B 1 176 ? 9.141 19.766 4.074 1 97.75 176 LEU B O 1
ATOM 3145 N N . MET B 1 177 ? 7.141 19.594 5.008 1 97.69 177 MET B N 1
ATOM 3146 C CA . MET B 1 177 ? 6.926 21.047 5.008 1 97.69 177 MET B CA 1
ATOM 3147 C C . MET B 1 177 ? 7.836 21.734 6.016 1 97.69 177 MET B C 1
ATOM 3149 O O . MET B 1 177 ? 8.031 22.953 5.961 1 97.69 177 MET B O 1
ATOM 3153 N N . SER B 1 178 ? 8.406 20.969 6.883 1 96 178 SER B N 1
ATOM 3154 C CA . SER B 1 178 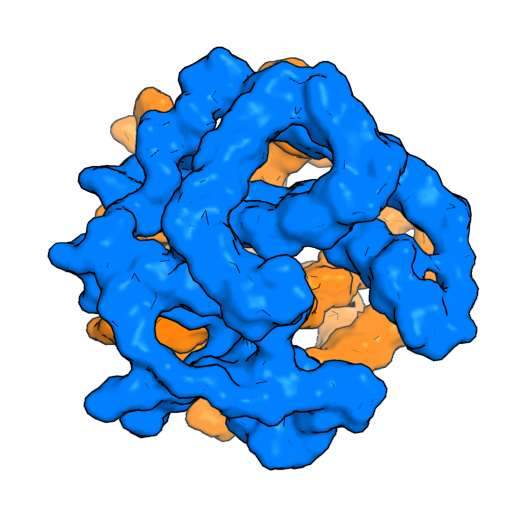? 9.344 21.531 7.844 1 96 178 SER B CA 1
ATOM 3155 C C . SER B 1 178 ? 10.742 21.672 7.238 1 96 178 SER B C 1
ATOM 3157 O O . SER B 1 178 ? 11.617 22.312 7.824 1 96 178 SER B O 1
ATOM 3159 N N . ILE B 1 179 ? 10.977 21.062 6.078 1 95.75 179 ILE B N 1
ATOM 3160 C CA . ILE B 1 179 ? 12.25 21.109 5.379 1 95.75 179 ILE B CA 1
ATOM 3161 C C . ILE B 1 179 ? 12.234 22.25 4.359 1 95.75 179 ILE B C 1
ATOM 3163 O O . ILE B 1 179 ? 11.469 22.219 3.395 1 95.75 179 ILE B O 1
ATOM 3167 N N . THR B 1 180 ? 13.102 23.172 4.504 1 94.62 180 THR B N 1
ATOM 3168 C CA . THR B 1 180 ? 13.062 24.422 3.756 1 94.62 180 THR B CA 1
ATOM 3169 C C . THR B 1 180 ? 13.023 24.156 2.254 1 94.62 180 THR B C 1
ATOM 3171 O O . THR B 1 180 ? 12.156 24.672 1.544 1 94.62 180 THR B O 1
ATOM 3174 N N . ASP B 1 181 ? 13.898 23.375 1.735 1 95.38 181 ASP B N 1
ATOM 3175 C CA . ASP B 1 181 ? 13.984 23.109 0.302 1 95.38 181 ASP B CA 1
ATOM 3176 C C . ASP B 1 181 ? 12.711 22.453 -0.218 1 95.38 181 ASP B C 1
ATOM 3178 O O . ASP B 1 181 ? 12.25 22.766 -1.317 1 95.38 181 ASP B O 1
ATOM 3182 N N . ILE B 1 182 ? 12.156 21.625 0.584 1 97.75 182 ILE B N 1
ATOM 3183 C CA . ILE B 1 182 ? 10.977 20.875 0.161 1 97.75 182 ILE B CA 1
ATOM 3184 C C . ILE B 1 182 ? 9.742 21.766 0.273 1 97.75 182 ILE B C 1
ATOM 3186 O O . ILE B 1 182 ? 8.859 21.734 -0.589 1 97.75 182 ILE B O 1
ATOM 3190 N N . ASN B 1 183 ? 9.75 22.469 1.349 1 97.94 183 ASN B N 1
ATOM 3191 C CA . ASN B 1 183 ? 8.688 23.469 1.496 1 97.94 183 ASN B CA 1
ATOM 3192 C C . ASN B 1 183 ? 8.609 24.391 0.282 1 97.94 183 ASN B C 1
ATOM 3194 O O . ASN B 1 183 ? 7.523 24.688 -0.209 1 97.94 183 ASN B O 1
ATOM 3198 N N . GLN B 1 184 ? 9.688 24.797 -0.25 1 98.38 184 GLN B N 1
ATOM 3199 C CA . GLN B 1 184 ? 9.734 25.672 -1.417 1 98.38 184 GLN B CA 1
ATOM 3200 C C . GLN B 1 184 ? 9.273 24.938 -2.674 1 98.38 184 GLN B C 1
ATOM 3202 O O . GLN B 1 184 ? 8.625 25.531 -3.539 1 98.38 184 GLN B O 1
ATOM 3207 N N . MET B 1 185 ? 9.609 23.688 -2.775 1 98.31 185 MET B N 1
ATOM 3208 C CA . MET B 1 185 ? 9.148 22.875 -3.895 1 98.31 185 MET B CA 1
ATOM 3209 C C . MET B 1 185 ? 7.621 22.812 -3.914 1 98.31 185 MET B C 1
ATOM 3211 O O . MET B 1 185 ? 7.008 22.859 -4.98 1 98.31 185 MET B O 1
ATOM 3215 N N . VAL B 1 186 ? 7.039 22.656 -2.705 1 98.56 186 VAL B N 1
ATOM 3216 C CA . VAL B 1 186 ? 5.586 22.578 -2.584 1 98.56 186 VAL B CA 1
ATOM 3217 C C . VAL B 1 186 ? 4.961 23.922 -2.941 1 98.56 186 VAL B C 1
ATOM 3219 O O . VAL B 1 186 ? 4.043 23.984 -3.766 1 98.56 186 VAL B O 1
ATOM 3222 N N . LYS B 1 187 ? 5.473 24.984 -2.43 1 98.44 187 LYS B N 1
ATOM 3223 C CA . LYS B 1 187 ? 4.93 26.328 -2.619 1 98.44 187 LYS B CA 1
ATOM 3224 C C . LYS B 1 187 ? 5.016 26.75 -4.082 1 98.44 187 LYS B C 1
ATOM 3226 O O . LYS B 1 187 ? 4.188 27.531 -4.555 1 98.44 187 LYS B O 1
ATOM 3231 N N . ALA B 1 188 ? 5.961 26.203 -4.812 1 98.56 188 ALA B N 1
ATOM 3232 C CA . ALA B 1 188 ? 6.156 26.531 -6.223 1 98.56 188 ALA B CA 1
ATOM 3233 C C . ALA B 1 188 ? 5.09 25.859 -7.09 1 98.56 188 ALA B C 1
ATOM 3235 O O . ALA B 1 188 ? 4.953 26.188 -8.273 1 98.56 188 ALA B O 1
ATOM 3236 N N . ARG B 1 189 ? 4.301 25.016 -6.512 1 98.75 189 ARG B N 1
ATOM 3237 C CA . ARG B 1 189 ? 3.236 24.297 -7.207 1 98.75 189 ARG B CA 1
ATOM 3238 C C . ARG B 1 189 ? 1.864 24.703 -6.68 1 98.75 189 ARG B C 1
ATOM 3240 O O . ARG B 1 189 ? 1.373 24.125 -5.707 1 98.75 189 ARG B O 1
ATOM 3247 N N . GLY B 1 190 ? 1.282 25.594 -7.348 1 98.69 190 GLY B N 1
ATOM 3248 C CA . GLY B 1 190 ? 0.141 26.359 -6.855 1 98.69 190 GLY B CA 1
ATOM 3249 C C . GLY B 1 190 ? -1.013 25.469 -6.414 1 98.69 190 GLY B C 1
ATOM 3250 O O . GLY B 1 190 ? -1.515 25.609 -5.297 1 98.69 190 GLY B O 1
ATOM 3251 N N . SER B 1 191 ? -1.423 24.547 -7.289 1 98.81 191 SER B N 1
ATOM 3252 C CA . SER B 1 191 ? -2.57 23.703 -6.969 1 98.81 191 SER B CA 1
ATOM 3253 C C . SER B 1 191 ? -2.252 22.75 -5.824 1 98.81 191 SER B C 1
ATOM 3255 O O . SER B 1 191 ? -3.104 22.484 -4.973 1 98.81 191 SER B O 1
ATOM 3257 N N . PHE B 1 192 ? -1.078 22.25 -5.816 1 98.88 192 PHE B N 1
ATOM 3258 C CA . PHE B 1 192 ? -0.661 21.344 -4.754 1 98.88 192 PHE B CA 1
ATOM 3259 C C . PHE B 1 192 ? -0.542 22.094 -3.428 1 98.88 192 PHE B C 1
ATOM 3261 O O . PHE B 1 192 ? -0.949 21.578 -2.385 1 98.88 192 PHE B O 1
ATOM 3268 N N . ASN B 1 193 ? 0.034 23.281 -3.457 1 98.81 193 ASN B N 1
ATOM 3269 C CA . ASN B 1 193 ? 0.14 24.094 -2.25 1 98.81 193 ASN B CA 1
ATOM 3270 C C . ASN B 1 193 ? -1.234 24.453 -1.701 1 98.81 193 ASN B C 1
ATOM 3272 O O . ASN B 1 193 ? -1.445 24.453 -0.488 1 98.81 193 ASN B O 1
ATOM 3276 N N . ARG B 1 194 ? -2.088 24.844 -2.561 1 98.88 194 ARG B N 1
ATOM 3277 C CA . ARG B 1 194 ? -3.453 25.141 -2.143 1 98.88 194 ARG B CA 1
ATOM 3278 C C . ARG B 1 194 ? -4.078 23.953 -1.421 1 98.88 194 ARG B C 1
ATOM 3280 O O . ARG B 1 194 ? -4.73 24.125 -0.387 1 98.88 194 ARG B O 1
ATOM 3287 N N . TRP B 1 195 ? -3.926 22.781 -2.002 1 98.94 195 TRP B N 1
ATOM 3288 C CA . TRP B 1 195 ? -4.418 21.547 -1.421 1 98.94 195 TRP B CA 1
ATOM 3289 C C . TRP B 1 195 ? -3.857 21.328 -0.018 1 98.94 195 TRP B C 1
ATOM 3291 O O . TRP B 1 195 ? -4.605 21.078 0.925 1 98.94 195 TRP B O 1
ATOM 3301 N N . TRP B 1 196 ? -2.58 21.531 0.198 1 98.88 196 TRP B N 1
ATOM 3302 C CA . TRP B 1 196 ? -1.956 21.359 1.506 1 98.88 196 TRP B CA 1
ATOM 3303 C C . TRP B 1 196 ? -2.49 22.375 2.506 1 98.88 196 TRP B C 1
ATOM 3305 O O . TRP B 1 196 ? -2.826 22.016 3.641 1 98.88 196 TRP B O 1
ATOM 3315 N N . GLU B 1 197 ? -2.529 23.594 2.088 1 98.75 197 GLU B N 1
ATOM 3316 C CA . GLU B 1 197 ? -3.023 24.641 2.975 1 98.75 197 GLU B CA 1
ATOM 3317 C C . GLU B 1 197 ? -4.445 24.344 3.439 1 98.75 197 GLU B C 1
ATOM 3319 O O . GLU B 1 197 ? -4.781 24.547 4.605 1 98.75 197 GLU B O 1
ATOM 3324 N N . GLU B 1 198 ? -5.168 23.859 2.553 1 98.81 198 GLU B N 1
ATOM 3325 C CA . GLU B 1 198 ? -6.555 23.547 2.898 1 98.81 198 GLU B CA 1
ATOM 3326 C C . GLU B 1 198 ? -6.637 22.391 3.885 1 98.81 198 GLU B C 1
ATOM 3328 O O . GLU B 1 198 ? -7.328 22.484 4.902 1 98.81 198 GLU B O 1
ATOM 3333 N N . ILE B 1 199 ? -5.93 21.297 3.609 1 98.88 199 ILE B N 1
ATOM 3334 C CA . ILE B 1 199 ? -6.137 20.109 4.426 1 98.88 199 ILE B CA 1
ATOM 3335 C C . ILE B 1 199 ? -5.398 20.25 5.754 1 98.88 199 ILE B C 1
ATOM 3337 O O . ILE B 1 199 ? -5.816 19.688 6.77 1 98.88 199 ILE B O 1
ATOM 3341 N N . SER B 1 200 ? -4.34 21.062 5.777 1 98.69 200 SER B N 1
ATOM 3342 C CA . SER B 1 200 ? -3.621 21.281 7.031 1 98.69 200 SER B CA 1
ATOM 3343 C C . SER B 1 200 ? -4.355 22.281 7.926 1 98.69 200 SER B C 1
ATOM 3345 O O . SER B 1 200 ? -3.994 22.469 9.086 1 98.69 200 SER B O 1
ATOM 3347 N N . ASP B 1 201 ? -5.336 22.906 7.434 1 98.69 201 ASP B N 1
ATOM 3348 C CA . ASP B 1 201 ? -6.156 23.812 8.227 1 98.69 201 ASP B CA 1
ATOM 3349 C C . ASP B 1 201 ? -7.309 23.062 8.898 1 98.69 201 ASP B C 1
ATOM 3351 O O . ASP B 1 201 ? -8.055 23.656 9.688 1 98.69 201 ASP B O 1
ATOM 3355 N N . ARG B 1 202 ? -7.5 21.844 8.609 1 98.81 202 ARG B N 1
ATOM 3356 C C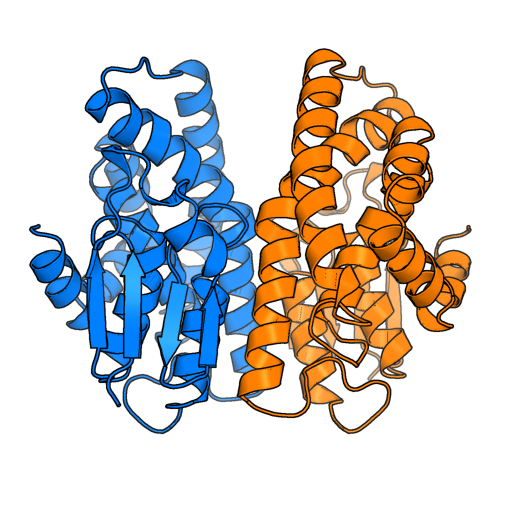A . ARG B 1 202 ? -8.578 21.062 9.211 1 98.81 202 ARG B CA 1
ATOM 3357 C C . ARG B 1 202 ? -8.383 20.922 10.719 1 98.81 202 ARG B C 1
ATOM 3359 O O . ARG B 1 202 ? -7.262 20.766 11.195 1 98.81 202 ARG B O 1
ATOM 3366 N N . PRO B 1 203 ? -9.461 20.859 11.461 1 98.62 203 PRO B N 1
ATOM 3367 C CA . PRO B 1 203 ? -9.383 20.719 12.914 1 98.62 203 PRO B CA 1
ATOM 3368 C C . PRO B 1 203 ? -8.641 19.453 13.344 1 98.62 203 PRO B C 1
ATOM 3370 O O . PRO B 1 203 ? -7.918 19.469 14.344 1 98.62 203 PRO B O 1
ATOM 3373 N N . SER B 1 204 ? -8.812 18.422 12.633 1 98.81 204 SER B N 1
ATOM 3374 C CA . SER B 1 204 ? -8.156 17.156 12.977 1 98.81 204 SER B CA 1
ATOM 3375 C C . SER B 1 204 ? -6.641 17.297 12.953 1 98.81 204 SER B C 1
ATOM 3377 O O . SER B 1 204 ? -5.957 16.828 13.859 1 98.81 204 SER B O 1
ATOM 3379 N N . TRP B 1 205 ? -6.109 17.984 11.953 1 98.81 205 TRP B N 1
ATOM 3380 C CA . TRP B 1 205 ? -4.668 18.172 11.844 1 98.81 205 TRP B CA 1
ATOM 3381 C C . TRP B 1 205 ? -4.16 19.078 12.961 1 98.81 205 TRP B C 1
ATOM 3383 O O . TRP B 1 205 ? -3.154 18.781 13.609 1 98.81 205 TRP B O 1
ATOM 3393 N N . LYS B 1 206 ? -4.82 20.125 13.211 1 98.62 206 LYS B N 1
ATOM 3394 C CA . LYS B 1 206 ? -4.418 21.062 14.258 1 98.62 206 LYS B CA 1
ATOM 3395 C C . LYS B 1 206 ? -4.41 20.391 15.625 1 98.62 206 LYS B C 1
ATOM 3397 O O . LYS B 1 206 ? -3.477 20.562 16.406 1 98.62 206 LYS B O 1
ATOM 3402 N N . LYS B 1 207 ? -5.461 19.656 15.875 1 98.5 207 LYS B N 1
ATOM 3403 C CA . LYS B 1 207 ? -5.527 18.922 17.125 1 98.5 207 LYS B CA 1
ATOM 3404 C C . LYS B 1 207 ? -4.391 17.906 17.234 1 98.5 207 LYS B C 1
ATOM 3406 O O . LYS B 1 207 ? -3.803 17.734 18.312 1 98.5 207 LYS B O 1
ATOM 3411 N N . LEU B 1 208 ? -4.113 17.219 16.125 1 98.62 208 LEU B N 1
ATOM 3412 C CA . LEU B 1 208 ? -3.027 16.234 16.125 1 98.62 208 LEU B CA 1
ATOM 3413 C C . LEU B 1 208 ? -1.692 16.922 16.422 1 98.62 208 LEU B C 1
ATOM 3415 O O . LEU B 1 208 ? -0.857 16.359 17.141 1 98.62 208 LEU B O 1
ATOM 3419 N N . MET B 1 209 ? -1.444 18.078 15.844 1 97.56 209 MET B N 1
ATOM 3420 C CA . MET B 1 209 ? -0.201 18.797 16.062 1 97.56 209 MET B CA 1
ATOM 3421 C C . MET B 1 209 ? -0.055 19.203 17.531 1 97.56 209 MET B C 1
ATOM 3423 O O . MET B 1 209 ? 1.047 19.156 18.078 1 97.56 209 MET B O 1
ATOM 3427 N N . VAL B 1 210 ? -1.163 19.484 18.141 1 97.31 210 VAL B N 1
ATOM 3428 C CA . VAL B 1 210 ? -1.14 19.781 19.578 1 97.31 210 VAL B CA 1
ATOM 3429 C C . VAL B 1 210 ? -0.785 18.531 20.359 1 97.31 210 VAL B C 1
ATOM 3431 O O . VAL B 1 210 ? 0.059 18.562 21.266 1 97.31 210 VAL B O 1
ATOM 3434 N N . LEU B 1 211 ? -1.41 17.422 20.031 1 96 211 LEU B N 1
ATOM 3435 C CA . LEU B 1 211 ? -1.133 16.156 20.672 1 96 211 LEU B CA 1
ATOM 3436 C C . LEU B 1 211 ? 0.335 15.773 20.531 1 96 211 LEU B C 1
ATOM 3438 O O . LEU B 1 211 ? 0.919 15.156 21.422 1 96 211 LEU B O 1
ATOM 3442 N N . ALA B 1 212 ? 0.896 16.172 19.375 1 94.69 212 ALA B N 1
ATOM 3443 C CA . ALA B 1 212 ? 2.264 15.773 19.047 1 94.69 212 ALA B CA 1
ATOM 3444 C C . ALA B 1 212 ? 3.271 16.766 19.609 1 94.69 212 ALA B C 1
ATOM 3446 O O . ALA B 1 212 ? 4.484 16.578 19.484 1 94.69 212 ALA B O 1
ATOM 3447 N N . GLY B 1 213 ? 2.801 17.75 20.281 1 89.06 213 GLY B N 1
ATOM 3448 C CA . GLY B 1 213 ? 3.664 18.719 20.938 1 89.06 213 GLY B CA 1
ATOM 3449 C C . GLY B 1 213 ? 4.195 19.781 19.984 1 89.06 213 GLY B C 1
ATOM 3450 O O . GLY B 1 213 ? 5.312 20.266 20.156 1 89.06 213 GLY B O 1
ATOM 3451 N N . HIS B 1 214 ? 3.535 19.953 18.875 1 79.19 214 HIS B N 1
ATOM 3452 C CA . HIS B 1 214 ? 3.898 21.016 17.938 1 79.19 214 HIS B CA 1
ATOM 3453 C C . HIS B 1 214 ? 3.061 22.266 18.172 1 79.19 214 HIS B C 1
ATOM 3455 O O . HIS B 1 214 ? 1.928 22.172 18.656 1 79.19 214 HIS B O 1
#

Radius of gyration: 20.95 Å; Cα contacts (8 Å, |Δi|>4): 664; chains: 2; bounding box: 48×52×51 Å

pLDDT: mean 97.65, std 2.54, range [76.0, 98.94]

Nearest PDB structures (foldseek):
  8agq-assembly1_A  TM=9.881E-01  e=1.120E-24  Populus trichocarpa
  6ezy-assembly1_A  TM=9.748E-01  e=9.564E-20  Arabidopsis thaliana
  6f05-assembly6_H  TM=9.767E-01  e=9.936E-19  Arabidopsis thaliana
  6f05-assembly4_D  TM=9.722E-01  e=1.213E-18  Arabidopsis thaliana
  5a5k-assembly3_O  TM=9.376E-01  e=1.085E-17  Arabidopsis thaliana

InterPro domains:
  IPR004045 Glutathione S-transferase, N-terminal [PF02798] (1-74)
  IPR004045 Glutathione S-transferase, N-terminal [PS50404] (1-82)
  IPR004046 Gl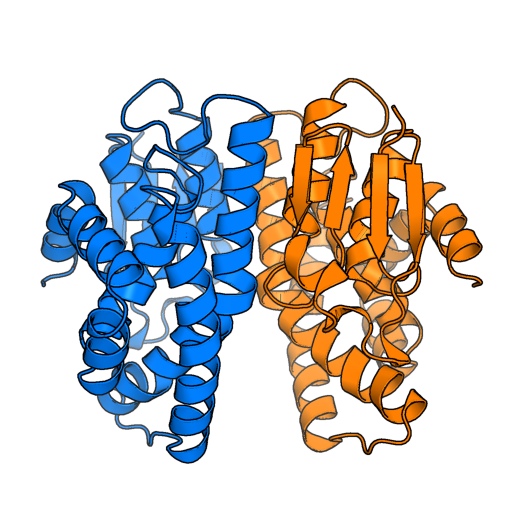utathione S-transferase, C-terminal [PF00043] (133-203)
  IPR010987 Glutathione S-transferase, C-terminal-like [PS50405] (89-214)
  IPR034347 Glutathione S-transferases Phi, C-terminal [cd03187] (91-209)
  IPR036249 Thioredoxin-like superfamily [SSF52833] (2-82)
  IPR036282 Glutathione S-transferase, C-terminal domain superfamily [SSF47616] (82-209)
  IPR040079 Glutathione transferase family [SFLDS00019] (3-202)

Foldseek 3Di:
DAKEKEEALLDLLSVLQLLLCLQQVGGYHYDYQDVLVLSLVDPVNCVQPVVSDDIWMDDPPDIDGGSLVNSVVVLVVSCPGGFNAQADDPVLNVLLVVLLVCCVPQNCVLLVLLLCQPPVQVVSVHHHDPVSNVVSLVSNLVSVVVVLVCLVQAVESSHPGHHSSLSSNLSSVVSQCVDVVSVVSQVVRPSSVSSNVVVCPDPSNVVSCVVNVD/DAKEKEEALLDLLSVLQLLLCLQQVGGYHYDYQDVLVLSLVDPVNCVQPVVSDDIWMDDPPDIDGGSLVNSVVVLVVSCPGGFNAQADDPVLNVLLVVLLVCCVPQNCVLLVLLLCQPPVQVVSVHHHDPVSNVVSLVSNLVSVVVVLVCLVQAVESSHPGHHSSLSSNLSSVVSQCVDPVSVVSQVVRPSSVSSNVVVCPDPSNVVSCVVNVD

Solvent-accessible surface area (backbone atoms only — not comparable to full-atom values): 22039 Å² total; per-residue (Å²): 130,66,31,34,39,36,23,35,66,76,38,48,42,30,32,40,31,48,40,45,30,50,43,38,68,53,69,69,42,80,42,81,39,49,67,92,76,45,44,30,66,36,69,77,40,28,75,60,19,78,85,37,59,58,19,26,38,40,49,81,90,46,70,45,35,46,33,67,26,49,28,51,39,52,46,58,76,40,52,89,35,62,59,56,39,59,56,91,44,74,66,42,26,31,41,21,42,25,41,39,47,43,36,54,71,60,44,42,68,37,47,50,58,43,44,40,38,71,48,49,27,52,74,72,73,43,83,59,56,63,70,58,46,55,54,38,51,55,54,44,50,59,49,49,51,53,48,20,57,54,29,66,80,22,72,26,82,50,31,86,50,76,29,44,25,48,51,68,44,44,44,59,46,57,58,44,55,71,36,68,71,50,31,50,58,42,62,72,30,61,38,40,31,52,40,48,56,55,59,59,64,34,67,40,48,52,51,48,36,50,75,45,72,95,130,66,33,34,39,36,24,36,66,75,38,46,41,30,34,38,30,49,41,45,30,51,43,38,68,52,69,69,39,80,42,80,39,49,67,92,77,46,44,31,66,35,70,79,40,28,74,59,22,78,86,36,58,59,19,26,36,40,49,80,89,48,70,45,34,46,32,68,26,48,29,52,40,49,49,59,75,40,51,89,34,60,59,57,39,59,58,89,43,75,67,41,25,30,41,21,40,23,40,39,47,42,39,55,72,61,46,41,68,38,48,50,59,45,44,40,39,72,48,49,26,53,74,72,72,42,84,59,56,62,70,58,46,56,52,38,51,56,55,43,50,58,48,50,49,54,49,20,57,54,28,66,80,21,74,27,83,51,30,84,51,75,29,45,25,48,51,68,46,46,42,59,46,58,58,42,54,71,35,70,73,50,31,51,59,41,62,74,31,62,40,41,32,51,41,48,57,55,60,59,63,33,66,40,48,51,52,47,37,50,75,45,73,96

Organism: Arabidopsis thaliana (NCBI:txid3702)

GO terms:
  GO:0005634 nucleus (C, IDA)
  GO:0005737 cytoplasm (C, IDA)
  GO:0009705 plant-type vacuole membrane (C, IDA)
  GO:0043169 cation binding (F, IDA)
  GO:0009407 toxin catabolic process (P, TAS)
  GO:1900384 regulation of flavonol biosynthetic process (P, IMP)
  GO:0046283 anthocyanin-containing compound metabolic process (P, IMP)